Protein AF-0000000066251143 (afdb_homodimer)

Structure (mmCIF, N/CA/C/O backbone):
data_AF-0000000066251143-model_v1
#
loop_
_entity.id
_entity.type
_entity.pdbx_description
1 polymer 'Triosephosphate isomerase'
#
loop_
_atom_site.group_PDB
_atom_site.id
_atom_site.type_symbol
_atom_site.label_atom_id
_atom_site.label_alt_id
_atom_site.label_comp_id
_atom_site.label_asym_id
_atom_site.label_entity_id
_atom_site.label_seq_id
_atom_site.pdbx_PDB_ins_code
_atom_site.Cartn_x
_atom_site.Cartn_y
_atom_site.Cartn_z
_atom_site.occupancy
_atom_site.B_iso_or_equiv
_atom_site.auth_seq_id
_atom_site.auth_comp_id
_atom_site.auth_asym_id
_atom_site.auth_atom_id
_atom_site.pdbx_PDB_model_num
ATOM 1 N N . MET A 1 1 ? -0.044 30.797 13.992 1 93.81 1 MET A N 1
ATOM 2 C CA . MET A 1 1 ? -1.237 29.984 14.219 1 93.81 1 MET A CA 1
ATOM 3 C C . MET A 1 1 ? -2.494 30.734 13.797 1 93.81 1 MET A C 1
ATOM 5 O O . MET A 1 1 ? -2.471 31.953 13.656 1 93.81 1 MET A O 1
ATOM 9 N N . THR A 1 2 ? -3.494 29.984 13.492 1 94.38 2 THR A N 1
ATOM 10 C CA . THR A 1 2 ? -4.812 30.562 13.242 1 94.38 2 THR A CA 1
ATOM 11 C C . THR A 1 2 ? -5.652 30.547 14.516 1 94.38 2 THR A C 1
ATOM 13 O O . THR A 1 2 ? -5.848 29.484 15.125 1 94.38 2 THR A O 1
ATOM 16 N N . PRO A 1 3 ? -6.195 31.688 14.922 1 91.06 3 PRO A N 1
ATOM 17 C CA . PRO A 1 3 ? -7.027 31.703 16.125 1 91.06 3 PRO A CA 1
ATOM 18 C C . PRO A 1 3 ? -8.195 30.734 16.062 1 91.06 3 PRO A C 1
ATOM 20 O O . PRO A 1 3 ? -8.812 30.578 15 1 91.06 3 PRO A O 1
ATOM 23 N N . ASP A 1 4 ? -8.469 29.969 17.047 1 91.44 4 ASP A N 1
ATOM 24 C CA . ASP A 1 4 ? -9.617 29.094 17.266 1 91.44 4 ASP A CA 1
ATOM 25 C C . ASP A 1 4 ? -9.516 27.844 16.406 1 91.44 4 ASP A C 1
ATOM 27 O O . ASP A 1 4 ? -10.516 27.156 16.188 1 91.44 4 ASP A O 1
ATOM 31 N N . VAL A 1 5 ? -8.43 27.672 15.75 1 97.19 5 VAL A N 1
ATOM 32 C CA . VAL A 1 5 ? -8.18 26.422 15.023 1 97.19 5 VAL A CA 1
ATOM 33 C C . VAL A 1 5 ? -7.242 25.531 15.828 1 97.19 5 VAL A C 1
ATOM 35 O O . VAL A 1 5 ? -6.16 25.969 16.234 1 97.19 5 VAL A O 1
ATOM 38 N N . ARG A 1 6 ? -7.719 24.312 16.172 1 97.44 6 ARG A N 1
ATOM 39 C CA . ARG A 1 6 ? -6.906 23.359 16.922 1 97.44 6 ARG A CA 1
ATOM 40 C C . ARG A 1 6 ? -5.75 22.844 16.078 1 97.44 6 ARG A C 1
ATOM 42 O O . ARG A 1 6 ? -5.965 22.266 15.008 1 97.44 6 ARG A O 1
ATOM 49 N N . PRO A 1 7 ? -4.461 23.016 16.5 1 98.56 7 PRO A N 1
ATOM 50 C CA . PRO A 1 7 ? -3.307 22.562 15.719 1 98.56 7 PRO A CA 1
ATOM 51 C C . PRO A 1 7 ? -3.229 21.047 15.602 1 98.56 7 PRO A C 1
ATOM 53 O O . PRO A 1 7 ? -3.789 20.328 16.438 1 98.56 7 PRO A O 1
ATOM 56 N N . LEU A 1 8 ? -2.578 20.625 14.539 1 98.88 8 LEU A N 1
ATOM 57 C CA . LEU A 1 8 ? -2.312 19.203 14.281 1 98.88 8 LEU A CA 1
ATOM 58 C C . LEU A 1 8 ? -0.83 18.969 14.016 1 98.88 8 LEU A C 1
ATOM 60 O O . LEU A 1 8 ? -0.246 19.609 13.133 1 98.88 8 LEU A O 1
ATOM 64 N N . VAL A 1 9 ? -0.206 18.156 14.836 1 98.88 9 VAL A N 1
ATOM 65 C CA . VAL A 1 9 ? 1.145 17.672 14.57 1 98.88 9 VAL A CA 1
ATOM 66 C C . VAL A 1 9 ? 1.087 16.25 14.039 1 98.88 9 VAL A C 1
ATOM 68 O O . VAL A 1 9 ? 0.699 15.328 14.766 1 98.88 9 VAL A O 1
ATOM 71 N N . ALA A 1 10 ? 1.442 16.109 12.797 1 98.88 10 ALA A N 1
ATOM 72 C CA . ALA A 1 10 ? 1.298 14.828 12.102 1 98.88 10 ALA A CA 1
ATOM 73 C C . ALA A 1 10 ? 2.652 14.297 11.641 1 98.88 10 ALA A C 1
ATOM 75 O O . ALA A 1 10 ? 3.496 15.07 11.172 1 98.88 10 ALA A O 1
ATOM 76 N N . GLY A 1 11 ? 2.877 13.039 11.859 1 98.81 11 GLY A N 1
ATOM 77 C CA . GLY A 1 11 ? 4.066 12.367 11.352 1 98.81 11 GLY A CA 1
ATOM 78 C C . GLY A 1 11 ? 3.775 11.438 10.188 1 98.81 11 GLY A C 1
ATOM 79 O O . GLY A 1 11 ? 2.871 10.609 10.266 1 98.81 11 GLY A O 1
ATOM 80 N N . ASN A 1 12 ? 4.488 11.625 9.094 1 98.56 12 ASN A N 1
ATOM 81 C CA . ASN A 1 12 ? 4.496 10.711 7.957 1 98.56 12 ASN A CA 1
ATOM 82 C C . ASN A 1 12 ? 5.762 9.859 7.93 1 98.56 12 ASN A C 1
ATOM 84 O O . ASN A 1 12 ? 6.836 10.344 7.57 1 98.56 12 ASN A O 1
ATOM 88 N N . TRP A 1 13 ? 5.59 8.625 8.219 1 98.75 13 TRP A N 1
ATOM 89 C CA . TRP A 1 13 ? 6.754 7.75 8.344 1 98.75 13 TRP A CA 1
ATOM 90 C C . TRP A 1 13 ? 7.281 7.352 6.969 1 98.75 13 TRP A C 1
ATOM 92 O O . TRP A 1 13 ? 8.406 6.859 6.852 1 98.75 13 TRP A O 1
ATOM 102 N N . LYS A 1 14 ? 6.457 7.605 5.934 1 98.38 14 LYS A N 1
ATOM 103 C CA . LYS A 1 14 ? 6.816 7.117 4.605 1 98.38 14 LYS A CA 1
ATOM 104 C C . LYS A 1 14 ? 7.172 5.633 4.641 1 98.38 14 LYS A C 1
ATOM 106 O O . LYS A 1 14 ? 6.52 4.852 5.336 1 98.38 14 LYS A O 1
ATOM 111 N N . MET A 1 15 ? 8.039 5.148 3.771 1 98.62 15 MET A N 1
ATOM 112 C CA . MET A 1 15 ? 8.383 3.73 3.729 1 98.62 15 MET A CA 1
ATOM 113 C C . MET A 1 15 ? 9.5 3.412 4.715 1 98.62 15 MET A C 1
ATOM 115 O O . MET A 1 15 ? 10.531 2.854 4.332 1 98.62 15 MET A O 1
ATOM 119 N N . ASN A 1 16 ? 9.211 3.85 5.953 1 98.56 16 ASN A N 1
ATOM 120 C CA . ASN A 1 16 ? 10.109 3.574 7.066 1 98.56 16 ASN A CA 1
ATOM 121 C C . ASN A 1 16 ? 9.367 2.957 8.25 1 98.56 16 ASN A C 1
ATOM 123 O O . ASN A 1 16 ? 8.281 3.414 8.609 1 98.56 16 ASN A O 1
ATOM 127 N N . GLY A 1 17 ? 9.961 1.858 8.836 1 97.19 17 GLY A N 1
ATOM 128 C CA . GLY A 1 17 ? 9.43 1.28 10.062 1 97.19 17 GLY A CA 1
ATOM 129 C C . GLY A 1 17 ? 8.938 -0.144 9.891 1 97.19 17 GLY A C 1
ATOM 130 O O . GLY A 1 17 ? 8.352 -0.481 8.859 1 97.19 17 GLY A O 1
ATOM 131 N N . THR A 1 18 ? 9.328 -1.027 10.727 1 98 18 THR A N 1
ATOM 132 C CA . THR A 1 18 ? 8.859 -2.396 10.906 1 98 18 THR A CA 1
ATOM 133 C C . THR A 1 18 ? 8.289 -2.594 12.312 1 98 18 THR A C 1
ATOM 135 O O . THR A 1 18 ? 8.086 -1.624 13.047 1 98 18 THR A O 1
ATOM 138 N N . ARG A 1 19 ? 7.938 -3.797 12.664 1 97.56 19 ARG A N 1
ATOM 139 C CA . ARG A 1 19 ? 7.379 -4.07 13.984 1 97.56 19 ARG A CA 1
ATOM 140 C C . ARG A 1 19 ? 8.312 -3.596 15.086 1 97.56 19 ARG A C 1
ATOM 142 O O . ARG A 1 19 ? 7.867 -3.172 16.156 1 97.56 19 ARG A O 1
ATOM 149 N N . ALA A 1 20 ? 9.586 -3.613 14.82 1 97.94 20 ALA A N 1
ATOM 150 C CA . ALA A 1 20 ? 10.594 -3.176 15.781 1 97.94 20 ALA A CA 1
ATOM 151 C C . ALA A 1 20 ? 10.453 -1.687 16.078 1 97.94 20 ALA A C 1
ATOM 153 O O . ALA A 1 20 ? 10.953 -1.201 17.094 1 97.94 20 ALA A O 1
ATOM 154 N N . SER A 1 21 ? 9.734 -0.945 15.258 1 98.25 21 SER A N 1
ATOM 155 C CA . SER A 1 21 ? 9.578 0.498 15.414 1 98.25 21 SER A CA 1
ATOM 156 C C . SER A 1 21 ? 8.328 0.833 16.219 1 98.25 21 SER A C 1
ATOM 158 O O . SER A 1 21 ? 8.086 1.997 16.547 1 98.25 21 SER A O 1
ATOM 160 N N . LEU A 1 22 ? 7.547 -0.166 16.578 1 97.94 22 LEU A N 1
ATOM 161 C CA . LEU A 1 22 ? 6.281 0.065 17.266 1 97.94 22 LEU A CA 1
ATOM 162 C C . LEU A 1 22 ? 6.512 0.68 18.641 1 97.94 22 LEU A C 1
ATOM 164 O O . LEU A 1 22 ? 5.633 1.358 19.188 1 97.94 22 LEU A O 1
ATOM 168 N N . ASP A 1 23 ? 7.688 0.454 19.219 1 98.12 23 ASP A N 1
ATOM 169 C CA . ASP A 1 23 ? 8.023 1.062 20.5 1 98.12 23 ASP A CA 1
ATOM 170 C C . ASP A 1 23 ? 8.039 2.586 20.391 1 98.12 23 ASP A C 1
ATOM 172 O O . ASP A 1 23 ? 7.727 3.281 21.359 1 98.12 23 ASP A O 1
ATOM 176 N N . GLN A 1 24 ? 8.391 3.092 19.203 1 98.69 24 GLN A N 1
ATOM 177 C CA . GLN A 1 24 ? 8.359 4.535 19 1 98.69 24 GLN A CA 1
ATOM 178 C C . GLN A 1 24 ? 6.93 5.062 19.031 1 98.69 24 GLN A C 1
ATOM 180 O O . GLN A 1 24 ? 6.656 6.105 19.625 1 98.69 24 GLN A O 1
ATOM 185 N N . ILE A 1 25 ? 6.004 4.348 18.391 1 98.56 25 ILE A N 1
ATOM 186 C CA . ILE A 1 25 ? 4.605 4.75 18.406 1 98.56 25 ILE A CA 1
ATOM 187 C C . ILE A 1 25 ? 4.055 4.684 19.828 1 98.56 25 ILE A C 1
ATOM 189 O O . ILE A 1 25 ? 3.334 5.582 20.266 1 98.56 25 ILE A O 1
ATOM 193 N N . LYS A 1 26 ? 4.434 3.629 20.531 1 98.19 26 LYS A N 1
ATOM 194 C CA . LYS A 1 26 ? 4.008 3.492 21.922 1 98.19 26 LYS A CA 1
ATOM 195 C C . LYS A 1 26 ? 4.504 4.664 22.766 1 98.19 26 LYS A C 1
ATOM 197 O O . LYS A 1 26 ? 3.748 5.223 23.562 1 98.19 26 LYS A O 1
ATOM 202 N N . ALA A 1 27 ? 5.762 5.004 22.562 1 98.62 27 ALA A N 1
ATOM 203 C CA . ALA A 1 27 ? 6.348 6.117 23.312 1 98.62 27 ALA A CA 1
ATOM 204 C C . ALA A 1 27 ? 5.648 7.43 22.969 1 98.62 27 ALA A C 1
ATOM 206 O O . ALA A 1 27 ? 5.406 8.258 23.859 1 98.62 27 ALA A O 1
ATOM 207 N N . ILE A 1 28 ? 5.316 7.645 21.734 1 98.81 28 ILE A N 1
ATOM 208 C CA . ILE A 1 28 ? 4.598 8.844 21.328 1 98.81 28 ILE A CA 1
ATOM 209 C C . ILE A 1 28 ? 3.215 8.867 21.969 1 98.81 28 ILE A C 1
ATOM 211 O O . ILE A 1 28 ? 2.793 9.891 22.516 1 98.81 28 ILE A O 1
ATOM 215 N N . ALA A 1 29 ? 2.57 7.734 21.922 1 98.69 29 ALA A N 1
ATOM 216 C CA . ALA A 1 29 ? 1.243 7.617 22.516 1 98.69 29 ALA A CA 1
ATOM 217 C C . ALA A 1 29 ? 1.277 7.969 24 1 98.69 29 ALA A C 1
ATOM 219 O O . ALA A 1 29 ? 0.37 8.633 24.516 1 98.69 29 ALA A O 1
ATOM 220 N N . GLU A 1 30 ? 2.311 7.527 24.641 1 98 30 GLU A N 1
ATOM 221 C CA . GLU A 1 30 ? 2.471 7.789 26.062 1 98 30 GLU A CA 1
ATOM 222 C C . GLU A 1 30 ? 2.73 9.266 26.328 1 98 30 GLU A C 1
ATOM 224 O O . GLU A 1 30 ? 2.375 9.789 27.391 1 98 30 GLU A O 1
ATOM 229 N N . GLY A 1 31 ? 3.34 9.93 25.375 1 98.25 31 GLY A N 1
ATOM 230 C CA . GLY A 1 31 ? 3.682 11.336 25.531 1 98.25 31 GLY A CA 1
ATOM 231 C C . GLY A 1 31 ? 2.551 12.273 25.156 1 98.25 31 GLY A C 1
ATOM 232 O O . GLY A 1 31 ? 2.551 13.445 25.531 1 98.25 31 GLY A O 1
ATOM 233 N N . VAL A 1 32 ? 1.621 11.828 24.359 1 98.56 32 VAL A N 1
ATOM 234 C CA . VAL A 1 32 ? 0.464 12.609 23.953 1 98.56 32 VAL A CA 1
ATOM 235 C C . VAL A 1 32 ? -0.658 12.461 24.969 1 98.56 32 VAL A C 1
ATOM 237 O O . VAL A 1 32 ? -1.479 11.547 24.875 1 98.56 32 VAL A O 1
ATOM 240 N N . ARG A 1 33 ? -0.72 13.383 25.859 1 96.5 33 ARG A N 1
ATOM 241 C CA . ARG A 1 33 ? -1.671 13.328 26.969 1 96.5 33 ARG A CA 1
ATOM 242 C C . ARG A 1 33 ? -2.129 14.727 27.359 1 96.5 33 ARG A C 1
ATOM 244 O O . ARG A 1 33 ? -1.464 15.719 27.047 1 96.5 33 ARG A O 1
ATOM 251 N N . PRO A 1 34 ? -3.291 14.664 28.062 1 96.19 34 PRO A N 1
ATOM 252 C CA . PRO A 1 34 ? -3.688 15.953 28.641 1 96.19 34 PRO A CA 1
ATOM 253 C C . PRO A 1 34 ? -2.648 16.5 29.625 1 96.19 34 PRO A C 1
ATOM 255 O O . PRO A 1 34 ? -1.895 15.742 30.219 1 96.19 34 PRO A O 1
ATOM 258 N N . PRO A 1 35 ? -2.607 17.906 29.641 1 96.88 35 PRO A N 1
ATOM 259 C CA . PRO A 1 35 ? -3.609 18.812 29.078 1 96.88 35 PRO A CA 1
ATOM 260 C C . PRO A 1 35 ? -3.301 19.219 27.641 1 96.88 35 PRO A C 1
ATOM 262 O O . PRO A 1 35 ? -4.172 19.75 26.938 1 96.88 35 PRO A O 1
ATOM 265 N N . LEU A 1 36 ? -2.057 19.016 27.156 1 98 36 LEU A N 1
ATOM 266 C CA . LEU A 1 36 ? -1.688 19.484 25.812 1 98 36 LEU A CA 1
ATOM 267 C C . LEU A 1 36 ? -2.531 18.797 24.75 1 98 36 LEU A C 1
ATOM 269 O O . LEU A 1 36 ? -2.936 19.438 23.766 1 98 36 LEU A O 1
ATOM 273 N N . ALA A 1 37 ? -2.834 17.578 24.969 1 98.19 37 ALA A N 1
ATOM 274 C CA . ALA A 1 37 ? -3.58 16.797 23.984 1 98.19 37 ALA A CA 1
ATOM 275 C C . ALA A 1 37 ? -4.984 17.359 23.797 1 98.19 37 ALA A C 1
ATOM 277 O O . ALA A 1 37 ? -5.621 17.109 22.766 1 98.19 37 ALA A O 1
ATOM 278 N N . ASP A 1 38 ? -5.508 18.062 24.703 1 97.44 38 ASP A N 1
ATOM 279 C CA . ASP A 1 38 ? -6.82 18.688 24.594 1 97.44 38 ASP A CA 1
ATOM 280 C C . ASP A 1 38 ? -6.773 19.891 23.641 1 97.44 38 ASP A C 1
ATOM 282 O O . ASP A 1 38 ? -7.809 20.328 23.141 1 97.44 38 ASP A O 1
ATOM 286 N N . LYS A 1 39 ? -5.551 20.406 23.359 1 97.75 39 LYS A N 1
ATOM 287 C CA . LYS A 1 39 ? -5.402 21.641 22.609 1 97.75 39 LYS A CA 1
ATOM 288 C C . LYS A 1 39 ? -4.707 21.391 21.281 1 97.75 39 LYS A C 1
ATOM 290 O O . LYS A 1 39 ? -4.816 22.203 20.344 1 97.75 39 LYS A O 1
ATOM 295 N N . VAL A 1 40 ? -3.949 20.344 21.219 1 98.62 40 VAL A N 1
ATOM 296 C CA . VAL A 1 40 ? -3.158 20.016 20.031 1 98.62 40 VAL A CA 1
ATOM 297 C C . VAL A 1 40 ? -3.365 18.562 19.656 1 98.62 40 VAL A C 1
ATOM 299 O O . VAL A 1 40 ? -3.166 17.656 20.484 1 98.62 40 VAL A O 1
ATOM 302 N N . GLU A 1 41 ? -3.803 18.312 18.484 1 98.75 41 GLU A N 1
ATOM 303 C CA . GLU A 1 41 ? -3.977 16.953 18 1 98.75 41 GLU A CA 1
ATOM 304 C C . GLU A 1 41 ? -2.662 16.375 17.484 1 98.75 41 GLU A C 1
ATOM 306 O O . GLU A 1 41 ? -1.828 17.109 16.953 1 98.75 41 GLU A O 1
ATOM 311 N N . ALA A 1 42 ? -2.447 15.125 17.719 1 98.88 42 ALA A N 1
ATOM 312 C CA . ALA A 1 42 ? -1.263 14.406 17.25 1 98.88 42 ALA A CA 1
ATOM 313 C C . ALA A 1 42 ? -1.648 13.219 16.375 1 98.88 42 ALA A C 1
ATOM 315 O O . ALA A 1 42 ? -2.633 12.531 16.656 1 98.88 42 ALA A O 1
ATOM 316 N N . LEU A 1 43 ? -0.894 13.008 15.305 1 98.94 43 LEU A N 1
ATOM 317 C CA . LEU A 1 43 ? -1.18 11.977 14.312 1 98.94 43 LEU A CA 1
ATOM 318 C C . LEU A 1 43 ? 0.107 11.312 13.836 1 98.94 43 LEU A C 1
ATOM 320 O O . LEU A 1 43 ? 1.104 11.992 13.586 1 98.94 43 LEU A O 1
ATOM 324 N N . ILE A 1 44 ? 0.135 10 13.797 1 98.94 44 ILE A N 1
ATOM 325 C CA . ILE A 1 44 ? 1.206 9.266 13.125 1 98.94 44 ILE A CA 1
ATOM 326 C C . ILE A 1 44 ? 0.629 8.43 11.984 1 98.94 44 ILE A C 1
ATOM 328 O O . ILE A 1 44 ? -0.384 7.75 12.156 1 98.94 44 ILE A O 1
ATOM 332 N N . CYS A 1 45 ? 1.204 8.539 10.828 1 98.88 45 CYS A N 1
ATOM 333 C CA . CYS A 1 45 ? 0.879 7.703 9.68 1 98.88 45 CYS A CA 1
ATOM 334 C C . CYS A 1 45 ? 2.01 6.727 9.375 1 98.88 45 CYS A C 1
ATOM 336 O O . CYS A 1 45 ? 2.916 7.039 8.602 1 98.88 45 CYS A O 1
ATOM 338 N N . PRO A 1 46 ? 1.963 5.555 9.969 1 98.81 46 PRO A N 1
ATOM 339 C CA . PRO A 1 46 ? 2.977 4.531 9.703 1 98.81 46 PRO A CA 1
ATOM 340 C C . PRO A 1 46 ? 2.725 3.77 8.406 1 98.81 46 PRO A C 1
ATOM 342 O O . PRO A 1 46 ? 1.702 3.982 7.75 1 98.81 46 PRO A O 1
ATOM 345 N N . PRO A 1 47 ? 3.707 2.918 7.957 1 98.75 47 PRO A N 1
ATOM 346 C CA . PRO A 1 47 ? 3.398 2.029 6.832 1 98.75 47 PRO A CA 1
ATOM 347 C C . PRO A 1 47 ? 2.154 1.179 7.078 1 98.75 47 PRO A C 1
ATOM 349 O O . PRO A 1 47 ? 1.86 0.825 8.227 1 98.75 47 PRO A O 1
ATOM 352 N N . THR A 1 48 ? 1.456 0.86 5.973 1 98.69 48 THR A N 1
ATOM 353 C CA . THR A 1 48 ? 0.177 0.166 6.074 1 98.69 48 THR A CA 1
ATOM 354 C C . THR A 1 48 ? 0.338 -1.161 6.809 1 98.69 48 THR A C 1
ATOM 356 O O . THR A 1 48 ? -0.583 -1.613 7.492 1 98.69 48 THR A O 1
ATOM 359 N N . THR A 1 49 ? 1.517 -1.77 6.773 1 98.62 49 THR A N 1
ATOM 360 C CA . THR A 1 49 ? 1.772 -3.031 7.457 1 98.62 49 THR A CA 1
ATOM 361 C C . THR A 1 49 ? 1.632 -2.867 8.969 1 98.62 49 THR A C 1
ATOM 363 O O . THR A 1 49 ? 1.4 -3.844 9.688 1 98.62 49 THR A O 1
ATOM 366 N N . LEU A 1 50 ? 1.741 -1.66 9.461 1 98.44 50 LEU A N 1
ATOM 367 C CA . LEU A 1 50 ? 1.705 -1.398 10.898 1 98.44 50 LEU A CA 1
ATOM 368 C C . LEU A 1 50 ? 0.398 -0.721 11.297 1 98.44 50 LEU A C 1
ATOM 370 O O . LEU A 1 50 ? 0.16 -0.466 12.477 1 98.44 50 LEU A O 1
ATOM 374 N N . LEU A 1 51 ? -0.461 -0.415 10.312 1 98.56 51 LEU A N 1
ATOM 375 C CA . LEU A 1 51 ? -1.618 0.443 10.547 1 98.56 51 LEU A CA 1
ATOM 376 C C . LEU A 1 51 ? -2.506 -0.123 11.648 1 98.56 51 LEU A C 1
ATOM 378 O O . LEU A 1 51 ? -2.74 0.536 12.664 1 98.56 51 LEU A O 1
ATOM 382 N N . TYR A 1 52 ? -2.906 -1.323 11.477 1 97.25 52 TYR A N 1
ATOM 383 C CA . TYR A 1 52 ? -3.861 -1.922 12.398 1 97.25 52 TYR A CA 1
ATOM 384 C C . TYR A 1 52 ? -3.254 -2.076 13.789 1 97.25 52 TYR A C 1
ATOM 386 O O . TYR A 1 52 ? -3.885 -1.732 14.789 1 97.25 52 TYR A O 1
ATOM 394 N N . VAL A 1 53 ? -2.037 -2.557 13.883 1 96.81 53 VAL A N 1
ATOM 395 C CA . VAL A 1 53 ? -1.394 -2.779 15.172 1 96.81 53 VAL A CA 1
ATOM 396 C C . VAL A 1 53 ? -1.13 -1.439 15.859 1 96.81 53 VAL A C 1
ATOM 398 O O . VAL A 1 53 ? -1.227 -1.331 17.078 1 96.81 53 VAL A O 1
ATOM 401 N N . ALA A 1 54 ? -0.806 -0.431 15.078 1 98.31 54 ALA A N 1
ATOM 402 C CA . ALA A 1 54 ? -0.582 0.901 15.633 1 98.31 54 ALA A CA 1
ATOM 403 C C . ALA A 1 54 ? -1.857 1.452 16.266 1 98.31 54 ALA A C 1
ATOM 405 O O . ALA A 1 54 ? -1.816 2.043 17.344 1 98.31 54 ALA A O 1
ATOM 406 N N . THR A 1 55 ? -2.994 1.28 15.57 1 97.94 55 THR A N 1
ATOM 407 C CA . THR A 1 55 ? -4.25 1.767 16.125 1 97.94 55 THR A CA 1
ATOM 408 C C . THR A 1 55 ? -4.586 1.039 17.422 1 97.94 55 THR A C 1
ATOM 410 O O . THR A 1 55 ? -5.07 1.65 18.375 1 97.94 55 THR A O 1
ATOM 413 N N . ALA A 1 56 ? -4.289 -0.217 17.5 1 95.75 56 ALA A N 1
ATOM 414 C CA . ALA A 1 56 ? -4.531 -1.005 18.703 1 95.75 56 ALA A CA 1
ATOM 415 C C . ALA A 1 56 ? -3.658 -0.521 19.859 1 95.75 56 ALA A C 1
ATOM 417 O O . ALA A 1 56 ? -4.113 -0.456 21 1 95.75 56 ALA A O 1
ATOM 418 N N . LEU A 1 57 ? -2.469 -0.195 19.516 1 96.19 57 LEU A N 1
ATOM 419 C CA . LEU A 1 57 ? -1.499 0.259 20.5 1 96.19 57 LEU A CA 1
ATOM 420 C C . LEU A 1 57 ? -1.918 1.599 21.094 1 96.19 57 LEU A C 1
ATOM 422 O O . LEU A 1 57 ? -1.528 1.934 22.219 1 96.19 57 LEU A O 1
ATOM 426 N N . CYS A 1 58 ? -2.701 2.346 20.344 1 97.31 58 CYS A N 1
ATOM 427 C CA . CYS A 1 58 ? -2.998 3.721 20.734 1 97.31 58 CYS A CA 1
ATOM 428 C C . CYS A 1 58 ? -4.441 3.854 21.203 1 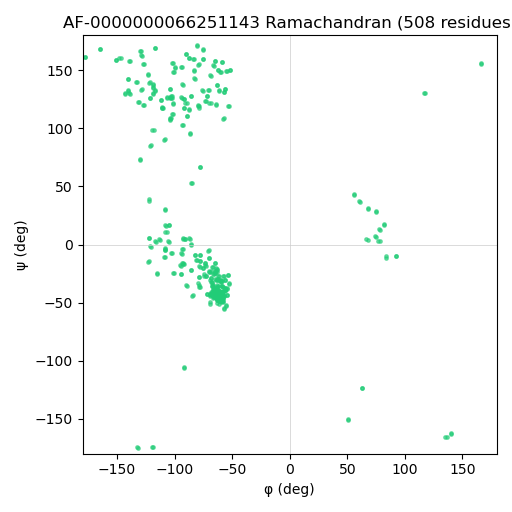97.31 58 CYS A C 1
ATOM 430 O O . CYS A 1 58 ? -4.957 4.965 21.328 1 97.31 58 CYS A O 1
ATOM 432 N N . THR A 1 59 ? -5.121 2.754 21.531 1 94.56 59 THR A N 1
ATOM 433 C CA . THR A 1 59 ? -6.535 2.74 21.891 1 94.56 59 THR A CA 1
ATOM 434 C C . THR A 1 59 ? -6.797 3.615 23.109 1 94.56 59 THR A C 1
ATOM 436 O O . THR A 1 59 ? -7.852 4.246 23.219 1 94.56 59 THR A O 1
ATOM 439 N N . ASP A 1 60 ? -5.887 3.744 24.031 1 95.12 60 ASP A N 1
ATOM 440 C CA . ASP A 1 60 ? -6.074 4.5 25.266 1 95.12 60 ASP A CA 1
ATOM 441 C C . ASP A 1 60 ? -5.336 5.836 25.203 1 95.12 60 ASP A C 1
ATOM 443 O O . ASP A 1 60 ? -5 6.41 26.25 1 95.12 60 ASP A O 1
ATOM 447 N N . SER A 1 61 ? -4.98 6.223 24.062 1 97.19 61 SER A N 1
ATOM 448 C CA . SER A 1 61 ? -4.258 7.469 23.844 1 97.19 61 SER A CA 1
ATOM 449 C C . SER A 1 61 ? -5.004 8.375 22.875 1 97.19 61 SER A C 1
ATOM 451 O O . SER A 1 61 ? -5.707 7.898 21.984 1 97.19 61 SER A O 1
ATOM 453 N N . PRO A 1 62 ? -4.867 9.68 23.109 1 98.12 62 PRO A N 1
ATOM 454 C CA . PRO A 1 62 ? -5.449 10.617 22.141 1 98.12 62 PRO A CA 1
ATOM 455 C C . PRO A 1 62 ? -4.691 10.633 20.812 1 98.12 62 PRO A C 1
ATOM 457 O O . PRO A 1 62 ? -5.102 11.32 19.875 1 98.12 62 PRO A O 1
ATOM 460 N N . LEU A 1 63 ? -3.588 9.93 20.719 1 98.75 63 LEU A N 1
ATOM 461 C CA . LEU A 1 63 ? -2.828 9.867 19.469 1 98.75 63 LEU A CA 1
ATOM 462 C C . LEU A 1 63 ? -3.641 9.195 18.375 1 98.75 63 LEU A C 1
ATOM 464 O O . LEU A 1 63 ? -4.074 8.055 18.516 1 98.75 63 LEU A O 1
ATOM 468 N N . ALA A 1 64 ? -3.869 9.938 17.281 1 98.75 64 ALA A N 1
ATOM 469 C CA . ALA A 1 64 ? -4.535 9.359 16.109 1 98.75 64 ALA A CA 1
ATOM 470 C C . ALA A 1 64 ? -3.545 8.602 15.234 1 98.75 64 ALA A C 1
ATOM 472 O O . ALA A 1 64 ? -2.35 8.906 15.227 1 98.75 64 ALA A O 1
ATOM 473 N N . ILE A 1 65 ? -4.035 7.613 14.586 1 98.88 65 ILE A N 1
ATOM 474 C CA . ILE A 1 65 ? -3.277 6.879 13.578 1 98.88 65 ILE A CA 1
ATOM 475 C C . ILE A 1 65 ? -3.949 7.027 12.211 1 98.88 65 ILE A C 1
ATOM 477 O O . ILE A 1 65 ? -5.176 6.957 12.109 1 98.88 65 ILE A O 1
ATOM 481 N N . GLY A 1 66 ? -3.184 7.34 11.188 1 98.88 66 GLY A N 1
ATOM 482 C CA . GLY A 1 66 ? -3.693 7.496 9.836 1 98.88 66 GLY A CA 1
ATOM 483 C C . GLY A 1 66 ? -2.873 6.75 8.797 1 98.88 66 GLY A C 1
ATOM 484 O O . GLY A 1 66 ? -2.016 5.934 9.148 1 98.88 66 GLY A O 1
ATOM 485 N N . ALA A 1 67 ? -3.213 6.934 7.555 1 98.94 67 ALA A N 1
ATOM 486 C CA . ALA A 1 67 ? -2.57 6.238 6.441 1 98.94 67 ALA A CA 1
ATOM 487 C C . ALA A 1 67 ? -1.862 7.227 5.516 1 98.94 67 ALA A C 1
ATOM 489 O O . ALA A 1 67 ? -2.025 8.438 5.652 1 98.94 67 ALA A O 1
ATOM 490 N N . GLN A 1 68 ? -1.076 6.68 4.629 1 98.94 68 GLN A N 1
ATOM 491 C CA . GLN A 1 68 ? -0.162 7.504 3.844 1 98.94 68 GLN A CA 1
ATOM 492 C C . GLN A 1 68 ? -0.694 7.723 2.43 1 98.94 68 GLN A C 1
ATOM 494 O O . GLN A 1 68 ? -0.079 8.438 1.633 1 98.94 68 GLN A O 1
ATOM 499 N N . ASP A 1 69 ? -1.771 7.039 2.102 1 98.88 69 ASP A N 1
ATOM 500 C CA . ASP A 1 69 ? -2.393 7.109 0.782 1 98.88 69 ASP A CA 1
ATOM 501 C C . ASP A 1 69 ? -3.652 6.25 0.721 1 98.88 69 ASP A C 1
ATOM 503 O O . ASP A 1 69 ? -3.861 5.383 1.573 1 98.88 69 ASP A O 1
ATOM 507 N N . CYS A 1 70 ? -4.48 6.527 -0.264 1 98.88 70 CYS A N 1
ATOM 508 C CA . CYS A 1 70 ? -5.609 5.641 -0.537 1 98.88 70 CYS A CA 1
ATOM 509 C C . CYS A 1 70 ? -5.988 5.676 -2.012 1 98.88 70 CYS A C 1
ATOM 511 O O . CYS A 1 70 ? -5.562 6.574 -2.744 1 98.88 70 CYS A O 1
ATOM 513 N N . HIS A 1 71 ? -6.645 4.684 -2.445 1 98.88 71 HIS A N 1
ATOM 514 C CA . HIS A 1 71 ? -7.191 4.605 -3.797 1 98.88 71 HIS A CA 1
ATOM 515 C C . HIS A 1 71 ? -8.492 5.395 -3.914 1 98.88 71 HIS A C 1
ATOM 517 O O . HIS A 1 71 ? -9.195 5.582 -2.922 1 98.88 71 HIS A O 1
ATOM 523 N N . GLN A 1 72 ? -8.812 5.84 -5.145 1 98.75 72 GLN A N 1
ATOM 524 C CA . GLN A 1 72 ? -10 6.652 -5.352 1 98.75 72 GLN A CA 1
ATOM 525 C C . GLN A 1 72 ? -11.266 5.793 -5.363 1 98.75 72 GLN A C 1
ATOM 527 O O . GLN A 1 72 ? -12.375 6.305 -5.207 1 98.75 72 GLN A O 1
ATOM 532 N N . LYS A 1 73 ? -11.141 4.465 -5.582 1 98.62 73 LYS A N 1
ATOM 533 C CA . LYS A 1 73 ? -12.266 3.539 -5.586 1 98.62 73 LYS A CA 1
ATOM 534 C C . LYS A 1 73 ? -12.352 2.771 -4.27 1 98.62 73 LYS A C 1
ATOM 536 O O . LYS A 1 73 ? -11.344 2.602 -3.578 1 98.62 73 LYS A O 1
ATOM 541 N N . PRO A 1 74 ? -13.539 2.287 -3.926 1 98.31 74 PRO A N 1
ATOM 542 C CA . PRO A 1 74 ? -13.688 1.588 -2.648 1 98.31 74 PRO A CA 1
ATOM 543 C C . PRO A 1 74 ? -13.172 0.153 -2.697 1 98.31 74 PRO A C 1
ATOM 545 O O . PRO A 1 74 ? -12.883 -0.437 -1.652 1 98.31 74 PRO A O 1
ATOM 548 N N . SER A 1 75 ? -13.188 -0.524 -3.877 1 98.31 75 SER A N 1
ATOM 549 C CA . SER A 1 75 ? -12.727 -1.893 -4.07 1 98.31 75 SER A CA 1
ATOM 550 C C . SER A 1 75 ? -12.547 -2.213 -5.551 1 98.31 75 SER A C 1
ATOM 552 O O . SER A 1 75 ? -12.922 -1.412 -6.414 1 98.31 75 SER A O 1
ATOM 554 N N . GLY A 1 76 ? -11.891 -3.371 -5.867 1 97.62 76 GLY A N 1
ATOM 555 C CA . GLY A 1 76 ? -11.867 -3.818 -7.25 1 97.62 76 GLY A CA 1
ATOM 556 C C . GLY A 1 76 ? -10.523 -4.387 -7.668 1 97.62 76 GLY A C 1
ATOM 557 O O . GLY A 1 76 ? -9.734 -4.824 -6.824 1 97.62 76 GLY A O 1
ATOM 558 N N . ALA A 1 77 ? -10.336 -4.465 -9.039 1 96.69 77 ALA A N 1
ATOM 559 C CA . ALA A 1 77 ? -9.148 -5.047 -9.656 1 96.69 77 ALA A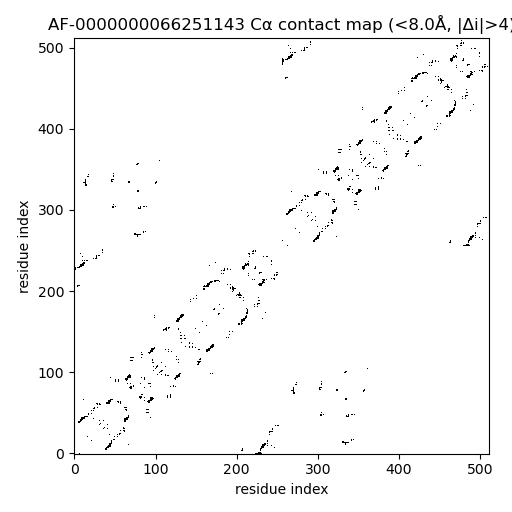 CA 1
ATOM 560 C C . ALA A 1 77 ? -7.969 -4.082 -9.609 1 96.69 77 ALA A C 1
ATOM 562 O O . ALA A 1 77 ? -7.512 -3.598 -10.648 1 96.69 77 ALA A O 1
ATOM 563 N N . HIS A 1 78 ? -7.504 -3.828 -8.344 1 98.25 78 HIS A N 1
ATOM 564 C CA . HIS A 1 78 ? -6.395 -2.918 -8.078 1 98.25 78 HIS A CA 1
ATOM 565 C C . HIS A 1 78 ? -5.348 -3.566 -7.18 1 98.25 78 HIS A C 1
ATOM 567 O O . HIS A 1 78 ? -5.211 -3.195 -6.012 1 98.25 78 HIS A O 1
ATOM 573 N N . THR A 1 79 ? -4.586 -4.508 -7.77 1 98.44 79 THR A N 1
ATOM 574 C CA . THR A 1 79 ? -3.598 -5.301 -7.043 1 98.44 79 THR A CA 1
ATOM 575 C C . THR A 1 79 ? -2.635 -4.395 -6.281 1 98.44 79 THR A C 1
ATOM 577 O O . THR A 1 79 ? -1.99 -3.525 -6.871 1 98.44 79 THR A O 1
ATOM 580 N N . GLY A 1 80 ? -2.598 -4.531 -4.973 1 98.5 80 GLY A N 1
ATOM 581 C CA . GLY A 1 80 ? -1.613 -3.854 -4.141 1 98.5 80 GLY A CA 1
ATOM 582 C C . GLY A 1 80 ? -2.096 -2.516 -3.615 1 98.5 80 GLY A C 1
ATOM 583 O O . GLY A 1 80 ? -1.455 -1.916 -2.748 1 98.5 80 GLY A O 1
ATOM 584 N N . ASP A 1 81 ? -3.232 -2.016 -4.105 1 98.56 81 ASP A N 1
ATOM 585 C CA . ASP A 1 81 ? -3.748 -0.728 -3.652 1 98.56 81 ASP A CA 1
ATOM 586 C C . ASP A 1 81 ? -4.535 -0.879 -2.352 1 98.56 81 ASP A C 1
ATOM 588 O O . ASP A 1 81 ? -4.938 -1.986 -1.989 1 98.56 81 ASP A O 1
ATOM 592 N N . ILE A 1 82 ? -4.688 0.198 -1.652 1 98.81 82 ILE A N 1
ATOM 593 C CA . ILE A 1 82 ? -5.418 0.281 -0.393 1 98.81 82 ILE A CA 1
ATOM 594 C C . ILE A 1 82 ? -6.547 1.303 -0.518 1 98.81 82 ILE A C 1
ATOM 596 O O . ILE A 1 82 ? -6.316 2.439 -0.936 1 98.81 82 ILE A O 1
ATOM 600 N N . SER A 1 83 ? -7.766 0.874 -0.207 1 98.94 83 SER A N 1
ATOM 601 C CA . SER A 1 83 ? -8.891 1.797 -0.291 1 98.94 83 SER A CA 1
ATOM 602 C C . SER A 1 83 ? -9.07 2.572 1.01 1 98.94 83 SER A C 1
ATOM 604 O O . SER A 1 83 ? -8.547 2.176 2.051 1 98.94 83 SER A O 1
ATOM 606 N N . ALA A 1 84 ? -9.789 3.689 0.886 1 98.94 84 ALA A N 1
ATOM 607 C CA . ALA A 1 84 ? -10.125 4.469 2.076 1 98.94 84 ALA A CA 1
ATOM 608 C C . ALA A 1 84 ? -10.93 3.635 3.064 1 98.94 84 ALA A C 1
ATOM 610 O O . ALA A 1 84 ? -10.742 3.742 4.277 1 98.94 84 ALA A O 1
ATOM 611 N N . GLU A 1 85 ? -11.773 2.781 2.594 1 98.81 85 GLU A N 1
ATOM 612 C CA . GLU A 1 85 ? -12.594 1.916 3.441 1 98.81 85 GLU A CA 1
ATOM 613 C C . GLU A 1 85 ? -11.727 0.944 4.234 1 98.81 85 GLU A C 1
ATOM 615 O O . GLU A 1 85 ? -12.016 0.644 5.395 1 98.81 85 GLU A O 1
ATOM 620 N N . MET A 1 86 ? -10.695 0.45 3.627 1 98.88 86 MET A N 1
ATOM 621 C CA . MET A 1 86 ? -9.773 -0.457 4.309 1 98.88 86 MET A CA 1
ATOM 622 C C . MET A 1 86 ? -9.047 0.256 5.445 1 98.88 86 MET A C 1
ATOM 624 O O . MET A 1 86 ? -8.805 -0.334 6.496 1 98.88 86 MET A O 1
ATOM 628 N N . ILE A 1 87 ? -8.695 1.518 5.219 1 98.88 87 ILE A N 1
ATOM 629 C CA . ILE A 1 87 ? -8.055 2.328 6.246 1 98.88 87 ILE A CA 1
ATOM 630 C C . ILE A 1 87 ? -9 2.516 7.426 1 98.88 87 ILE A C 1
ATOM 632 O O . ILE A 1 87 ? -8.625 2.293 8.578 1 98.88 87 ILE A O 1
ATOM 636 N N . ALA A 1 88 ? -10.242 2.883 7.109 1 98.88 88 ALA A N 1
ATOM 637 C CA . ALA A 1 88 ? -11.258 3.055 8.141 1 98.88 88 ALA A CA 1
ATOM 638 C C . ALA A 1 88 ? -11.508 1.748 8.891 1 98.88 88 ALA A C 1
ATOM 640 O O . ALA A 1 88 ? -11.664 1.746 10.117 1 98.88 88 ALA A O 1
ATOM 641 N N . ASP A 1 89 ? -11.516 0.683 8.18 1 98.62 89 ASP A N 1
ATOM 642 C CA . ASP A 1 89 ? -11.727 -0.643 8.758 1 98.62 89 ASP A CA 1
ATOM 643 C C . ASP A 1 89 ? -10.617 -0.996 9.742 1 98.62 89 ASP A C 1
ATOM 645 O O . ASP A 1 89 ? -10.828 -1.764 10.68 1 98.62 89 ASP A O 1
ATOM 649 N N . SER A 1 90 ? -9.422 -0.406 9.531 1 98.06 90 SER A N 1
ATOM 650 C CA . SER A 1 90 ? -8.289 -0.595 10.422 1 98.06 90 SER A CA 1
ATOM 651 C C . SER A 1 90 ? -8.258 0.472 11.516 1 98.06 90 SER A C 1
ATOM 653 O O . SER A 1 90 ? -7.262 0.614 12.219 1 98.06 90 SER A O 1
ATOM 655 N N . PHE A 1 91 ? -9.281 1.318 11.555 1 98.38 91 PHE A N 1
ATOM 656 C CA . PHE A 1 91 ? -9.531 2.32 12.578 1 98.38 91 PHE A CA 1
ATOM 657 C C . PHE A 1 91 ? -8.633 3.535 12.383 1 98.38 91 PHE A C 1
ATOM 659 O O . PHE A 1 91 ? -8.414 4.312 13.312 1 98.38 91 PHE A O 1
ATOM 666 N N . GLY A 1 92 ? -8 3.588 11.188 1 98.69 92 GLY A N 1
ATOM 667 C CA . GLY A 1 92 ? -7.387 4.852 10.828 1 98.69 92 GLY A CA 1
ATOM 668 C C . GLY A 1 92 ? -8.383 5.988 10.695 1 98.69 92 GLY A C 1
ATOM 669 O O . GLY A 1 92 ? -9.531 5.77 10.289 1 98.69 92 GLY A O 1
ATOM 670 N N . THR A 1 93 ? -7.91 7.195 10.984 1 98.81 93 THR A N 1
ATOM 671 C CA . THR A 1 93 ? -8.883 8.273 10.984 1 98.81 93 THR A CA 1
ATOM 672 C C . THR A 1 93 ? -8.484 9.375 10.008 1 98.81 93 THR A C 1
ATOM 674 O O . THR A 1 93 ? -9.281 10.258 9.688 1 98.81 93 THR A O 1
ATOM 677 N N . TYR A 1 94 ? -7.242 9.383 9.523 1 98.94 94 TYR A N 1
ATOM 678 C CA . TYR A 1 94 ? -6.699 10.32 8.547 1 98.94 94 TYR A CA 1
ATOM 679 C C . TYR A 1 94 ? -6.062 9.578 7.375 1 98.94 94 TYR A C 1
ATOM 681 O O . TYR A 1 94 ? -5.688 8.406 7.504 1 98.94 94 TYR A O 1
ATOM 689 N N . VAL A 1 95 ? -6.004 10.219 6.266 1 99 95 VAL A N 1
ATOM 690 C CA . VAL A 1 95 ? -5.191 9.703 5.172 1 99 95 VAL A CA 1
ATOM 691 C C . VAL A 1 95 ? -4.531 10.859 4.426 1 99 95 VAL A C 1
ATOM 693 O O . VAL A 1 95 ? -5.172 11.875 4.156 1 99 95 VAL A O 1
ATOM 696 N N . ILE A 1 96 ? -3.246 10.742 4.242 1 98.94 96 ILE A N 1
ATOM 697 C CA . ILE A 1 96 ? -2.5 11.68 3.418 1 98.94 96 ILE A CA 1
ATOM 698 C C . ILE A 1 96 ? -2.762 11.398 1.941 1 98.94 96 ILE A C 1
ATOM 700 O O . ILE A 1 96 ? -2.73 10.242 1.511 1 98.94 96 ILE A O 1
ATOM 704 N N . VAL A 1 97 ? -3.076 12.445 1.133 1 98.94 97 VAL A N 1
ATOM 705 C CA . VAL A 1 97 ? -3.207 12.289 -0.313 1 98.94 97 VAL A CA 1
ATOM 706 C C . VAL A 1 97 ? -2.441 13.406 -1.022 1 98.94 97 VAL A C 1
ATOM 708 O O . VAL A 1 97 ? -2.357 14.531 -0.519 1 98.94 97 VAL A O 1
ATOM 711 N N . GLY A 1 98 ? -1.783 13.055 -2.094 1 98.62 98 GLY A N 1
ATOM 712 C CA . GLY A 1 98 ? -1.099 14.031 -2.924 1 98.62 98 GLY A CA 1
ATOM 713 C C . GLY A 1 98 ? 0.265 14.422 -2.385 1 98.62 98 GLY A C 1
ATOM 714 O O . GLY A 1 98 ? 0.771 15.508 -2.688 1 98.62 98 GLY A O 1
ATOM 715 N N . HIS A 1 99 ? 0.819 13.625 -1.491 1 98.56 99 HIS A N 1
ATOM 716 C CA . HIS A 1 99 ? 2.186 13.898 -1.062 1 98.56 99 HIS A CA 1
ATOM 717 C C . HIS A 1 99 ? 3.121 14.047 -2.258 1 98.56 99 HIS A C 1
ATOM 719 O O . HIS A 1 99 ? 2.926 13.391 -3.285 1 98.56 99 HIS A O 1
ATOM 725 N N . SER A 1 100 ? 4.176 14.859 -2.096 1 97.38 100 SER A N 1
ATOM 726 C CA . SER A 1 100 ? 5.09 15.172 -3.188 1 97.38 100 SER A CA 1
ATOM 727 C C . SER A 1 100 ? 5.688 13.906 -3.793 1 97.38 100 SER A C 1
ATOM 729 O O . SER A 1 100 ? 5.84 13.805 -5.012 1 97.38 100 SER A O 1
ATOM 731 N N . GLU A 1 101 ? 5.965 12.953 -2.957 1 96.81 101 GLU A N 1
ATOM 732 C CA . GLU A 1 101 ? 6.551 11.695 -3.408 1 96.81 101 GLU A CA 1
ATOM 733 C C . GLU A 1 101 ? 5.566 10.914 -4.277 1 96.81 101 GLU A C 1
ATOM 735 O O . GLU A 1 101 ? 5.973 10.227 -5.219 1 96.81 101 GLU A O 1
ATOM 740 N N . ARG A 1 102 ? 4.277 10.977 -3.979 1 98 102 ARG A N 1
ATOM 741 C CA . ARG A 1 102 ? 3.254 10.328 -4.797 1 98 102 ARG A CA 1
ATOM 742 C C . ARG A 1 102 ? 3.07 11.055 -6.121 1 98 102 ARG A C 1
ATOM 744 O O . ARG A 1 102 ? 2.953 10.422 -7.172 1 98 102 ARG A O 1
ATOM 751 N N . ARG A 1 103 ? 3.055 12.406 -6.07 1 97 103 ARG A N 1
ATOM 752 C CA . ARG A 1 103 ? 2.922 13.211 -7.281 1 97 103 ARG A CA 1
ATOM 753 C C . ARG A 1 103 ? 4.094 12.961 -8.227 1 97 103 ARG A C 1
ATOM 755 O O . ARG A 1 103 ? 3.898 12.805 -9.438 1 97 103 ARG A O 1
ATOM 762 N N . THR A 1 104 ? 5.305 12.852 -7.664 1 94.62 104 THR A N 1
ATOM 763 C CA . THR A 1 104 ? 6.512 12.766 -8.477 1 94.62 104 THR A CA 1
ATOM 764 C C . THR A 1 104 ? 6.77 11.328 -8.914 1 94.62 104 THR A C 1
ATOM 766 O O . THR A 1 104 ? 7.012 11.062 -10.094 1 94.62 104 THR A O 1
ATOM 769 N N . ASP A 1 105 ? 6.613 10.375 -7.973 1 94.44 105 ASP A N 1
ATOM 770 C CA . ASP A 1 105 ? 7.082 9.016 -8.227 1 94.44 105 ASP A CA 1
ATOM 771 C C . ASP A 1 105 ? 5.961 8.141 -8.773 1 94.44 105 ASP A C 1
ATOM 773 O O . ASP A 1 105 ? 6.215 7.082 -9.359 1 94.44 105 ASP A O 1
ATOM 777 N N . HIS A 1 106 ? 4.723 8.555 -8.586 1 95.5 106 HIS A N 1
ATOM 778 C CA . HIS A 1 106 ? 3.582 7.762 -9.039 1 95.5 106 HIS A CA 1
ATOM 779 C C . HIS A 1 106 ? 2.713 8.562 -10.008 1 95.5 106 HIS A C 1
ATOM 781 O O . HIS A 1 106 ? 1.602 8.141 -10.336 1 95.5 106 HIS A O 1
ATOM 787 N N . ALA A 1 107 ? 3.135 9.75 -10.383 1 95.5 107 ALA A N 1
ATOM 788 C CA . ALA A 1 107 ? 2.51 10.602 -11.391 1 95.5 107 ALA A CA 1
ATOM 789 C C . ALA A 1 107 ? 1.077 10.953 -11 1 95.5 107 ALA A C 1
ATOM 791 O O . ALA A 1 107 ? 0.183 10.977 -11.852 1 95.5 107 ALA A O 1
ATOM 792 N N . GLU A 1 108 ? 0.86 11.164 -9.766 1 97.56 108 GLU A N 1
ATOM 793 C CA . GLU A 1 108 ? -0.481 11.555 -9.336 1 97.56 108 GLU A CA 1
ATOM 794 C C . GLU A 1 108 ? -0.799 12.984 -9.75 1 97.56 108 GLU A C 1
ATOM 796 O O . GLU A 1 108 ? -0.043 13.914 -9.445 1 97.56 108 GLU A O 1
ATOM 801 N N . THR A 1 109 ? -1.933 13.164 -10.414 1 98.12 109 THR A N 1
ATOM 802 C CA . THR A 1 109 ? -2.396 14.469 -10.852 1 98.12 109 THR A CA 1
ATOM 803 C C . THR A 1 109 ? -3.27 15.125 -9.789 1 98.12 109 THR A C 1
ATOM 805 O O . THR A 1 109 ? -3.738 14.453 -8.867 1 98.12 109 THR A O 1
ATOM 808 N N . ASP A 1 110 ? -3.451 16.422 -9.969 1 98.69 110 ASP A N 1
ATOM 809 C CA . ASP A 1 110 ? -4.363 17.125 -9.07 1 98.69 110 ASP A CA 1
ATOM 810 C C . ASP A 1 110 ? -5.75 16.484 -9.086 1 98.69 110 ASP A C 1
ATOM 812 O O . ASP A 1 110 ? -6.387 16.344 -8.039 1 98.69 110 ASP A O 1
ATOM 816 N N . HIS A 1 111 ? -6.18 16.062 -10.258 1 98.69 111 HIS A N 1
ATOM 817 C CA . HIS A 1 111 ? -7.5 15.453 -10.398 1 98.69 111 HIS A CA 1
ATOM 818 C C . HIS A 1 111 ? -7.582 14.133 -9.648 1 98.69 111 HIS A C 1
ATOM 820 O O . HIS A 1 111 ? -8.609 13.828 -9.031 1 98.69 111 HIS A O 1
ATOM 826 N N . LEU A 1 112 ? -6.562 13.328 -9.766 1 98.69 112 LEU A N 1
ATOM 827 C CA . LEU A 1 112 ? -6.543 12.07 -9.031 1 98.69 112 LEU A CA 1
ATOM 828 C C . LEU A 1 112 ? -6.535 12.32 -7.531 1 98.69 112 LEU A C 1
ATOM 830 O O . LEU A 1 112 ? -7.227 11.625 -6.777 1 98.69 112 LEU A O 1
ATOM 834 N N . VAL A 1 113 ? -5.742 13.312 -7.086 1 98.94 113 VAL A N 1
ATOM 835 C CA . VAL A 1 113 ? -5.672 13.664 -5.672 1 98.94 113 VAL A CA 1
ATOM 836 C C . VAL A 1 113 ? -7.059 14.07 -5.172 1 98.94 113 VAL A C 1
ATOM 838 O O . VAL A 1 113 ? -7.473 13.664 -4.082 1 98.94 113 VAL A O 1
ATOM 841 N N . ARG A 1 114 ? -7.75 14.836 -5.953 1 98.94 114 ARG A N 1
ATOM 842 C CA . ARG A 1 114 ? -9.117 15.227 -5.617 1 98.94 114 ARG A CA 1
ATOM 843 C C . ARG A 1 114 ? -10.008 14 -5.445 1 98.94 114 ARG A C 1
ATOM 845 O O . ARG A 1 114 ? -10.766 13.898 -4.477 1 98.94 114 ARG A O 1
ATOM 852 N N . ALA A 1 115 ? -9.93 13.062 -6.379 1 98.94 115 ALA A N 1
ATOM 853 C CA . ALA A 1 115 ? -10.734 11.852 -6.332 1 98.94 115 ALA A CA 1
ATOM 854 C C . ALA A 1 115 ? -10.406 11.016 -5.098 1 98.94 115 ALA A C 1
ATOM 856 O O . ALA A 1 115 ? -11.297 10.438 -4.477 1 98.94 115 ALA A O 1
ATOM 857 N N . LYS A 1 116 ? -9.148 10.961 -4.766 1 98.94 116 LYS A N 1
ATOM 858 C CA . LYS A 1 116 ? -8.719 10.25 -3.564 1 98.94 116 LYS A CA 1
ATOM 859 C C . LYS A 1 116 ? -9.266 10.914 -2.305 1 98.94 116 LYS A C 1
ATOM 861 O O . LYS A 1 116 ? -9.695 10.234 -1.37 1 98.94 116 LYS A O 1
ATOM 866 N N . ALA A 1 117 ? -9.227 12.227 -2.258 1 98.94 117 ALA A N 1
ATOM 867 C CA . ALA A 1 117 ? -9.789 12.953 -1.127 1 98.94 117 ALA A CA 1
ATOM 868 C C . ALA A 1 117 ? -11.289 12.688 -0.988 1 98.94 117 ALA A C 1
ATOM 870 O O . ALA A 1 117 ? -11.789 12.484 0.122 1 98.94 117 ALA A O 1
ATOM 871 N N . GLU A 1 118 ? -11.953 12.648 -2.076 1 98.94 118 GLU A N 1
ATOM 872 C CA . GLU A 1 118 ? -13.383 12.336 -2.059 1 98.94 118 GLU A CA 1
ATOM 873 C C . GLU A 1 118 ? -13.633 10.93 -1.536 1 98.94 118 GLU A C 1
ATOM 875 O O . GLU A 1 118 ? -14.586 10.703 -0.788 1 98.94 118 GLU A O 1
ATOM 880 N N . ALA A 1 119 ? -12.82 10.031 -1.979 1 98.94 119 ALA A N 1
ATOM 881 C CA . ALA A 1 119 ? -12.922 8.664 -1.459 1 98.94 119 ALA A CA 1
ATOM 882 C C . ALA A 1 119 ? -12.711 8.641 0.052 1 98.94 119 ALA A C 1
ATOM 884 O O . ALA A 1 119 ? -13.406 7.918 0.769 1 98.94 119 ALA A O 1
ATOM 885 N N . ALA A 1 120 ? -11.758 9.422 0.525 1 98.94 120 ALA A N 1
ATOM 886 C CA . ALA A 1 120 ? -11.508 9.531 1.96 1 98.94 120 ALA A CA 1
ATOM 887 C C . ALA A 1 120 ? -12.742 10.047 2.693 1 98.94 120 ALA A C 1
ATOM 889 O O . ALA A 1 120 ? -13.141 9.484 3.715 1 98.94 120 ALA A O 1
ATOM 890 N N . PHE A 1 121 ? -13.367 11.086 2.143 1 98.88 121 PHE A N 1
ATOM 891 C CA . PHE A 1 121 ? -14.586 11.648 2.73 1 98.88 121 PHE A CA 1
ATOM 892 C C . PHE A 1 121 ? -15.68 10.594 2.814 1 98.88 121 PHE A C 1
ATOM 894 O O . PHE A 1 121 ? -16.344 10.461 3.844 1 98.88 121 PHE A O 1
ATOM 901 N N . ALA A 1 122 ? -15.797 9.859 1.757 1 98.88 122 ALA A N 1
ATOM 902 C CA . ALA A 1 122 ? -16.844 8.844 1.682 1 98.88 122 ALA A CA 1
ATOM 903 C C . ALA A 1 122 ? -16.656 7.777 2.752 1 98.88 122 ALA A C 1
ATOM 905 O O . ALA A 1 122 ? -17.641 7.207 3.25 1 98.88 122 ALA A O 1
ATOM 906 N N . ALA A 1 123 ? -15.453 7.523 3.135 1 98.81 123 ALA A N 1
ATOM 907 C CA . ALA A 1 123 ? -15.133 6.535 4.16 1 98.81 123 ALA A CA 1
ATOM 908 C C . ALA A 1 123 ? -15.055 7.18 5.539 1 98.81 123 ALA A C 1
ATOM 910 O O . ALA A 1 123 ? -14.57 6.566 6.496 1 98.81 123 ALA A O 1
ATOM 911 N N . GLU A 1 124 ? -15.391 8.5 5.625 1 98.75 124 GLU A N 1
ATOM 912 C CA . GLU A 1 124 ? -15.43 9.258 6.871 1 98.75 124 GLU A CA 1
ATOM 913 C C . GLU A 1 124 ? -14.031 9.445 7.453 1 98.75 124 GLU A C 1
ATOM 915 O O . GLU A 1 124 ? -13.852 9.391 8.672 1 98.75 124 GLU A O 1
ATOM 920 N N . LEU A 1 125 ? -13.055 9.5 6.594 1 98.94 125 LEU A N 1
ATOM 921 C CA . LEU A 1 125 ? -11.703 9.883 6.969 1 98.94 125 LEU A CA 1
ATOM 922 C C . LEU A 1 125 ? -11.477 11.375 6.754 1 98.94 125 LEU A C 1
ATOM 924 O O . LEU A 1 125 ? -12.148 12 5.926 1 98.94 125 LEU A O 1
ATOM 928 N N . THR A 1 126 ? -10.578 11.938 7.52 1 98.94 126 THR A N 1
ATOM 929 C CA . THR A 1 126 ? -10.07 13.273 7.223 1 98.94 126 THR A CA 1
ATOM 930 C C . THR A 1 126 ? -8.914 13.195 6.234 1 98.94 126 THR A C 1
ATOM 932 O O . THR A 1 126 ? -7.973 12.422 6.43 1 98.94 126 THR A O 1
ATOM 935 N N . ALA A 1 127 ? -9 13.945 5.164 1 99 127 ALA A N 1
ATOM 936 C CA . ALA A 1 127 ? -7.938 13.953 4.16 1 99 127 ALA A CA 1
ATOM 937 C C . ALA A 1 127 ? -6.918 15.055 4.449 1 99 127 ALA A C 1
ATOM 939 O O . ALA A 1 127 ? -7.289 16.203 4.684 1 99 127 ALA A O 1
ATOM 940 N N . ILE A 1 128 ? -5.648 14.688 4.543 1 99 128 ILE A N 1
ATOM 941 C CA . ILE A 1 128 ? -4.551 15.656 4.504 1 99 128 ILE A CA 1
ATOM 942 C C . ILE A 1 128 ? -4.051 15.812 3.07 1 99 128 ILE A C 1
ATOM 944 O O . ILE A 1 128 ? -3.346 14.938 2.553 1 99 128 ILE A O 1
ATOM 948 N N . ILE A 1 129 ? -4.438 16.875 2.445 1 98.94 129 ILE A N 1
ATOM 949 C CA . ILE A 1 129 ? -4.117 17.109 1.042 1 98.94 129 ILE A CA 1
ATOM 950 C C . ILE A 1 129 ? -2.816 17.906 0.936 1 98.94 129 ILE A C 1
ATOM 952 O O . ILE A 1 129 ? -2.746 19.062 1.388 1 98.94 129 ILE A O 1
ATOM 956 N N . CYS A 1 130 ? -1.821 17.312 0.324 1 98.81 130 CYS A N 1
ATOM 957 C CA . CYS A 1 130 ? -0.504 17.938 0.229 1 98.81 130 CYS A CA 1
ATOM 958 C C . CYS A 1 130 ? -0.366 18.719 -1.063 1 98.81 130 CYS A C 1
ATOM 960 O O . CYS A 1 130 ? -0.799 18.266 -2.125 1 98.81 130 CYS A O 1
ATOM 962 N N . ILE A 1 131 ? 0.216 19.859 -0.929 1 98.38 131 ILE A N 1
ATOM 963 C CA . ILE A 1 131 ? 0.504 20.719 -2.078 1 98.38 131 ILE A CA 1
ATOM 964 C C . ILE A 1 131 ? 1.886 21.344 -1.92 1 98.38 131 ILE A C 1
ATOM 966 O O . ILE A 1 131 ? 2.414 21.422 -0.809 1 98.38 131 ILE A O 1
ATOM 970 N N . GLY A 1 132 ? 2.492 21.766 -2.986 1 96.94 132 GLY A N 1
ATOM 971 C CA . GLY A 1 132 ? 3.799 22.406 -2.928 1 96.94 132 GLY A CA 1
ATOM 972 C C . GLY A 1 132 ? 4.469 22.516 -4.285 1 96.94 132 GLY A C 1
ATOM 973 O O . GLY A 1 132 ? 4.176 21.734 -5.191 1 96.94 132 GLY A O 1
ATOM 974 N N . GLU A 1 133 ? 5.344 23.453 -4.383 1 96.69 133 GLU A N 1
ATOM 975 C CA . GLU A 1 133 ? 6.035 23.703 -5.645 1 96.69 133 GLU A CA 1
ATOM 976 C C . GLU A 1 133 ? 7.43 23.078 -5.641 1 96.69 133 GLU A C 1
ATOM 978 O O . GLU A 1 133 ? 8.039 22.906 -4.582 1 96.69 133 GLU A O 1
ATOM 983 N N . THR A 1 134 ? 7.891 22.75 -6.789 1 94.94 134 THR A N 1
ATOM 984 C CA . THR A 1 134 ? 9.25 22.25 -6.957 1 94.94 134 THR A CA 1
ATOM 985 C C . THR A 1 134 ? 10.266 23.391 -6.852 1 94.94 134 THR A C 1
ATOM 987 O O . THR A 1 134 ? 9.883 24.562 -6.844 1 94.94 134 THR A O 1
ATOM 990 N N . ALA A 1 135 ? 11.562 22.969 -6.746 1 92.69 135 ALA A N 1
ATOM 991 C CA . ALA A 1 135 ? 12.641 23.953 -6.73 1 92.69 135 ALA A CA 1
ATOM 992 C C . ALA A 1 135 ? 12.641 24.797 -8.008 1 92.69 135 ALA A C 1
ATOM 994 O O . ALA A 1 135 ? 12.852 26 -7.965 1 92.69 135 ALA A O 1
ATOM 995 N N . ASP A 1 136 ? 12.414 24.156 -9.141 1 94.81 136 ASP A N 1
ATOM 996 C CA . ASP A 1 136 ? 12.406 24.844 -10.43 1 94.81 136 ASP A CA 1
ATOM 997 C C . ASP A 1 136 ? 11.258 25.844 -10.5 1 94.81 136 ASP A C 1
ATOM 999 O O . ASP A 1 136 ? 11.445 26.969 -10.984 1 94.81 136 ASP A O 1
ATOM 1003 N N . GLU A 1 137 ? 10.117 25.5 -10.047 1 95.69 137 GLU A N 1
ATOM 1004 C CA . GLU A 1 137 ? 8.961 26.391 -10.023 1 95.69 137 GLU A CA 1
ATOM 1005 C C . GLU A 1 137 ? 9.203 27.594 -9.109 1 95.69 137 GLU A C 1
ATOM 1007 O O . GLU A 1 137 ? 8.805 28.719 -9.422 1 95.69 137 GLU A O 1
ATOM 1012 N N . ARG A 1 138 ? 9.836 27.344 -7.961 1 93.06 138 ARG A N 1
ATOM 1013 C CA . ARG A 1 138 ? 10.188 28.406 -7.035 1 93.06 138 ARG A CA 1
ATOM 1014 C C . ARG A 1 138 ? 11.164 29.391 -7.672 1 93.06 138 ARG A C 1
ATOM 1016 O O . ARG A 1 138 ? 10.977 30.609 -7.586 1 93.06 138 ARG A O 1
ATOM 1023 N N . ARG A 1 139 ? 12.172 28.875 -8.297 1 93.44 139 ARG A N 1
ATOM 1024 C CA . ARG A 1 139 ? 13.18 29.703 -8.953 1 93.44 139 ARG A CA 1
ATOM 1025 C C . ARG A 1 139 ? 12.547 30.562 -10.055 1 93.44 139 ARG A C 1
ATOM 1027 O O . ARG A 1 139 ? 12.977 31.688 -10.281 1 93.44 139 ARG A O 1
ATOM 1034 N N . ALA A 1 140 ? 11.531 30.031 -10.633 1 96.94 140 ALA A N 1
ATOM 1035 C CA . ALA A 1 140 ? 10.844 30.734 -11.719 1 96.94 140 ALA A CA 1
ATOM 1036 C C . ALA A 1 140 ? 9.797 31.703 -11.172 1 96.94 140 ALA A C 1
ATOM 1038 O O . ALA A 1 140 ? 9.094 32.375 -11.938 1 96.94 140 ALA A O 1
ATOM 1039 N N . GLY A 1 141 ? 9.672 31.766 -9.891 1 95.44 141 GLY A N 1
ATOM 1040 C CA . GLY A 1 141 ? 8.734 32.688 -9.266 1 95.44 141 GLY A CA 1
ATOM 1041 C C . GLY A 1 141 ? 7.289 32.25 -9.391 1 95.44 141 GLY A C 1
ATOM 1042 O O . GLY A 1 141 ? 6.375 33.062 -9.398 1 95.44 141 GLY A O 1
ATOM 1043 N N . GLN A 1 142 ? 7.07 30.922 -9.477 1 97 142 GLN A N 1
ATOM 1044 C CA . GLN A 1 142 ? 5.734 30.391 -9.766 1 97 142 GLN A CA 1
ATOM 1045 C C . GLN A 1 142 ? 5.117 29.766 -8.523 1 97 142 GLN A C 1
ATOM 1047 O O . GLN A 1 142 ? 4.098 29.078 -8.609 1 97 142 GLN A O 1
ATOM 1052 N N . GLU A 1 143 ? 5.699 29.953 -7.387 1 96.06 143 GLU A N 1
ATOM 1053 C CA . GLU A 1 143 ? 5.293 29.25 -6.168 1 96.06 143 G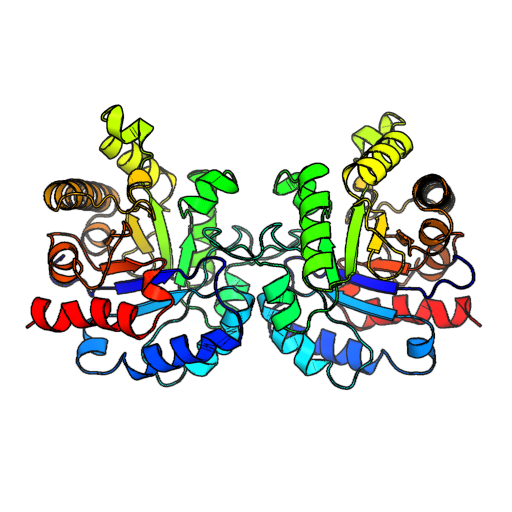LU A CA 1
ATOM 1054 C C . GLU A 1 143 ? 3.811 29.469 -5.879 1 96.06 143 GLU A C 1
ATOM 1056 O O . GLU A 1 143 ? 3.064 28.516 -5.676 1 96.06 143 GLU A O 1
ATOM 1061 N N . LEU A 1 144 ? 3.35 30.734 -5.855 1 97.94 144 LEU A N 1
ATOM 1062 C CA . LEU A 1 144 ? 1.966 31.016 -5.492 1 97.94 144 LEU A CA 1
ATOM 1063 C C . LEU A 1 144 ? 1.009 30.531 -6.574 1 97.94 144 LEU A C 1
ATOM 1065 O O . LEU A 1 144 ? -0.107 30.094 -6.273 1 97.94 144 LEU A O 1
ATOM 1069 N N . ASP A 1 145 ? 1.447 30.531 -7.852 1 98.25 145 ASP A N 1
ATOM 1070 C CA . ASP A 1 145 ? 0.63 30 -8.945 1 98.25 145 ASP A CA 1
ATOM 1071 C C . ASP A 1 145 ? 0.41 28.5 -8.805 1 98.25 145 ASP A C 1
ATOM 1073 O O . ASP A 1 145 ? -0.693 28 -9.039 1 98.25 145 ASP A O 1
ATOM 1077 N N . VAL A 1 146 ? 1.452 27.844 -8.469 1 98.12 146 VAL A N 1
ATOM 1078 C CA . VAL A 1 146 ? 1.38 26.406 -8.281 1 98.12 146 VAL A CA 1
ATOM 1079 C C . VAL A 1 146 ? 0.448 26.078 -7.113 1 98.12 146 VAL A C 1
ATOM 1081 O O . VAL A 1 146 ? -0.402 25.188 -7.219 1 98.12 146 VAL A O 1
ATOM 1084 N N . ILE A 1 147 ? 0.614 26.781 -6.031 1 98.38 147 ILE A N 1
ATOM 1085 C CA . ILE A 1 147 ? -0.22 26.578 -4.848 1 98.38 147 ILE A CA 1
ATOM 1086 C C . ILE A 1 147 ? -1.686 26.812 -5.207 1 98.38 147 ILE A C 1
ATOM 1088 O O . ILE A 1 147 ? -2.547 26 -4.883 1 98.38 147 ILE A O 1
ATOM 1092 N N . LYS A 1 148 ? -1.942 27.906 -5.875 1 98.62 148 LYS A N 1
ATOM 1093 C CA . LYS A 1 148 ? -3.309 28.219 -6.281 1 98.62 148 LYS A CA 1
ATOM 1094 C C . LYS A 1 148 ? -3.898 27.109 -7.145 1 98.62 148 LYS A C 1
ATOM 1096 O O . LYS A 1 148 ? -5.027 26.672 -6.914 1 98.62 148 LYS A O 1
ATOM 1101 N N . ARG A 1 149 ? -3.156 26.703 -8.117 1 98.56 149 ARG A N 1
ATOM 1102 C CA . ARG A 1 149 ? -3.607 25.656 -9.031 1 98.56 149 ARG A CA 1
ATOM 1103 C C . ARG A 1 149 ? -3.898 24.359 -8.281 1 98.56 149 ARG A C 1
ATOM 1105 O O . ARG A 1 149 ? -4.953 23.75 -8.469 1 98.56 149 ARG A O 1
ATOM 1112 N N . GLN A 1 150 ? -2.99 23.938 -7.453 1 98.69 150 GLN A N 1
ATOM 1113 C CA . GLN A 1 150 ? -3.146 22.672 -6.742 1 98.69 150 GLN A CA 1
ATOM 1114 C C . GLN A 1 150 ? -4.301 22.734 -5.746 1 98.69 150 GLN A C 1
ATOM 1116 O O . GLN A 1 150 ? -5.039 21.766 -5.574 1 98.69 150 GLN A O 1
ATOM 1121 N N . LEU A 1 151 ? -4.492 23.875 -5.055 1 98.81 151 LEU A N 1
ATOM 1122 C CA . LEU A 1 151 ? -5.648 24.031 -4.18 1 98.81 151 LEU A CA 1
ATOM 1123 C C . LEU A 1 151 ? -6.945 23.906 -4.969 1 98.81 151 LEU A C 1
ATOM 1125 O O . LEU A 1 151 ? -7.852 23.172 -4.57 1 98.81 151 LEU A O 1
ATOM 1129 N N . SER A 1 152 ? -6.98 24.609 -6.059 1 98.69 152 SER A N 1
ATOM 1130 C CA . SER A 1 152 ? -8.188 24.641 -6.875 1 98.69 152 SER A CA 1
ATOM 1131 C C . SER A 1 152 ? -8.516 23.266 -7.441 1 98.69 152 SER A C 1
ATOM 1133 O O . SER A 1 152 ? -9.68 22.859 -7.473 1 98.69 152 SER A O 1
ATOM 1135 N N . ALA A 1 153 ? -7.523 22.547 -7.844 1 98.81 153 ALA A N 1
ATOM 1136 C CA . ALA A 1 153 ? -7.746 21.328 -8.617 1 98.81 153 ALA A CA 1
ATOM 1137 C C . ALA A 1 153 ? -7.777 20.094 -7.715 1 98.81 153 ALA A C 1
ATOM 1139 O O . ALA A 1 153 ? -8.422 19.094 -8.039 1 98.81 153 ALA A O 1
ATOM 1140 N N . SER A 1 154 ? -7.133 20.125 -6.527 1 98.88 154 SER A N 1
ATOM 1141 C CA . SER A 1 154 ? -6.98 18.922 -5.707 1 98.88 154 SER A CA 1
ATOM 1142 C C . SER A 1 154 ? -7.992 18.906 -4.57 1 98.88 154 SER A C 1
ATOM 1144 O O . SER A 1 154 ? -8.273 17.844 -4.004 1 98.88 154 SER A O 1
ATOM 1146 N N . VAL A 1 155 ? -8.484 20.016 -4.141 1 98.94 155 VAL A N 1
ATOM 1147 C CA . VAL A 1 155 ? -9.398 20.078 -3.002 1 98.94 155 VAL A CA 1
ATOM 1148 C C . VAL A 1 155 ? -10.844 19.938 -3.486 1 98.94 155 VAL A C 1
ATOM 1150 O O . VAL A 1 155 ? -11.305 20.75 -4.293 1 98.94 155 VAL A O 1
ATOM 1153 N N . PRO A 1 156 ? -11.578 18.953 -3.021 1 98.94 156 PRO A N 1
ATOM 1154 C CA . PRO A 1 156 ? -12.969 18.766 -3.465 1 98.94 156 PRO A CA 1
ATOM 1155 C C . PRO A 1 156 ? -13.883 19.922 -3.045 1 98.94 156 PRO A C 1
ATOM 1157 O O . PRO A 1 156 ? -13.648 20.547 -2.012 1 98.94 156 PRO A O 1
ATOM 1160 N N . ASP A 1 157 ? -14.984 20.062 -3.75 1 98.62 157 ASP A N 1
ATOM 1161 C CA . ASP A 1 157 ? -15.961 21.094 -3.43 1 98.62 157 ASP A CA 1
ATOM 1162 C C . ASP A 1 157 ? -16.656 20.797 -2.104 1 98.62 157 ASP A C 1
ATOM 1164 O O . ASP A 1 157 ? -17.109 21.703 -1.408 1 98.62 157 ASP A O 1
ATOM 1168 N N . ALA A 1 158 ? -16.656 19.547 -1.709 1 98.62 158 ALA A N 1
ATOM 1169 C CA . ALA A 1 158 ? -17.359 19.141 -0.494 1 98.62 158 ALA A CA 1
ATOM 1170 C C . ALA A 1 158 ? -16.453 19.281 0.729 1 98.62 158 ALA A C 1
ATOM 1172 O O . ALA A 1 158 ? -16.859 18.953 1.849 1 98.62 158 ALA A O 1
ATOM 1173 N N . ALA A 1 159 ? -15.273 19.828 0.549 1 98.88 159 ALA A N 1
ATOM 1174 C CA . ALA A 1 159 ? -14.312 19.953 1.642 1 98.88 159 ALA A CA 1
ATOM 1175 C C . ALA A 1 159 ? -14.852 20.859 2.742 1 98.88 159 ALA A C 1
ATOM 1177 O O . ALA A 1 159 ? -15.484 21.891 2.459 1 98.88 159 ALA A O 1
ATOM 1178 N N . THR A 1 160 ? -14.672 20.484 3.963 1 98.81 160 THR A N 1
ATOM 1179 C CA . THR A 1 160 ? -14.953 21.25 5.168 1 98.81 160 THR A CA 1
ATOM 1180 C C . THR A 1 160 ? -13.75 21.25 6.105 1 98.81 160 THR A C 1
ATOM 1182 O O . THR A 1 160 ? -12.797 20.484 5.902 1 98.81 160 THR A O 1
ATOM 1185 N N . ALA A 1 161 ? -13.82 22.141 7.086 1 98.56 161 ALA A N 1
ATOM 1186 C CA . ALA A 1 161 ? -12.742 22.188 8.07 1 98.56 161 ALA A CA 1
ATOM 1187 C C . ALA A 1 161 ? -12.656 20.875 8.852 1 98.56 161 ALA A C 1
ATOM 1189 O O . ALA A 1 161 ? -11.602 20.547 9.391 1 98.56 161 ALA A O 1
ATOM 1190 N N . GLU A 1 162 ? -13.719 20.125 8.93 1 98.38 162 GLU A N 1
ATOM 1191 C CA . GLU A 1 162 ? -13.781 18.875 9.688 1 98.38 162 GLU A CA 1
ATOM 1192 C C . GLU A 1 162 ? -13.125 17.734 8.922 1 98.38 162 GLU A C 1
ATOM 1194 O O . GLU A 1 162 ? -12.477 16.875 9.523 1 98.38 162 GLU A O 1
ATOM 1199 N N . ASN A 1 163 ? -13.227 17.719 7.59 1 98.81 163 ASN A N 1
ATOM 1200 C CA . ASN A 1 163 ? -12.812 16.531 6.855 1 98.81 163 ASN A CA 1
ATOM 1201 C C . ASN A 1 163 ? -11.578 16.812 5.996 1 98.81 163 ASN A C 1
ATOM 1203 O O . ASN A 1 163 ? -11.125 15.938 5.258 1 98.81 163 ASN A O 1
ATOM 1207 N N . THR A 1 164 ? -11.008 18.016 6.086 1 98.94 164 THR A N 1
ATOM 1208 C CA . THR A 1 164 ? -9.906 18.375 5.191 1 98.94 164 THR A CA 1
ATOM 1209 C C . THR A 1 164 ? -8.836 19.156 5.945 1 98.94 164 THR A C 1
ATOM 1211 O O . THR A 1 164 ? -9.141 20.094 6.695 1 98.94 164 THR A O 1
ATOM 1214 N N . VAL A 1 165 ? -7.613 18.781 5.828 1 98.94 165 VAL A N 1
ATOM 1215 C CA . VAL A 1 165 ? -6.398 19.484 6.223 1 98.94 165 VAL A CA 1
ATOM 1216 C C . VAL A 1 165 ? -5.531 19.734 4.992 1 98.94 165 VAL A C 1
ATOM 1218 O O . VAL A 1 165 ? -5.418 18.875 4.117 1 98.94 165 VAL A O 1
ATOM 1221 N N . ILE A 1 166 ? -4.953 20.922 4.859 1 98.94 166 ILE A N 1
ATOM 1222 C CA . ILE A 1 166 ? -4.008 21.203 3.785 1 98.94 166 ILE A CA 1
ATOM 1223 C C . ILE A 1 166 ? -2.582 21.188 4.336 1 98.94 166 ILE A C 1
ATOM 1225 O O . ILE A 1 166 ? -2.299 21.828 5.352 1 98.94 166 ILE A O 1
ATOM 1229 N N . ALA A 1 167 ? -1.732 20.422 3.746 1 98.81 167 ALA A N 1
ATOM 1230 C CA . ALA A 1 167 ? -0.319 20.422 4.113 1 98.81 167 ALA A CA 1
ATOM 1231 C C . ALA A 1 167 ? 0.537 21.031 3.008 1 98.81 167 ALA A C 1
ATOM 1233 O O . ALA A 1 167 ? 0.57 20.531 1.887 1 98.81 167 ALA A O 1
ATOM 1234 N N . TYR A 1 168 ? 1.187 22.125 3.328 1 98.31 168 TYR A N 1
ATOM 1235 C CA . TYR A 1 168 ? 2.109 22.781 2.408 1 98.31 168 TYR A CA 1
ATOM 1236 C C . TYR A 1 168 ? 3.51 22.188 2.531 1 98.31 168 TYR A C 1
ATOM 1238 O O . TYR A 1 168 ? 4.129 22.266 3.594 1 98.31 168 TYR A O 1
ATOM 1246 N N . GLU A 1 169 ? 3.916 21.609 1.435 1 95.06 169 GLU A N 1
ATOM 1247 C CA . GLU A 1 169 ? 5.234 20.984 1.354 1 95.06 169 GLU A CA 1
ATOM 1248 C C . GLU A 1 169 ? 6.07 21.594 0.239 1 95.06 169 GLU A C 1
ATOM 1250 O O . GLU A 1 169 ? 6.129 21.062 -0.871 1 95.06 169 GLU A O 1
ATOM 1255 N N . PRO A 1 170 ? 6.75 22.719 0.569 1 94.5 170 PRO A N 1
ATOM 1256 C CA . PRO A 1 170 ? 7.715 23.125 -0.454 1 94.5 170 PRO A CA 1
ATOM 1257 C C . PRO A 1 170 ? 8.742 22.031 -0.771 1 94.5 170 PRO A C 1
ATOM 1259 O O . PRO A 1 170 ? 9.633 21.766 0.038 1 94.5 170 PRO A O 1
ATOM 1262 N N . ILE A 1 171 ? 8.602 21.469 -1.912 1 92.81 171 ILE A N 1
ATOM 1263 C CA . ILE A 1 171 ? 9.305 20.219 -2.248 1 92.81 171 ILE A CA 1
ATOM 1264 C C . ILE A 1 171 ? 10.812 20.438 -2.139 1 92.81 171 ILE A C 1
ATOM 1266 O O . ILE A 1 171 ? 11.539 19.531 -1.735 1 92.81 171 ILE A O 1
ATOM 1270 N N . TRP A 1 172 ? 11.297 21.641 -2.402 1 88.31 172 TRP A N 1
ATOM 1271 C CA . TRP A 1 172 ? 12.711 22 -2.371 1 88.31 172 TRP A CA 1
ATOM 1272 C C . TRP A 1 172 ? 13.234 22 -0.941 1 88.31 172 TRP A C 1
ATOM 1274 O O . TRP A 1 172 ? 14.453 22.031 -0.723 1 88.31 172 TRP A O 1
ATOM 1284 N N . ALA A 1 173 ? 12.398 21.922 0.013 1 83.44 173 ALA A N 1
ATOM 1285 C CA . ALA A 1 173 ? 12.797 22 1.418 1 83.44 173 ALA A CA 1
ATOM 1286 C C . ALA A 1 173 ? 12.672 20.641 2.092 1 83.44 173 ALA A C 1
ATOM 1288 O O . ALA A 1 173 ? 13.078 20.469 3.244 1 83.44 173 ALA A O 1
ATOM 1289 N N . ILE A 1 174 ? 12.156 19.656 1.38 1 78.94 174 ILE A N 1
ATOM 1290 C CA . ILE A 1 174 ? 11.914 18.359 1.984 1 78.94 174 ILE A CA 1
ATOM 1291 C C . ILE A 1 174 ? 13.227 17.562 2.045 1 78.94 174 ILE A C 1
ATOM 1293 O O . ILE A 1 174 ? 13.828 17.281 1.011 1 78.94 174 ILE A O 1
ATOM 1297 N N . GLY A 1 175 ? 13.703 17.188 3.076 1 70.5 175 GLY A N 1
ATOM 1298 C CA . GLY A 1 175 ? 14.836 16.297 3.279 1 70.5 175 GLY A CA 1
ATOM 1299 C C . GLY A 1 175 ? 16.156 16.906 2.842 1 70.5 175 GLY A C 1
ATOM 1300 O O . GLY A 1 175 ? 17.156 16.203 2.705 1 70.5 175 GLY A O 1
ATOM 1301 N N . THR A 1 176 ? 16.234 18.109 2.424 1 69.25 176 THR A N 1
ATOM 1302 C CA . THR A 1 176 ? 17.438 18.719 1.872 1 69.25 176 THR A CA 1
ATOM 1303 C C . THR A 1 176 ? 18.234 19.438 2.963 1 69.25 176 THR A C 1
ATOM 1305 O O . THR A 1 176 ? 19.406 19.75 2.779 1 69.25 176 THR A O 1
ATOM 1308 N N . GLY A 1 177 ? 17.625 19.672 3.996 1 68.75 177 GLY A N 1
ATOM 1309 C CA . GLY A 1 177 ? 18.25 20.469 5.035 1 68.75 177 GLY A CA 1
ATOM 1310 C C . GLY A 1 177 ? 18.109 21.953 4.816 1 68.75 177 GLY A C 1
ATOM 1311 O O . GLY A 1 177 ? 18.422 22.75 5.707 1 68.75 177 GLY A O 1
ATOM 1312 N N . VAL A 1 178 ? 17.625 22.312 3.604 1 75.81 178 VAL A N 1
ATOM 1313 C CA . VAL A 1 178 ? 17.328 23.719 3.344 1 75.81 178 VAL A CA 1
ATOM 1314 C C . VAL A 1 178 ? 15.984 24.078 3.975 1 75.81 178 VAL A C 1
ATOM 1316 O O . VAL A 1 178 ? 14.961 23.453 3.686 1 75.81 178 VAL A O 1
ATOM 1319 N N . THR A 1 179 ? 15.992 25.031 4.906 1 76.88 179 THR A N 1
ATOM 1320 C CA . THR A 1 179 ? 14.773 25.484 5.57 1 76.88 179 THR A CA 1
ATOM 1321 C C . THR A 1 179 ? 14.328 26.828 5.02 1 76.88 179 THR A C 1
ATOM 1323 O O . THR A 1 179 ? 15.125 27.766 4.93 1 76.88 179 THR A O 1
ATOM 1326 N N . PRO A 1 180 ? 13.141 26.812 4.625 1 85.44 180 PRO A N 1
ATOM 1327 C CA . PRO A 1 180 ? 12.609 28.125 4.223 1 85.44 180 PRO A CA 1
ATOM 1328 C C . PRO A 1 180 ? 12.664 29.141 5.348 1 85.44 180 PRO A C 1
ATOM 1330 O O . PRO A 1 180 ? 12.734 28.781 6.523 1 85.44 180 PRO A O 1
ATOM 1333 N N . THR A 1 181 ? 12.672 30.391 4.977 1 88.44 181 THR A N 1
ATOM 1334 C CA . THR A 1 181 ? 12.586 31.422 5.988 1 88.44 181 THR A CA 1
ATOM 1335 C C . THR A 1 181 ? 11.164 31.531 6.535 1 88.44 181 THR A C 1
ATOM 1337 O O . THR A 1 181 ? 10.211 31.094 5.895 1 88.44 181 THR A O 1
ATOM 1340 N N . SER A 1 182 ? 11.102 32.125 7.711 1 93.12 182 SER A N 1
ATOM 1341 C CA . SER A 1 182 ? 9.789 32.344 8.305 1 93.12 182 SER A CA 1
ATOM 1342 C C . SER A 1 182 ? 8.914 33.188 7.383 1 93.12 182 SER A C 1
ATOM 1344 O O . SER A 1 182 ? 7.695 33 7.316 1 93.12 182 SER A O 1
ATOM 1346 N N . GLY A 1 183 ? 9.539 34.094 6.742 1 94.19 183 GLY A N 1
ATOM 1347 C CA . GLY A 1 183 ? 8.812 34.938 5.793 1 94.19 183 GLY A CA 1
ATOM 1348 C C . GLY A 1 183 ? 8.227 34.156 4.637 1 94.19 183 GLY A C 1
ATOM 1349 O O . GLY A 1 183 ? 7.105 34.438 4.203 1 94.19 183 GLY A O 1
ATOM 1350 N N . ASP A 1 184 ? 8.984 33.219 4.125 1 92.62 184 ASP A N 1
ATOM 1351 C CA . ASP A 1 184 ? 8.508 32.375 3.047 1 92.62 184 ASP A CA 1
ATOM 1352 C C . ASP A 1 184 ? 7.281 31.562 3.484 1 92.62 184 ASP A C 1
ATOM 1354 O O . ASP A 1 184 ? 6.301 31.469 2.748 1 92.62 184 ASP A O 1
ATOM 1358 N N . VAL A 1 185 ? 7.34 31.031 4.652 1 96.25 185 VAL A N 1
ATOM 1359 C CA . VAL A 1 185 ? 6.262 30.203 5.191 1 96.25 185 VAL A CA 1
ATOM 1360 C C . VAL A 1 185 ? 5.023 31.062 5.43 1 96.25 185 VAL A C 1
ATOM 1362 O O . VAL A 1 185 ? 3.912 30.672 5.066 1 96.25 185 VAL A O 1
ATOM 1365 N N . GLU A 1 186 ? 5.254 32.25 5.988 1 97.56 186 GLU A N 1
ATOM 1366 C CA . GLU A 1 186 ? 4.152 33.156 6.266 1 97.56 186 GLU A CA 1
ATOM 1367 C C . GLU A 1 186 ? 3.43 33.562 4.98 1 97.56 186 GLU A C 1
ATOM 1369 O O . GLU A 1 186 ? 2.197 33.562 4.93 1 97.56 186 GLU A O 1
ATOM 1374 N N . LYS A 1 187 ? 4.203 33.844 4.004 1 97.25 187 LYS A N 1
ATOM 1375 C CA . LYS A 1 187 ? 3.643 34.281 2.723 1 97.25 187 LYS A CA 1
ATOM 1376 C C . LYS A 1 187 ? 2.787 33.156 2.107 1 97.25 187 LYS A C 1
ATOM 1378 O O . LYS A 1 187 ? 1.658 33.406 1.68 1 97.25 187 LYS A O 1
ATOM 1383 N N . ALA A 1 188 ? 3.309 32 2.02 1 97.5 188 ALA A N 1
ATOM 1384 C CA . ALA A 1 188 ? 2.602 30.875 1.426 1 97.5 188 ALA A CA 1
ATOM 1385 C C . ALA A 1 188 ? 1.328 30.562 2.203 1 97.5 188 ALA A C 1
ATOM 1387 O O . ALA A 1 188 ? 0.265 30.359 1.609 1 97.5 188 ALA A O 1
ATOM 1388 N N . HIS A 1 189 ? 1.393 30.531 3.488 1 98.62 189 HIS A N 1
ATOM 1389 C CA . HIS A 1 189 ? 0.253 30.172 4.32 1 98.62 189 HIS A CA 1
ATOM 1390 C C . HIS A 1 189 ? -0.833 31.234 4.273 1 98.62 189 HIS A C 1
ATOM 1392 O O . HIS A 1 189 ? -2.023 30.922 4.242 1 98.62 189 HIS A O 1
ATOM 1398 N N . ALA A 1 190 ? -0.396 32.469 4.328 1 98.62 190 ALA A N 1
ATOM 1399 C CA . ALA A 1 190 ? -1.37 33.562 4.199 1 98.62 190 ALA A CA 1
ATOM 1400 C C . ALA A 1 190 ? -2.115 33.469 2.871 1 98.62 190 ALA A C 1
ATOM 1402 O O . ALA A 1 190 ? -3.328 33.688 2.818 1 98.62 190 ALA A O 1
ATOM 1403 N N . PHE A 1 191 ? -1.363 33.188 1.86 1 98.69 191 PHE A N 1
ATOM 1404 C CA . PHE A 1 191 ? -1.945 33.062 0.529 1 98.69 191 PHE A CA 1
ATOM 1405 C C . PHE A 1 191 ? -2.936 31.906 0.482 1 98.69 191 PHE A C 1
ATOM 1407 O O . PHE A 1 191 ? -4.047 32.062 -0.033 1 98.69 191 PHE A O 1
ATOM 1414 N N . MET A 1 192 ? -2.564 30.75 1.007 1 98.75 192 MET A N 1
ATOM 1415 C CA . MET A 1 192 ? -3.436 29.578 1.028 1 98.75 192 MET A CA 1
ATOM 1416 C C . MET A 1 192 ? -4.719 29.859 1.796 1 98.75 192 MET A C 1
ATOM 1418 O O . MET A 1 192 ? -5.809 29.5 1.355 1 98.75 192 MET A O 1
ATOM 1422 N N . ARG A 1 193 ? -4.598 30.531 2.969 1 98.81 193 ARG A N 1
ATOM 1423 C CA . ARG A 1 193 ? -5.77 30.891 3.762 1 98.81 193 ARG A CA 1
ATOM 1424 C C . ARG A 1 193 ? -6.73 31.75 2.957 1 98.81 193 ARG A C 1
ATOM 1426 O O . ARG A 1 193 ? -7.938 31.5 2.938 1 98.81 193 ARG A O 1
ATOM 1433 N N . ALA A 1 194 ? -6.156 32.75 2.293 1 98.75 194 ALA A N 1
ATOM 1434 C CA . ALA A 1 194 ? -6.984 33.656 1.492 1 98.75 194 ALA A CA 1
ATOM 1435 C C . ALA A 1 194 ? -7.715 32.875 0.391 1 98.75 194 ALA A C 1
ATOM 1437 O O . ALA A 1 194 ? -8.898 33.125 0.144 1 98.75 194 ALA A O 1
ATOM 1438 N N . GLU A 1 195 ? -6.988 31.984 -0.296 1 98.75 195 GLU A N 1
ATOM 1439 C CA . GLU A 1 195 ? -7.594 31.188 -1.363 1 98.75 195 GLU A CA 1
ATOM 1440 C C . GLU A 1 195 ? -8.711 30.312 -0.829 1 98.75 195 GLU A C 1
ATOM 1442 O O . GLU A 1 195 ? -9.766 30.172 -1.461 1 98.75 195 GLU A O 1
ATOM 1447 N N . LEU A 1 196 ? -8.508 29.688 0.314 1 98.75 196 LEU A N 1
ATOM 1448 C CA . LEU A 1 196 ? -9.5 28.781 0.906 1 98.75 196 LEU A CA 1
ATOM 1449 C C . LEU A 1 196 ? -10.727 29.562 1.365 1 98.75 196 LEU A C 1
ATOM 1451 O O . LEU A 1 196 ? -11.859 29.094 1.197 1 98.75 196 LEU A O 1
ATOM 1455 N N . VAL A 1 197 ? -10.492 30.766 1.967 1 98.69 197 VAL A N 1
ATOM 1456 C CA . VAL A 1 197 ? -11.609 31.609 2.398 1 98.69 197 VAL A CA 1
ATOM 1457 C C . VAL A 1 197 ? -12.43 32.031 1.187 1 98.69 197 VAL A C 1
ATOM 1459 O O . VAL A 1 197 ? -13.656 32.031 1.231 1 98.69 197 VAL A O 1
ATOM 1462 N N . SER A 1 198 ? -11.734 32.438 0.152 1 98.69 198 SER A N 1
ATOM 1463 C CA . SER A 1 198 ? -12.414 32.844 -1.068 1 98.69 198 SER A CA 1
ATOM 1464 C C . SER A 1 198 ? -13.32 31.75 -1.604 1 98.69 198 SER A C 1
ATOM 1466 O O . SER A 1 198 ? -14.438 32 -2.043 1 98.69 198 SER A O 1
ATOM 1468 N N . ARG A 1 199 ? -12.898 30.5 -1.528 1 98.56 199 ARG A N 1
ATOM 1469 C CA . ARG A 1 199 ? -13.625 29.391 -2.145 1 98.56 199 ARG A CA 1
ATOM 1470 C C . ARG A 1 199 ? -14.641 28.797 -1.175 1 98.56 199 ARG A C 1
ATOM 1472 O O . ARG A 1 199 ? -15.742 28.406 -1.58 1 98.56 199 ARG A O 1
ATOM 1479 N N . PHE A 1 200 ? -14.305 28.766 0.123 1 98.62 200 PHE A N 1
ATOM 1480 C CA . PHE A 1 200 ? -15.109 27.953 1.028 1 98.62 200 PHE A CA 1
ATOM 1481 C C . PHE A 1 200 ? -15.703 28.812 2.137 1 98.62 200 PHE A C 1
ATOM 1483 O O . PHE A 1 200 ? -16.406 28.297 3.016 1 98.62 200 PHE A O 1
ATOM 1490 N N . GLY A 1 201 ? -15.445 30.141 2.205 1 98.19 201 GLY A N 1
ATOM 1491 C CA . GLY A 1 201 ? -15.992 31.016 3.227 1 98.19 201 GLY A CA 1
ATOM 1492 C C . GLY A 1 201 ? -15.531 30.656 4.629 1 98.19 201 GLY A C 1
ATOM 1493 O O . GLY A 1 201 ? -14.328 30.547 4.879 1 98.19 201 GLY A O 1
ATOM 1494 N N . ASP A 1 202 ? -16.469 30.422 5.484 1 97.88 202 ASP A N 1
ATOM 1495 C CA . ASP A 1 202 ? -16.172 30.156 6.887 1 97.88 202 ASP A CA 1
ATOM 1496 C C . ASP A 1 202 ? -15.406 28.844 7.039 1 97.88 202 ASP A C 1
ATOM 1498 O O . ASP A 1 202 ? -14.539 28.719 7.91 1 97.88 202 ASP A O 1
ATOM 1502 N N . GLU A 1 203 ? -15.773 27.859 6.23 1 98 203 GLU A N 1
ATOM 1503 C CA . GLU A 1 203 ? -15.031 26.609 6.262 1 98 203 GLU A CA 1
ATOM 1504 C C . GLU A 1 203 ? -13.562 26.828 5.926 1 98 203 GLU A C 1
ATOM 1506 O O . GLU A 1 203 ? -12.68 26.25 6.566 1 98 203 GLU A O 1
ATOM 1511 N N . GLY A 1 204 ? -13.258 27.672 4.949 1 98.25 204 GLY A N 1
ATOM 1512 C CA . GLY A 1 204 ? -11.898 27.984 4.551 1 98.25 204 GLY A CA 1
ATOM 1513 C C . GLY A 1 204 ? -11.102 28.688 5.637 1 98.25 204 GLY A C 1
ATOM 1514 O O . GLY A 1 204 ? -9.883 28.516 5.734 1 98.25 204 GLY A O 1
ATOM 1515 N N . ARG A 1 205 ? -11.789 29.469 6.488 1 98 205 ARG A N 1
ATOM 1516 C CA . ARG A 1 205 ? -11.156 30.172 7.594 1 98 205 ARG A CA 1
ATOM 1517 C C . ARG A 1 205 ? -10.703 29.203 8.68 1 98 205 ARG A C 1
ATOM 1519 O O . ARG A 1 205 ? -9.75 29.484 9.414 1 98 205 ARG A O 1
ATOM 1526 N N . LYS A 1 206 ? -11.367 28.062 8.664 1 98.12 206 LYS A N 1
ATOM 1527 C CA . LYS A 1 206 ? -11.172 27.156 9.789 1 98.12 206 LYS A CA 1
ATOM 1528 C C . LYS A 1 206 ? -10.359 25.938 9.375 1 98.12 206 LYS A C 1
ATOM 1530 O O . LYS A 1 206 ? -9.898 25.172 10.227 1 98.12 206 LYS A O 1
ATOM 1535 N N . MET A 1 207 ? -10.117 25.703 8.094 1 98.62 207 MET A N 1
ATOM 1536 C CA . MET A 1 207 ? -9.328 24.562 7.637 1 98.62 207 MET A CA 1
ATOM 1537 C C . MET A 1 207 ? -7.906 24.625 8.18 1 98.62 207 MET A C 1
ATOM 1539 O O . MET A 1 207 ? -7.273 25.688 8.141 1 98.62 207 MET A O 1
ATOM 1543 N N . ARG A 1 208 ? -7.418 23.578 8.711 1 98.81 208 ARG A N 1
ATOM 1544 C CA . ARG A 1 208 ? -6.051 23.547 9.21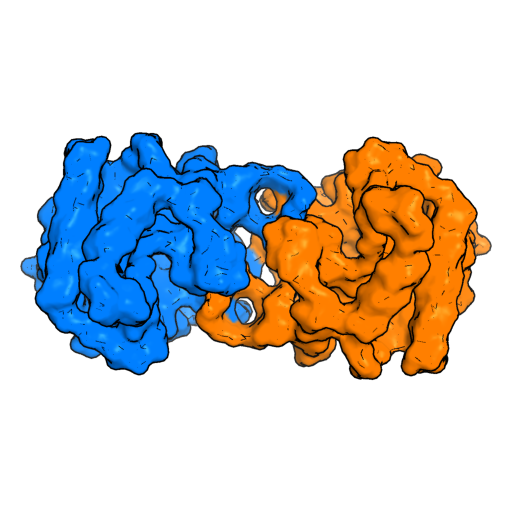9 1 98.81 208 ARG A CA 1
ATOM 1545 C C . ARG A 1 208 ? -5.043 23.594 8.078 1 98.81 208 ARG A C 1
ATOM 1547 O O . ARG A 1 208 ? -5.211 22.906 7.07 1 98.81 208 ARG A O 1
ATOM 1554 N N . LEU A 1 209 ? -4.062 24.438 8.227 1 98.88 209 LEU A N 1
ATOM 1555 C CA . LEU A 1 209 ? -2.912 24.484 7.332 1 98.88 209 LEU A CA 1
ATOM 1556 C C . LEU A 1 209 ? -1.649 24 8.039 1 98.88 209 LEU A C 1
ATOM 1558 O O . LEU A 1 209 ? -1.208 24.609 9.016 1 98.88 209 LEU A O 1
ATOM 1562 N N . LEU A 1 210 ? -1.08 22.906 7.516 1 98.81 210 LEU A N 1
ATOM 1563 C CA . LEU A 1 210 ? 0.148 22.359 8.086 1 98.81 210 LEU A CA 1
ATOM 1564 C C . LEU A 1 210 ? 1.357 22.75 7.242 1 98.81 210 LEU A C 1
ATOM 1566 O O . LEU A 1 210 ? 1.243 22.938 6.027 1 98.81 210 LEU A O 1
ATOM 1570 N N . TYR A 1 211 ? 2.436 22.891 7.961 1 97.62 211 TYR A N 1
ATOM 1571 C CA . TYR A 1 211 ? 3.707 23.094 7.273 1 97.62 211 TYR A CA 1
ATOM 1572 C C . TYR A 1 211 ? 4.527 21.797 7.258 1 97.62 211 TYR A C 1
ATOM 1574 O O . TYR A 1 211 ? 4.699 21.156 8.297 1 97.62 211 TYR A O 1
ATOM 1582 N N . GLY A 1 212 ? 4.992 21.359 6.047 1 93.88 212 GLY A N 1
ATOM 1583 C CA . GLY A 1 212 ? 5.691 20.094 5.91 1 93.88 212 GLY A CA 1
ATOM 1584 C C . GLY A 1 212 ? 7.082 20.234 5.316 1 93.88 212 GLY A C 1
ATOM 1585 O O . GLY A 1 212 ? 7.543 19.359 4.582 1 93.88 212 GLY A O 1
ATOM 1586 N N . GLY A 1 213 ? 7.871 21.266 5.668 1 89.12 213 GLY A N 1
ATOM 1587 C CA . GLY A 1 213 ? 9.227 21.422 5.16 1 89.12 213 GLY A CA 1
ATOM 1588 C C . GLY A 1 213 ? 10.273 21.422 6.258 1 89.12 213 GLY A C 1
ATOM 1589 O O . GLY A 1 213 ? 10.555 22.453 6.859 1 89.12 213 GLY A O 1
ATOM 1590 N N . SER A 1 214 ? 10.922 20.281 6.484 1 89 214 SER A N 1
ATOM 1591 C CA . SER A 1 214 ? 12.102 20.141 7.328 1 89 214 SER A CA 1
ATOM 1592 C C . SER A 1 214 ? 11.836 20.656 8.734 1 89 214 SER A C 1
ATOM 1594 O O . SER A 1 214 ? 12.633 21.422 9.281 1 89 214 SER A O 1
ATOM 1596 N N . VAL A 1 215 ? 10.734 20.359 9.305 1 93.31 215 VAL A N 1
ATOM 1597 C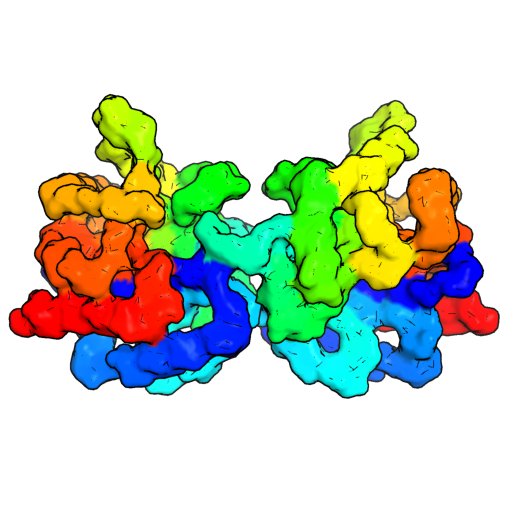 CA . VAL A 1 215 ? 10.445 20.703 10.695 1 93.31 215 VAL A CA 1
ATOM 1598 C C . VAL A 1 215 ? 11.25 19.812 11.633 1 93.31 215 VAL A C 1
ATOM 1600 O O . VAL A 1 215 ? 11.242 18.578 11.477 1 93.31 215 VAL A O 1
ATOM 1603 N N . LYS A 1 216 ? 12.023 20.391 12.477 1 94 216 LYS A N 1
ATOM 1604 C CA . LYS A 1 216 ? 12.852 19.75 13.492 1 94 216 LYS A CA 1
ATOM 1605 C C . LYS A 1 216 ? 12.617 20.359 14.867 1 94 216 LYS A C 1
ATOM 1607 O O . LYS A 1 216 ? 12.047 21.453 14.977 1 94 216 LYS A O 1
ATOM 1612 N N . PRO A 1 217 ? 13.062 19.578 15.898 1 96.19 217 PRO A N 1
ATOM 1613 C CA . PRO A 1 217 ? 12.891 20.141 17.25 1 96.19 217 PRO A CA 1
ATOM 1614 C C . PRO A 1 217 ? 13.477 21.547 17.375 1 96.19 217 PRO A C 1
ATOM 1616 O O . PRO A 1 217 ? 12.859 22.422 17.984 1 96.19 217 PRO A O 1
ATOM 1619 N N . ALA A 1 218 ? 14.523 21.812 16.703 1 94.38 218 ALA A N 1
ATOM 1620 C CA . ALA A 1 218 ? 15.281 23.047 16.875 1 94.38 218 ALA A CA 1
ATOM 1621 C C . ALA A 1 218 ? 14.547 24.234 16.25 1 94.38 218 ALA A C 1
ATOM 1623 O O . ALA A 1 218 ? 14.719 25.375 16.688 1 94.38 218 ALA A O 1
ATOM 1624 N N . ASN A 1 219 ? 13.695 24.016 15.25 1 94.06 219 ASN A N 1
ATOM 1625 C CA . ASN A 1 219 ? 13.062 25.141 14.562 1 94.06 219 ASN A CA 1
ATOM 1626 C C . ASN A 1 219 ? 11.547 25.141 14.742 1 94.06 219 ASN A C 1
ATOM 1628 O O . ASN A 1 219 ? 10.859 26.016 14.242 1 94.06 219 ASN A O 1
ATOM 1632 N N . ALA A 1 220 ? 11.008 24.172 15.508 1 95.94 220 ALA A N 1
ATOM 1633 C CA . ALA A 1 220 ? 9.562 23.969 15.633 1 95.94 220 ALA A CA 1
ATOM 1634 C C . ALA A 1 220 ? 8.891 25.172 16.281 1 95.94 220 ALA A C 1
ATOM 1636 O O . ALA A 1 220 ? 7.844 25.625 15.805 1 95.94 220 ALA A O 1
ATOM 1637 N N . GLY A 1 221 ? 9.469 25.688 17.297 1 96.06 221 GLY A N 1
ATOM 1638 C CA . GLY A 1 221 ? 8.883 26.812 17.984 1 96.06 221 GLY A CA 1
ATOM 1639 C C . GLY A 1 221 ? 8.641 28 17.078 1 96.06 221 GLY A C 1
ATOM 1640 O O . GLY A 1 221 ? 7.578 28.625 17.125 1 96.06 221 GLY A O 1
ATOM 1641 N N . GLU A 1 222 ? 9.609 28.281 16.281 1 95.44 222 GLU A N 1
ATOM 1642 C CA . GLU A 1 222 ? 9.516 29.406 15.352 1 95.44 222 GLU A CA 1
ATOM 1643 C C . GLU A 1 222 ? 8.484 29.125 14.258 1 95.44 222 GLU A C 1
ATOM 1645 O O . GLU A 1 222 ? 7.613 29.953 14 1 95.44 222 GLU A O 1
ATOM 1650 N N . LEU A 1 223 ? 8.555 28.016 13.609 1 95.81 223 LEU A N 1
ATOM 1651 C CA . LEU A 1 223 ? 7.711 27.672 12.469 1 95.81 223 LEU A CA 1
ATOM 1652 C C . LEU A 1 223 ? 6.25 27.562 12.883 1 95.81 223 LEU A C 1
ATOM 1654 O O . LEU A 1 223 ? 5.363 28.078 12.188 1 95.81 223 LEU A O 1
ATOM 1658 N N . LEU A 1 224 ? 5.992 26.906 14.055 1 97.38 224 LEU A N 1
ATOM 1659 C CA . LEU A 1 224 ? 4.633 26.594 14.469 1 97.38 224 LEU A CA 1
ATOM 1660 C C . LEU A 1 224 ? 3.939 27.828 15.039 1 97.38 224 LEU A C 1
ATOM 1662 O O . LEU A 1 224 ? 2.719 27.844 15.219 1 97.38 224 LEU A O 1
ATOM 1666 N N . GLY A 1 225 ? 4.742 28.859 15.219 1 96.69 225 GLY A N 1
ATOM 1667 C CA . GLY A 1 225 ? 4.191 30.109 15.734 1 96.69 225 GLY A CA 1
ATOM 1668 C C . GLY A 1 225 ? 3.793 31.078 14.648 1 96.69 225 GLY A C 1
ATOM 1669 O O . GLY A 1 225 ? 3.172 32.125 14.93 1 96.69 225 GLY A O 1
ATOM 1670 N N . ILE A 1 226 ? 4.109 30.797 13.438 1 97.5 226 ILE A N 1
ATOM 1671 C CA . ILE A 1 226 ? 3.844 31.688 12.312 1 97.5 226 ILE A CA 1
ATOM 1672 C C . ILE A 1 226 ? 2.34 31.781 12.07 1 97.5 226 ILE A C 1
ATOM 1674 O O . ILE A 1 226 ? 1.626 30.781 12.18 1 97.5 226 ILE A O 1
ATOM 1678 N N . ALA A 1 227 ? 1.907 32.969 11.664 1 97.62 227 ALA A N 1
ATOM 1679 C CA . ALA A 1 227 ? 0.493 33.188 11.375 1 97.62 227 ALA A CA 1
ATOM 1680 C C . ALA A 1 227 ? -0.005 32.219 10.312 1 97.62 227 ALA A C 1
ATOM 1682 O O . ALA A 1 227 ? 0.67 31.984 9.305 1 97.62 227 ALA A O 1
ATOM 1683 N N . ASN A 1 228 ? -1.134 31.516 10.492 1 98.38 228 ASN A N 1
ATOM 1684 C CA . ASN A 1 228 ? -1.827 30.594 9.602 1 98.38 228 ASN A CA 1
ATOM 1685 C C . ASN A 1 228 ? -1.152 29.234 9.578 1 98.38 228 ASN A C 1
ATOM 1687 O O . ASN A 1 228 ? -1.588 28.328 8.852 1 98.38 228 ASN A O 1
ATOM 1691 N N . VAL A 1 229 ? -0.126 29.047 10.352 1 98.5 229 VAL A N 1
ATOM 1692 C CA . VAL A 1 229 ? 0.45 27.719 10.5 1 98.5 229 VAL A CA 1
ATOM 1693 C C . VAL A 1 229 ? -0.237 26.969 11.648 1 98.5 229 VAL A C 1
ATOM 1695 O O . VAL A 1 229 ? -0.062 27.328 12.812 1 98.5 229 VAL A O 1
ATOM 1698 N N . ASP A 1 230 ? -0.999 25.953 11.266 1 98.69 230 ASP A N 1
ATOM 1699 C CA . ASP A 1 230 ? -1.84 25.266 12.242 1 98.69 230 ASP A CA 1
ATOM 1700 C C . ASP A 1 230 ? -1.293 23.875 12.555 1 98.69 230 ASP A C 1
ATOM 1702 O O . ASP A 1 230 ? -2.061 22.938 12.766 1 98.69 230 ASP A O 1
ATOM 1706 N N . GLY A 1 231 ? -0.009 23.688 12.469 1 98.62 231 GLY A N 1
ATOM 1707 C CA . GLY A 1 231 ? 0.649 22.422 12.766 1 98.62 231 GLY A CA 1
ATOM 1708 C C . GLY A 1 231 ? 1.71 22.047 11.75 1 98.62 231 GLY A C 1
ATOM 1709 O O . GLY A 1 231 ? 2.213 22.906 11.023 1 98.62 231 GLY A O 1
ATOM 1710 N N . ALA A 1 232 ? 2.123 20.812 11.805 1 98.31 232 ALA A N 1
ATOM 1711 C CA . ALA A 1 232 ? 3.221 20.344 10.961 1 98.31 232 ALA A CA 1
ATOM 1712 C C . ALA A 1 232 ? 2.949 18.938 10.438 1 98.31 232 ALA A C 1
ATOM 1714 O O . ALA A 1 232 ? 2.279 18.141 11.102 1 98.31 232 ALA A O 1
ATOM 1715 N N . LEU A 1 233 ? 3.326 18.688 9.25 1 98.38 233 LEU A N 1
ATOM 1716 C CA . LEU A 1 233 ? 3.496 17.328 8.711 1 98.38 233 LEU A CA 1
ATOM 1717 C C . LEU A 1 233 ? 4.973 16.969 8.641 1 98.38 233 LEU A C 1
ATOM 1719 O O . LEU A 1 233 ? 5.695 17.438 7.762 1 98.38 233 LEU A O 1
ATOM 1723 N N . ILE A 1 234 ? 5.352 16.062 9.57 1 97 234 ILE A N 1
ATOM 1724 C CA . ILE A 1 234 ? 6.758 15.82 9.867 1 97 234 ILE A CA 1
ATOM 1725 C C . ILE A 1 234 ? 7.203 14.508 9.227 1 97 234 ILE A C 1
ATOM 1727 O O . ILE A 1 234 ? 6.531 13.484 9.367 1 97 234 ILE A O 1
ATOM 1731 N N . GLY A 1 235 ? 8.367 14.539 8.57 1 95.38 235 GLY A N 1
ATOM 1732 C CA . GLY A 1 235 ? 8.938 13.328 7.996 1 95.38 235 GLY A CA 1
ATOM 1733 C C . GLY A 1 235 ? 9.891 12.617 8.938 1 95.38 235 GLY A C 1
ATOM 1734 O O . GLY A 1 235 ? 9.477 12.086 9.961 1 95.38 235 GLY A O 1
ATOM 1735 N N . GLY A 1 236 ? 11.18 12.734 8.641 1 94.31 236 GLY A N 1
ATOM 1736 C CA . GLY A 1 236 ? 12.211 11.992 9.344 1 94.31 236 GLY A CA 1
ATOM 1737 C C . GLY A 1 236 ? 12.156 12.18 10.852 1 94.31 236 GLY A C 1
ATOM 1738 O O . GLY A 1 236 ? 12.375 11.234 11.609 1 94.31 236 GLY A O 1
ATOM 1739 N N . ALA A 1 237 ? 11.875 13.281 11.344 1 95.75 237 ALA A N 1
ATOM 1740 C CA . ALA A 1 237 ? 11.852 13.578 12.773 1 95.75 237 ALA A CA 1
ATOM 1741 C C . ALA A 1 237 ? 10.734 12.82 13.477 1 95.75 237 ALA A C 1
ATOM 1743 O O . ALA A 1 237 ? 10.75 12.664 14.703 1 95.75 237 ALA A O 1
ATOM 1744 N N . SER A 1 238 ? 9.75 12.352 12.742 1 97.81 238 SER A N 1
ATOM 1745 C CA . SER A 1 238 ? 8.625 11.656 13.367 1 97.81 238 SER A CA 1
ATOM 1746 C C . SER A 1 238 ? 8.969 10.188 13.633 1 97.81 238 SER A C 1
ATOM 1748 O O . SER A 1 238 ? 8.234 9.5 14.336 1 97.81 238 SER A O 1
ATOM 1750 N N . LEU A 1 239 ? 10.125 9.688 13.109 1 98.12 239 LEU A N 1
ATOM 1751 C CA . LEU A 1 239 ? 10.523 8.297 13.281 1 98.12 239 LEU A CA 1
ATOM 1752 C C . LEU A 1 239 ? 11.039 8.047 14.695 1 98.12 239 LEU A C 1
ATOM 1754 O O . LEU A 1 239 ? 11.133 6.895 15.125 1 98.12 239 LEU A O 1
ATOM 1758 N N . LYS A 1 240 ? 11.43 9.148 15.352 1 98.19 240 LYS A N 1
ATOM 1759 C CA . LYS A 1 240 ? 11.898 9.086 16.734 1 98.19 240 LYS A CA 1
ATOM 1760 C C . LYS A 1 240 ? 10.922 9.773 17.672 1 98.19 240 LYS A C 1
ATOM 1762 O O . LYS A 1 240 ? 10.641 10.961 17.531 1 98.19 240 LYS A O 1
ATOM 1767 N N . ALA A 1 241 ? 10.492 9.008 18.656 1 98.81 241 ALA A N 1
ATOM 1768 C CA . ALA A 1 241 ? 9.508 9.531 19.609 1 98.81 241 ALA A CA 1
ATOM 1769 C C . ALA A 1 241 ? 9.992 10.836 20.234 1 98.81 241 ALA A C 1
ATOM 1771 O O . ALA A 1 241 ? 9.227 11.797 20.359 1 98.81 241 ALA A O 1
ATOM 1772 N N . ALA A 1 242 ? 11.242 10.867 20.609 1 98.75 242 ALA A N 1
ATOM 1773 C CA . ALA A 1 242 ? 11.805 12.039 21.281 1 98.75 242 ALA A CA 1
ATOM 1774 C C . ALA A 1 242 ? 11.688 13.273 20.391 1 98.75 242 ALA A C 1
ATOM 1776 O O . ALA A 1 242 ? 11.312 14.352 20.875 1 98.75 242 ALA A O 1
ATOM 1777 N N . ASP A 1 243 ? 12.023 13.141 19.141 1 98.69 243 ASP A N 1
ATOM 1778 C CA . ASP A 1 243 ? 11.977 14.266 18.219 1 98.69 243 ASP A CA 1
ATOM 1779 C C . ASP A 1 243 ? 10.539 14.695 17.938 1 98.69 243 ASP A C 1
ATOM 1781 O O . ASP A 1 243 ? 10.227 15.891 17.938 1 98.69 243 ASP A O 1
ATOM 1785 N N . PHE A 1 244 ? 9.672 13.75 17.719 1 98.81 244 PHE A N 1
ATOM 1786 C CA . PHE A 1 244 ? 8.266 14.055 17.453 1 98.81 244 PHE A CA 1
ATOM 1787 C C . PHE A 1 244 ? 7.645 14.781 18.641 1 98.81 244 PHE A C 1
ATOM 1789 O O . PHE A 1 244 ? 6.969 15.805 18.453 1 98.81 244 PHE A O 1
ATOM 1796 N N . LEU A 1 245 ? 7.895 14.227 19.828 1 98.81 245 LEU A N 1
ATOM 1797 C CA . LEU A 1 245 ? 7.293 14.805 21.031 1 98.81 245 LEU A CA 1
ATOM 1798 C C . LEU A 1 245 ? 7.871 16.188 21.328 1 98.81 245 LEU A C 1
ATOM 1800 O O . LEU A 1 245 ? 7.168 17.062 21.828 1 98.81 245 LEU A O 1
ATOM 1804 N N . ALA A 1 246 ? 9.156 16.359 20.969 1 98.75 246 ALA A N 1
ATOM 1805 C CA . ALA A 1 246 ? 9.75 17.688 21.125 1 98.75 246 ALA A CA 1
ATOM 1806 C C . ALA A 1 246 ? 9.031 18.703 20.25 1 98.75 246 ALA A C 1
ATOM 1808 O O . ALA A 1 246 ? 8.766 19.828 20.688 1 98.75 246 ALA A O 1
ATOM 1809 N N . ILE A 1 247 ? 8.711 18.359 19.062 1 98.62 247 ILE A N 1
ATOM 1810 C CA . ILE A 1 247 ? 7.984 19.234 18.141 1 98.62 247 ILE A CA 1
ATOM 1811 C C . ILE A 1 247 ? 6.566 19.469 18.672 1 98.62 247 ILE A C 1
ATOM 1813 O O . ILE A 1 247 ? 6.09 20.609 18.719 1 98.62 247 ILE A O 1
ATOM 1817 N N . TYR A 1 248 ? 5.945 18.406 19.078 1 98.75 248 TYR A N 1
ATOM 1818 C CA . TYR A 1 248 ? 4.598 18.438 19.641 1 98.75 248 TYR A CA 1
ATOM 1819 C C . TYR A 1 248 ? 4.527 19.375 20.844 1 98.75 248 TYR A C 1
ATOM 1821 O O . TYR A 1 248 ? 3.613 20.188 20.953 1 98.75 248 TYR A O 1
ATOM 1829 N N . ARG A 1 249 ? 5.543 19.344 21.656 1 98.38 249 ARG A N 1
ATOM 1830 C CA . ARG A 1 249 ? 5.562 20.078 22.922 1 98.38 249 ARG A CA 1
ATOM 1831 C C . ARG A 1 249 ? 5.926 21.547 22.688 1 98.38 249 ARG A C 1
ATOM 1833 O O . ARG A 1 249 ? 5.758 22.375 23.578 1 98.38 249 ARG A O 1
ATOM 1840 N N . ALA A 1 250 ? 6.402 21.875 21.531 1 97.94 250 ALA A N 1
ATOM 1841 C CA . ALA A 1 250 ? 6.613 23.297 21.203 1 97.94 250 ALA A CA 1
ATOM 1842 C C . ALA A 1 250 ? 5.344 24.109 21.422 1 97.94 250 ALA A C 1
ATOM 1844 O O . ALA A 1 250 ? 5.406 25.297 21.719 1 97.94 250 ALA A O 1
ATOM 1845 N N . TYR A 1 251 ? 4.215 23.422 21.328 1 97.88 251 TYR A N 1
ATOM 1846 C CA . TYR A 1 251 ? 2.93 24.094 21.484 1 97.88 251 TYR A CA 1
ATOM 1847 C C . TYR A 1 251 ? 2.67 24.453 22.938 1 97.88 251 TYR A C 1
ATOM 1849 O O . TYR A 1 251 ? 1.787 25.25 23.25 1 97.88 251 TYR A O 1
ATOM 1857 N N . GLU A 1 252 ? 3.432 23.844 23.922 1 97.19 252 GLU A N 1
ATOM 1858 C CA . GLU A 1 252 ? 3.281 24.234 25.312 1 97.19 252 GLU A CA 1
ATOM 1859 C C . GLU A 1 252 ? 3.588 25.719 25.516 1 97.19 252 GLU A C 1
ATOM 1861 O O . GLU A 1 252 ? 2.854 26.422 26.203 1 97.19 252 GLU A O 1
ATOM 1866 N N . ALA A 1 253 ? 4.609 26.141 24.844 1 95 253 ALA A N 1
ATOM 1867 C CA . ALA A 1 253 ? 4.996 27.547 24.938 1 95 253 ALA A CA 1
ATOM 1868 C C . ALA A 1 253 ? 4.09 28.422 24.078 1 95 253 ALA A C 1
ATOM 1870 O O . ALA A 1 253 ? 3.764 29.547 24.453 1 95 253 ALA A O 1
ATOM 1871 N N . LEU A 1 254 ? 3.672 27.938 22.922 1 95.19 254 LEU A N 1
ATOM 1872 C CA . LEU A 1 254 ? 2.924 28.719 21.953 1 95.19 254 LEU A CA 1
ATOM 1873 C C . LEU A 1 254 ? 1.498 28.969 22.422 1 95.19 254 LEU A C 1
ATOM 1875 O O . LEU A 1 254 ? 0.879 29.969 22.047 1 95.19 254 LEU A O 1
ATOM 1879 N N . LEU A 1 255 ? 1.052 28.047 23.219 1 93.44 255 LEU A N 1
ATOM 1880 C CA . LEU A 1 255 ? -0.337 28.156 23.656 1 93.44 255 LEU A CA 1
ATOM 1881 C C . LEU A 1 255 ? -0.417 28.609 25.109 1 93.44 255 LEU A C 1
ATOM 1883 O O . LEU A 1 255 ? -1.505 28.672 25.688 1 93.44 255 LEU A O 1
ATOM 1887 N N . ALA A 1 256 ? 0.645 28.891 25.766 1 86.5 256 ALA A N 1
ATOM 1888 C CA . ALA A 1 256 ? 0.667 29.406 27.125 1 86.5 256 ALA A CA 1
ATOM 1889 C C . ALA A 1 256 ? 0.062 30.797 27.188 1 86.5 256 ALA A C 1
ATOM 1891 O O . ALA A 1 256 ? 0.13 31.562 26.219 1 86.5 256 ALA A O 1
ATOM 1892 N N . MET B 1 1 ? 0.683 -30.531 -15.617 1 93.94 1 MET B N 1
ATOM 1893 C CA . MET B 1 1 ? 1.606 -30.359 -14.5 1 93.94 1 MET B CA 1
ATOM 1894 C C . MET B 1 1 ? 3.033 -30.703 -14.914 1 93.94 1 MET B C 1
ATOM 1896 O O . MET B 1 1 ? 3.246 -31.375 -15.93 1 93.94 1 MET B O 1
ATOM 1900 N N . THR B 1 2 ? 3.941 -30.141 -14.211 1 94.31 2 THR B N 1
ATOM 1901 C CA . THR B 1 2 ? 5.344 -30.516 -14.375 1 94.31 2 THR B CA 1
ATOM 1902 C C . THR B 1 2 ? 5.73 -31.594 -13.375 1 94.31 2 THR B C 1
ATOM 1904 O O . THR B 1 2 ? 5.555 -31.422 -12.164 1 94.31 2 THR B O 1
ATOM 1907 N N . PRO B 1 3 ? 6.289 -32.719 -13.844 1 91.06 3 PRO B N 1
ATOM 1908 C CA . PRO B 1 3 ? 6.695 -33.781 -12.922 1 91.06 3 PRO B CA 1
ATOM 1909 C C . PRO B 1 3 ? 7.672 -33.281 -11.859 1 91.06 3 PRO B C 1
ATOM 1911 O O . PRO B 1 3 ? 8.555 -32.469 -12.148 1 91.06 3 PRO B O 1
ATOM 1914 N N . ASP B 1 4 ? 7.5 -33.594 -10.625 1 91.5 4 ASP B N 1
ATOM 1915 C CA . ASP B 1 4 ? 8.375 -33.375 -9.477 1 91.5 4 ASP B CA 1
ATOM 1916 C C . ASP B 1 4 ? 8.367 -31.922 -9.047 1 91.5 4 ASP B C 1
ATOM 1918 O O . ASP B 1 4 ? 9.266 -31.469 -8.336 1 91.5 4 ASP B O 1
ATOM 1922 N N . VAL B 1 5 ? 7.516 -31.156 -9.625 1 97.12 5 VAL B N 1
ATOM 1923 C CA . VAL B 1 5 ? 7.324 -29.781 -9.172 1 97.12 5 VAL B CA 1
ATOM 1924 C C . VAL B 1 5 ? 6.062 -29.688 -8.32 1 97.12 5 VAL B C 1
ATOM 1926 O O . VAL B 1 5 ? 4.984 -30.094 -8.75 1 97.12 5 VAL B O 1
ATOM 1929 N N . ARG B 1 6 ? 6.219 -29.234 -7.051 1 97.44 6 ARG B N 1
ATOM 1930 C CA . ARG B 1 6 ? 5.082 -29.094 -6.145 1 97.44 6 ARG B CA 1
ATOM 1931 C C . ARG B 1 6 ? 4.18 -27.938 -6.586 1 97.44 6 ARG B C 1
ATOM 1933 O O . ARG B 1 6 ? 4.621 -26.797 -6.676 1 97.44 6 ARG B O 1
ATOM 1940 N N . PRO B 1 7 ? 2.861 -28.188 -6.879 1 98.56 7 PRO B N 1
ATOM 1941 C CA . PRO B 1 7 ? 1.949 -27.141 -7.34 1 98.56 7 PRO B CA 1
ATOM 1942 C C . PRO B 1 7 ? 1.684 -26.078 -6.273 1 98.56 7 PRO B C 1
ATOM 1944 O O . PRO B 1 7 ? 1.842 -26.344 -5.078 1 98.56 7 PRO B O 1
ATOM 1947 N N . LEU B 1 8 ? 1.347 -24.891 -6.746 1 98.88 8 LEU B N 1
ATOM 1948 C CA . LEU B 1 8 ? 0.967 -23.766 -5.902 1 98.88 8 LEU B CA 1
ATOM 1949 C C . LEU B 1 8 ? -0.378 -23.203 -6.332 1 98.88 8 LEU B C 1
ATOM 1951 O O . LEU B 1 8 ? -0.559 -22.828 -7.496 1 98.88 8 LEU B O 1
ATOM 1955 N N . VAL B 1 9 ? -1.343 -23.219 -5.445 1 98.88 9 VAL B N 1
ATOM 1956 C CA . VAL B 1 9 ? -2.602 -22.516 -5.652 1 98.88 9 VAL B CA 1
ATOM 1957 C C . VAL B 1 9 ? -2.6 -21.219 -4.844 1 98.88 9 VAL B C 1
ATOM 1959 O O . VAL B 1 9 ? -2.598 -21.25 -3.611 1 98.88 9 VAL B O 1
ATOM 1962 N N . ALA B 1 10 ? -2.57 -20.125 -5.562 1 98.88 10 ALA B N 1
ATOM 1963 C CA . ALA B 1 10 ? -2.414 -18.812 -4.938 1 98.88 10 ALA B CA 1
ATOM 1964 C C . ALA B 1 10 ? -3.621 -17.938 -5.219 1 98.88 10 ALA B C 1
ATOM 1966 O O . ALA B 1 10 ? -4.156 -17.938 -6.332 1 98.88 10 ALA B O 1
ATOM 1967 N N . GLY B 1 11 ? -4.082 -17.266 -4.207 1 98.75 11 GLY B N 1
ATOM 1968 C CA . GLY B 1 11 ? -5.141 -16.266 -4.352 1 98.75 11 GLY B CA 1
ATOM 1969 C C . GLY B 1 11 ? -4.648 -14.844 -4.219 1 98.75 11 GLY B C 1
ATOM 1970 O O . GLY B 1 11 ? -3.947 -14.516 -3.262 1 98.75 11 GLY B O 1
ATOM 1971 N N . ASN B 1 12 ? -4.961 -14.016 -5.207 1 98.56 12 ASN B N 1
ATOM 1972 C CA . ASN B 1 12 ? -4.75 -12.578 -5.16 1 98.56 12 ASN B CA 1
ATOM 1973 C C . ASN B 1 12 ? -6.059 -11.828 -4.914 1 98.56 12 ASN B C 1
ATOM 1975 O O . ASN B 1 12 ? -6.883 -11.695 -5.824 1 98.56 12 ASN B O 1
ATOM 1979 N N . TRP B 1 13 ? -6.172 -11.297 -3.75 1 98.75 13 TRP B N 1
ATOM 1980 C CA . TRP B 1 13 ? -7.43 -10.664 -3.375 1 98.75 13 TRP B CA 1
ATOM 1981 C C . TRP B 1 13 ? -7.562 -9.281 -4.016 1 98.75 13 TRP B C 1
ATOM 1983 O O . TRP B 1 13 ? -8.656 -8.711 -4.059 1 98.75 13 TRP B O 1
ATOM 1993 N N . LYS B 1 14 ? -6.426 -8.781 -4.539 1 98.38 14 LYS B N 1
ATOM 1994 C CA . LYS B 1 14 ? -6.43 -7.406 -5.035 1 98.38 14 LYS B CA 1
ATOM 1995 C C . LYS B 1 14 ? -6.996 -6.445 -3.994 1 98.38 14 LYS B C 1
ATOM 1997 O O . LYS B 1 14 ? -6.723 -6.582 -2.801 1 98.38 14 LYS B O 1
ATOM 2002 N N . MET B 1 15 ? -7.605 -5.348 -4.387 1 98.69 15 MET B N 1
ATOM 2003 C CA . MET B 1 15 ? -8.133 -4.367 -3.441 1 98.69 15 MET B CA 1
ATOM 2004 C C . MET B 1 15 ? -9.531 -4.75 -2.984 1 98.69 15 MET B C 1
ATOM 2006 O O . MET B 1 15 ? -10.469 -3.955 -3.104 1 98.69 15 MET B O 1
ATOM 2010 N N . ASN B 1 16 ? -9.57 -6.004 -2.516 1 98.56 16 ASN B N 1
ATOM 2011 C CA . ASN B 1 16 ? -10.805 -6.547 -1.955 1 98.56 16 ASN B CA 1
ATOM 2012 C C . ASN B 1 16 ? -10.57 -7.176 -0.585 1 98.56 16 ASN B C 1
ATOM 2014 O O . ASN B 1 16 ? -9.602 -7.914 -0.396 1 98.56 16 ASN B O 1
ATOM 2018 N N . GLY B 1 17 ? -11.469 -6.836 0.408 1 97.25 17 GLY B N 1
ATOM 2019 C CA . GLY B 1 17 ? -11.438 -7.488 1.708 1 97.25 17 GLY B CA 1
ATOM 2020 C C . GLY B 1 17 ? -11.141 -6.531 2.848 1 97.25 17 GLY B C 1
ATOM 2021 O O . GLY B 1 17 ? -10.32 -5.625 2.707 1 97.25 17 GLY B O 1
ATOM 2022 N N . THR B 1 18 ? -11.898 -6.555 3.875 1 98.06 18 THR B N 1
ATOM 2023 C CA . THR B 1 18 ? -11.727 -5.898 5.164 1 98.06 18 THR B CA 1
ATOM 2024 C C . THR B 1 18 ? -11.656 -6.926 6.289 1 98.06 18 THR B C 1
ATOM 2026 O O . THR B 1 18 ? -11.539 -8.125 6.035 1 98.06 18 THR B O 1
ATOM 2029 N N . ARG B 1 19 ? -11.625 -6.488 7.523 1 97.62 19 ARG B N 1
ATOM 2030 C CA . ARG B 1 19 ? -11.547 -7.402 8.656 1 97.62 19 ARG B CA 1
ATOM 2031 C C . ARG B 1 19 ? -12.703 -8.406 8.633 1 97.62 19 ARG B C 1
ATOM 2033 O O . ARG B 1 19 ? -12.547 -9.547 9.055 1 97.62 19 ARG B O 1
ATOM 2040 N N . ALA B 1 20 ? -13.812 -7.992 8.102 1 98 20 ALA B N 1
ATOM 2041 C CA . ALA B 1 20 ? -14.984 -8.859 8.008 1 98 20 ALA B CA 1
ATOM 2042 C C . ALA B 1 20 ? -14.719 -10.039 7.086 1 98 20 ALA B C 1
ATOM 2044 O O . ALA B 1 20 ? -15.43 -11.047 7.141 1 98 20 ALA B O 1
ATOM 2045 N N . SER B 1 21 ? -13.688 -9.992 6.277 1 98.25 21 SER B N 1
ATOM 2046 C CA . SER B 1 21 ? -13.367 -11.039 5.32 1 98.25 21 SER B CA 1
ATOM 2047 C C . SER B 1 21 ? -12.391 -12.055 5.91 1 98.25 21 SER B C 1
ATOM 2049 O O . SER B 1 21 ? -12.094 -13.07 5.285 1 98.25 21 SER B O 1
ATOM 2051 N N . LEU B 1 22 ? -11.922 -11.82 7.113 1 97.94 22 LEU B N 1
ATOM 2052 C CA . LEU B 1 22 ? -10.914 -12.68 7.723 1 97.94 22 LEU B CA 1
ATOM 2053 C C . LEU B 1 22 ? -11.461 -14.078 7.969 1 97.94 22 LEU B C 1
ATOM 2055 O O . LEU B 1 22 ? -10.703 -15.047 8.031 1 97.94 22 LEU B O 1
ATOM 2059 N N . ASP B 1 23 ? -12.773 -14.188 8.094 1 98.12 23 ASP B N 1
ATOM 2060 C CA . ASP B 1 23 ? -13.391 -15.5 8.266 1 98.12 23 ASP B CA 1
ATOM 2061 C C . ASP B 1 23 ? -13.148 -16.391 7.043 1 98.12 23 ASP B C 1
ATOM 2063 O O . ASP B 1 23 ? -13.039 -17.609 7.164 1 98.12 23 ASP B O 1
ATOM 2067 N N . GLN B 1 24 ? -13.039 -15.758 5.871 1 98.69 24 GLN B N 1
ATOM 2068 C CA . GLN B 1 24 ? -12.727 -16.516 4.66 1 98.69 24 GLN B CA 1
ATOM 2069 C C . GLN B 1 24 ? -11.312 -17.078 4.715 1 98.69 24 GLN B C 1
ATOM 2071 O O . GLN B 1 24 ? -11.086 -18.234 4.348 1 98.69 24 GLN B O 1
ATOM 2076 N N . ILE B 1 25 ? -10.359 -16.281 5.188 1 98.56 25 ILE B N 1
ATOM 2077 C CA . ILE B 1 25 ? -8.984 -16.75 5.316 1 98.56 25 ILE B CA 1
ATOM 2078 C C . ILE B 1 25 ? -8.914 -17.875 6.348 1 98.56 25 ILE B C 1
ATOM 2080 O O . ILE B 1 25 ? -8.242 -18.875 6.137 1 98.56 25 ILE B O 1
ATOM 2084 N N . LYS B 1 26 ? -9.641 -17.688 7.441 1 98.19 26 LYS B N 1
ATOM 2085 C CA . LYS B 1 26 ? -9.688 -18.719 8.469 1 98.19 26 LYS B CA 1
ATOM 2086 C C . LYS B 1 26 ? -10.234 -20.031 7.906 1 98.19 26 LYS B C 1
ATOM 2088 O O . LYS B 1 26 ? -9.688 -21.109 8.164 1 98.19 26 LYS B O 1
ATOM 2093 N N . ALA B 1 27 ? -11.305 -19.906 7.137 1 98.62 27 ALA B N 1
ATOM 2094 C CA . ALA B 1 27 ? -11.922 -21.078 6.531 1 98.62 27 ALA B CA 1
ATOM 2095 C C . ALA B 1 27 ? -10.961 -21.75 5.555 1 98.62 27 ALA B C 1
ATOM 2097 O O . ALA B 1 27 ? -10.875 -22.984 5.504 1 98.62 27 ALA B O 1
ATOM 2098 N N . ILE B 1 28 ? -10.242 -21 4.789 1 98.81 28 ILE B N 1
ATOM 2099 C CA . ILE B 1 28 ? -9.258 -21.547 3.861 1 98.81 28 ILE B CA 1
ATOM 2100 C C . ILE B 1 28 ? -8.148 -22.266 4.641 1 98.81 28 ILE B C 1
ATOM 2102 O O . ILE B 1 28 ? -7.766 -23.391 4.301 1 98.81 28 ILE B O 1
ATOM 2106 N N . ALA B 1 29 ? -7.703 -21.609 5.676 1 98.69 29 ALA B N 1
ATOM 2107 C CA . ALA B 1 29 ? -6.656 -22.188 6.516 1 98.69 29 ALA B CA 1
ATOM 2108 C C . ALA B 1 29 ? -7.094 -23.531 7.086 1 98.69 29 ALA B C 1
ATOM 2110 O O . ALA B 1 29 ? -6.297 -24.469 7.152 1 98.69 29 ALA B O 1
ATOM 2111 N N . GLU B 1 30 ? -8.32 -23.578 7.465 1 98 30 GLU B N 1
ATOM 2112 C CA . GLU B 1 30 ? -8.867 -24.797 8.031 1 98 30 GLU B CA 1
ATOM 2113 C C . GLU B 1 30 ? -8.977 -25.906 6.98 1 98 30 GLU B C 1
ATOM 2115 O O . GLU B 1 30 ? -8.891 -27.094 7.305 1 98 30 GLU B O 1
ATOM 2120 N N . GLY B 1 31 ? -9.156 -25.516 5.746 1 98.25 31 GLY B N 1
ATOM 2121 C CA . GLY B 1 31 ? -9.312 -26.469 4.664 1 98.25 31 GLY B CA 1
ATOM 2122 C C . GLY B 1 31 ? -7.996 -26.938 4.082 1 98.25 31 GLY B C 1
ATOM 2123 O O . GLY B 1 31 ? -7.938 -27.969 3.4 1 98.25 31 GLY B O 1
ATOM 2124 N N . VAL B 1 32 ? -6.945 -26.188 4.254 1 98.56 32 VAL B N 1
ATOM 2125 C CA . VAL B 1 32 ? -5.613 -26.531 3.777 1 98.56 32 VAL B CA 1
ATOM 2126 C C . VAL B 1 32 ? -4.895 -27.391 4.824 1 98.56 32 VAL B C 1
ATOM 2128 O O . VAL B 1 32 ? -4.238 -26.859 5.723 1 98.56 32 VAL B O 1
ATOM 2131 N N . ARG B 1 33 ? -4.957 -28.656 4.641 1 96.44 33 ARG B N 1
ATOM 2132 C CA . ARG B 1 33 ? -4.41 -29.594 5.609 1 96.44 33 ARG B CA 1
ATOM 2133 C C . ARG B 1 33 ? -3.893 -30.859 4.914 1 96.44 33 ARG B C 1
ATOM 2135 O O . ARG B 1 33 ? -4.277 -31.141 3.777 1 96.44 33 ARG B O 1
ATOM 2142 N N . PRO B 1 34 ? -3.02 -31.516 5.73 1 96.25 34 PRO B N 1
ATOM 2143 C CA . PRO B 1 34 ? -2.639 -32.844 5.203 1 96.25 34 PRO B CA 1
ATOM 2144 C C . PRO B 1 34 ? -3.832 -33.75 5.027 1 96.25 34 PRO B C 1
ATOM 2146 O O . PRO B 1 34 ? -4.836 -33.625 5.73 1 96.25 34 PRO B O 1
ATOM 2149 N N . PRO B 1 35 ? -3.688 -34.656 3.959 1 96.88 35 PRO B N 1
ATOM 2150 C CA . PRO B 1 35 ? -2.441 -34.969 3.252 1 96.88 35 PRO B CA 1
ATOM 2151 C C . PRO B 1 35 ? -2.227 -34.094 2.025 1 96.88 35 PRO B C 1
ATOM 2153 O O . PRO B 1 35 ? -1.113 -34.031 1.495 1 96.88 35 PRO B O 1
ATOM 2156 N N . LEU B 1 36 ? -3.275 -33.406 1.506 1 98 36 LEU B N 1
ATOM 2157 C CA . LEU B 1 36 ? -3.141 -32.656 0.271 1 98 36 LEU B CA 1
ATOM 2158 C C . LEU B 1 36 ? -2.117 -31.531 0.434 1 98 36 LEU B C 1
ATOM 2160 O O . LEU B 1 36 ? -1.338 -31.25 -0.482 1 98 36 LEU B O 1
ATOM 2164 N N . ALA B 1 37 ? -2.086 -30.969 1.591 1 98.19 37 ALA B N 1
ATOM 2165 C CA . ALA B 1 37 ? -1.2 -29.828 1.854 1 98.19 37 ALA B CA 1
ATOM 2166 C C . ALA B 1 37 ? 0.265 -30.25 1.75 1 98.19 37 ALA B C 1
ATOM 2168 O O . ALA B 1 37 ? 1.142 -29.406 1.546 1 98.19 37 ALA B O 1
ATOM 2169 N N . ASP B 1 38 ? 0.584 -31.453 1.898 1 97.44 38 ASP B N 1
ATOM 2170 C CA . ASP B 1 38 ? 1.945 -31.969 1.759 1 97.44 38 ASP B CA 1
ATOM 2171 C C . ASP B 1 38 ? 2.375 -31.984 0.294 1 97.44 38 ASP B C 1
ATOM 2173 O O . ASP B 1 38 ? 3.57 -32.031 -0.007 1 97.44 38 ASP B O 1
ATOM 2177 N N . LYS B 1 39 ? 1.386 -31.922 -0.634 1 97.75 39 LYS B N 1
ATOM 2178 C CA . LYS B 1 39 ? 1.669 -32.125 -2.055 1 97.75 39 LYS B CA 1
ATOM 2179 C C . LYS B 1 39 ? 1.388 -30.828 -2.842 1 97.75 39 LYS B C 1
ATOM 2181 O O . LYS B 1 39 ? 1.894 -30.656 -3.953 1 97.75 39 LYS B O 1
ATOM 2186 N N . VAL B 1 40 ? 0.529 -30.031 -2.309 1 98.62 40 VAL B N 1
ATOM 2187 C CA . VAL B 1 40 ? 0.1 -28.797 -2.982 1 98.62 40 VAL B CA 1
ATOM 2188 C C . VAL B 1 40 ? 0.194 -27.625 -2.018 1 98.62 40 VAL B C 1
ATOM 2190 O O . VAL B 1 40 ? -0.376 -27.656 -0.925 1 98.62 40 VAL B O 1
ATOM 2193 N N . GLU B 1 41 ? 0.937 -26.641 -2.379 1 98.75 41 GLU B N 1
ATOM 2194 C CA . GLU B 1 41 ? 1.045 -25.438 -1.559 1 98.75 41 GLU B CA 1
ATOM 2195 C C . GLU B 1 41 ? -0.115 -24.484 -1.824 1 98.75 41 GLU B C 1
ATOM 2197 O O . GLU B 1 41 ? -0.624 -24.406 -2.945 1 98.75 41 GLU B O 1
ATOM 2202 N N . ALA B 1 42 ? -0.584 -23.828 -0.805 1 98.88 42 ALA B N 1
ATOM 2203 C CA . ALA B 1 42 ? -1.663 -22.844 -0.886 1 98.88 42 ALA B CA 1
ATOM 2204 C C . ALA B 1 42 ? -1.208 -21.484 -0.365 1 98.88 42 ALA B C 1
ATOM 2206 O O . ALA B 1 42 ? -0.469 -21.406 0.619 1 98.88 42 ALA B O 1
ATOM 2207 N N . LEU B 1 43 ? -1.614 -20.438 -1.044 1 98.94 43 LEU B N 1
ATOM 2208 C CA . LEU B 1 43 ? -1.194 -19.062 -0.737 1 98.94 43 LEU B CA 1
ATOM 2209 C C . LEU B 1 43 ? -2.354 -18.094 -0.905 1 98.94 43 LEU B C 1
ATOM 2211 O O . LEU B 1 43 ? -3.109 -18.188 -1.875 1 98.94 43 LEU B O 1
ATOM 2215 N N . ILE B 1 44 ? -2.566 -17.219 0.058 1 98.94 44 ILE B N 1
ATOM 2216 C CA . ILE B 1 44 ? -3.475 -16.094 -0.098 1 98.94 44 ILE B CA 1
ATOM 2217 C C . ILE B 1 44 ? -2.703 -14.781 0.066 1 98.94 44 ILE B C 1
ATOM 2219 O O . ILE B 1 44 ? -1.912 -14.641 1 1 98.94 44 ILE B O 1
ATOM 2223 N N . CYS B 1 45 ? -2.861 -13.891 -0.847 1 98.88 45 CYS B N 1
ATOM 2224 C CA . CYS B 1 45 ? -2.326 -12.539 -0.768 1 98.88 45 CYS B CA 1
ATOM 2225 C C . CYS B 1 45 ? -3.441 -11.523 -0.544 1 98.88 45 CYS B C 1
ATOM 2227 O O . CYS B 1 45 ? -4.008 -10.992 -1.503 1 98.88 45 CYS B O 1
ATOM 2229 N N . PRO B 1 46 ? -3.756 -11.227 0.694 1 98.81 46 PRO B N 1
ATOM 2230 C CA . PRO B 1 46 ? -4.785 -10.234 1.014 1 98.81 46 PRO B CA 1
ATOM 2231 C C . PRO B 1 46 ? -4.266 -8.805 0.932 1 98.81 46 PRO B C 1
ATOM 2233 O O . PRO B 1 46 ? -3.072 -8.586 0.708 1 98.81 46 PRO B O 1
ATOM 2236 N N . PRO B 1 47 ? -5.176 -7.785 1.034 1 98.75 47 PRO B N 1
ATOM 2237 C CA . PRO B 1 47 ? -4.672 -6.414 1.165 1 98.75 47 PRO B CA 1
ATOM 2238 C C . PRO B 1 47 ? -3.707 -6.246 2.336 1 98.75 47 PRO B C 1
ATOM 2240 O O . PRO B 1 47 ? -3.832 -6.941 3.348 1 98.75 47 PRO B O 1
ATOM 2243 N N . THR B 1 48 ? -2.766 -5.309 2.164 1 98.75 48 THR B N 1
ATOM 2244 C CA . THR B 1 48 ? -1.699 -5.133 3.143 1 98.75 48 THR B CA 1
ATOM 2245 C C . THR B 1 48 ? -2.277 -4.844 4.527 1 98.75 48 THR B C 1
ATOM 2247 O O . THR B 1 48 ? -1.688 -5.223 5.543 1 98.75 48 THR B O 1
ATOM 2250 N N . THR B 1 49 ? -3.463 -4.258 4.605 1 98.62 49 THR B N 1
ATOM 2251 C CA . THR B 1 49 ? -4.102 -3.953 5.879 1 98.62 49 THR B CA 1
ATOM 2252 C C . THR B 1 49 ? -4.414 -5.234 6.648 1 98.62 49 THR B C 1
ATOM 2254 O O . THR B 1 49 ? -4.57 -5.207 7.871 1 98.62 49 THR B O 1
ATOM 2257 N N . LEU B 1 50 ? -4.48 -6.348 5.973 1 98.5 50 LEU B N 1
ATOM 2258 C CA . LEU B 1 50 ? -4.852 -7.617 6.594 1 98.5 50 LEU B CA 1
ATOM 2259 C C . LEU B 1 50 ? -3.645 -8.539 6.703 1 98.5 50 LEU B C 1
ATOM 2261 O O . LEU B 1 50 ? -3.748 -9.641 7.246 1 98.5 50 LEU B O 1
ATOM 2265 N N . LEU B 1 51 ? -2.494 -8.117 6.18 1 98.56 51 LEU B N 1
ATOM 2266 C CA . LEU B 1 51 ? -1.346 -9 6.016 1 98.56 51 LEU B CA 1
ATOM 2267 C C . LEU B 1 51 ? -0.935 -9.617 7.352 1 98.56 51 LEU B C 1
ATOM 2269 O O . LEU B 1 51 ? -0.926 -10.836 7.5 1 98.56 51 LEU B O 1
ATOM 2273 N N . TYR B 1 52 ? -0.69 -8.789 8.289 1 97.31 52 TYR B N 1
ATOM 2274 C CA . TYR B 1 52 ? -0.166 -9.25 9.57 1 97.31 52 TYR B CA 1
ATOM 2275 C C . TYR B 1 52 ? -1.187 -10.117 10.297 1 97.31 52 TYR B C 1
ATOM 2277 O O . TYR B 1 52 ? -0.85 -11.195 10.797 1 97.31 52 TYR B O 1
ATOM 2285 N N . VAL B 1 53 ? -2.432 -9.711 10.336 1 96.81 53 VAL B N 1
ATOM 2286 C CA . VAL B 1 53 ? -3.467 -10.453 11.047 1 96.81 53 VAL B CA 1
ATOM 2287 C C . VAL B 1 53 ? -3.727 -11.781 10.344 1 96.81 53 VAL B C 1
ATOM 2289 O O . VAL B 1 53 ? -3.994 -12.797 10.984 1 96.81 53 VAL B O 1
ATOM 2292 N N . ALA B 1 54 ? -3.641 -11.773 9.023 1 98.31 54 ALA B N 1
ATOM 2293 C CA . ALA B 1 54 ? -3.824 -13.008 8.266 1 98.31 54 ALA B CA 1
ATOM 2294 C C . ALA B 1 54 ? -2.74 -14.031 8.602 1 98.31 54 ALA B C 1
ATOM 2296 O O . ALA B 1 54 ? -3.027 -15.219 8.75 1 98.31 54 ALA B O 1
ATOM 2297 N N . THR B 1 55 ? -1.489 -13.562 8.688 1 97.94 55 THR B N 1
ATOM 2298 C CA . THR B 1 55 ? -0.409 -14.484 9.023 1 97.94 55 THR B CA 1
ATOM 2299 C C . THR B 1 55 ? -0.612 -15.062 10.422 1 97.94 55 THR B C 1
ATOM 2301 O O . THR B 1 55 ? -0.363 -16.25 10.641 1 97.94 55 THR B O 1
ATOM 2304 N N . ALA B 1 56 ? -1.098 -14.281 11.32 1 95.75 56 ALA B N 1
ATOM 2305 C CA . ALA B 1 56 ? -1.364 -14.742 12.68 1 95.75 56 ALA B CA 1
ATOM 2306 C C . ALA B 1 56 ? -2.471 -15.789 12.695 1 95.75 56 ALA B C 1
ATOM 2308 O O . ALA B 1 56 ? -2.393 -16.781 13.438 1 95.75 56 ALA B O 1
ATOM 2309 N N . LEU B 1 57 ? -3.432 -15.555 11.891 1 96.12 57 LEU B N 1
ATOM 2310 C CA . LEU B 1 57 ? -4.582 -16.453 11.805 1 96.12 57 LEU B CA 1
ATOM 2311 C C . LEU B 1 57 ? -4.172 -17.812 11.258 1 96.12 57 LEU B C 1
ATOM 2313 O O . LEU B 1 57 ? -4.84 -18.812 11.516 1 96.12 57 LEU B O 1
ATOM 2317 N N . CYS B 1 58 ? -3.096 -17.828 10.492 1 97.31 58 CYS B N 1
ATOM 2318 C CA . CYS B 1 58 ? -2.729 -19.047 9.758 1 97.31 58 CYS B CA 1
ATOM 2319 C C . CYS B 1 58 ? -1.508 -19.703 10.383 1 97.31 58 CYS B C 1
ATOM 2321 O O . CYS B 1 58 ? -0.898 -20.594 9.766 1 97.31 58 CYS B O 1
ATOM 2323 N N . THR B 1 59 ? -1.136 -19.359 11.609 1 94.44 59 THR B N 1
ATOM 2324 C CA . THR B 1 59 ? 0.078 -19.828 12.266 1 94.44 59 THR B CA 1
ATOM 2325 C C . THR B 1 59 ? 0.074 -21.344 12.375 1 94.44 59 THR B C 1
ATOM 2327 O O . THR B 1 59 ? 1.126 -21.984 12.289 1 94.44 59 THR B O 1
ATOM 2330 N N . ASP B 1 60 ? -1.051 -22 12.508 1 95 60 ASP B N 1
ATOM 2331 C CA . ASP B 1 60 ? -1.144 -23.438 12.695 1 95 60 ASP B CA 1
ATOM 2332 C C . ASP B 1 60 ? -1.609 -24.125 11.414 1 95 60 ASP B C 1
ATOM 2334 O O . ASP B 1 60 ? -2.16 -25.234 11.453 1 95 60 ASP B O 1
ATOM 2338 N N . SER B 1 61 ? -1.526 -23.453 10.359 1 97.12 61 SER B N 1
ATOM 2339 C CA . SER B 1 61 ? -1.939 -23.953 9.055 1 97.12 61 SER B CA 1
ATOM 2340 C C . SER B 1 61 ? -0.796 -23.891 8.047 1 97.12 61 SER B C 1
ATOM 2342 O O . SER B 1 61 ? 0.061 -23.016 8.133 1 97.12 61 SER B O 1
ATOM 2344 N N . PRO B 1 62 ? -0.785 -24.875 7.148 1 98.12 62 PRO B N 1
ATOM 2345 C CA . PRO B 1 62 ? 0.204 -24.797 6.07 1 98.12 62 PRO B CA 1
ATOM 2346 C C . PRO B 1 62 ? -0.093 -23.688 5.066 1 98.12 62 PRO B C 1
ATOM 2348 O O . PRO B 1 62 ? 0.687 -23.469 4.137 1 98.12 62 PRO B O 1
ATOM 2351 N N . LEU B 1 63 ? -1.209 -23.016 5.211 1 98.75 63 LEU B N 1
ATOM 2352 C CA . LEU B 1 63 ? -1.549 -21.906 4.312 1 98.75 63 LEU B CA 1
ATOM 2353 C C . LEU B 1 63 ? -0.544 -20.766 4.445 1 98.75 63 LEU B C 1
ATOM 2355 O O . LEU B 1 63 ? -0.356 -20.234 5.535 1 98.75 63 LEU B O 1
ATOM 2359 N N . ALA B 1 64 ? 0.12 -20.438 3.326 1 98.75 64 ALA B N 1
ATOM 2360 C CA . ALA B 1 64 ? 1.02 -19.281 3.307 1 98.75 64 ALA B CA 1
ATOM 2361 C C . ALA B 1 64 ? 0.247 -17.984 3.074 1 98.75 64 ALA B C 1
ATOM 2363 O O . ALA B 1 64 ? -0.828 -18 2.469 1 98.75 64 ALA B O 1
ATOM 2364 N N . ILE B 1 65 ? 0.753 -16.953 3.613 1 98.88 65 ILE B N 1
ATOM 2365 C CA . ILE B 1 65 ? 0.241 -15.602 3.367 1 98.88 65 ILE B CA 1
ATOM 2366 C C . ILE B 1 65 ? 1.314 -14.758 2.686 1 98.88 65 ILE B C 1
ATOM 2368 O O . ILE B 1 65 ? 2.488 -14.82 3.057 1 98.88 65 ILE B O 1
ATOM 2372 N N . GLY B 1 66 ? 0.964 -14.055 1.634 1 98.88 66 GLY B N 1
ATOM 2373 C CA . GLY B 1 66 ? 1.884 -13.203 0.901 1 98.88 66 GLY B CA 1
ATOM 2374 C C . GLY B 1 66 ? 1.32 -11.82 0.625 1 98.88 66 GLY B C 1
ATOM 2375 O O . GLY B 1 66 ? 0.283 -11.445 1.176 1 98.88 66 GLY B O 1
ATOM 2376 N N . ALA B 1 67 ? 2.045 -11.039 -0.128 1 98.94 67 ALA B N 1
ATOM 2377 C CA . ALA B 1 67 ? 1.682 -9.656 -0.434 1 98.94 67 ALA B CA 1
ATOM 2378 C C . ALA B 1 67 ? 1.453 -9.469 -1.931 1 98.94 67 ALA B C 1
ATOM 2380 O O . ALA B 1 67 ? 1.745 -10.367 -2.727 1 98.94 67 ALA B O 1
ATOM 2381 N N . GLN B 1 68 ? 0.917 -8.328 -2.268 1 98.94 68 GLN B N 1
ATOM 2382 C CA . GLN B 1 68 ? 0.422 -8.117 -3.625 1 98.94 68 GLN B CA 1
ATOM 2383 C C . GLN B 1 68 ? 1.392 -7.262 -4.434 1 98.94 68 GLN B C 1
ATOM 2385 O O . GLN B 1 68 ? 1.166 -7.012 -5.621 1 98.94 68 GLN B O 1
ATOM 2390 N N . ASP B 1 69 ? 2.406 -6.738 -3.768 1 98.88 69 ASP B N 1
ATOM 2391 C CA . ASP B 1 69 ? 3.406 -5.871 -4.383 1 98.88 69 ASP B CA 1
ATOM 2392 C C . ASP B 1 69 ? 4.48 -5.473 -3.373 1 98.88 69 ASP B C 1
ATOM 2394 O O . ASP B 1 69 ? 4.285 -5.605 -2.164 1 98.88 69 ASP B O 1
ATOM 2398 N N . CYS B 1 70 ? 5.602 -5.023 -3.889 1 98.88 70 CYS B N 1
ATOM 2399 C CA . CYS B 1 70 ? 6.613 -4.426 -3.021 1 98.88 70 CYS B CA 1
ATOM 2400 C C . CYS B 1 70 ? 7.43 -3.381 -3.773 1 98.88 70 CYS B C 1
ATOM 2402 O O . CYS B 1 70 ? 7.391 -3.326 -5.004 1 98.88 70 CYS B O 1
ATOM 2404 N N . HIS B 1 71 ? 8.023 -2.516 -3.057 1 98.88 71 HIS B N 1
ATOM 2405 C CA . HIS B 1 71 ? 8.945 -1.521 -3.6 1 98.88 71 HIS B CA 1
ATOM 2406 C C . HIS B 1 71 ? 10.32 -2.125 -3.869 1 98.88 71 HIS B C 1
ATOM 2408 O O . HIS B 1 71 ? 10.703 -3.109 -3.234 1 98.88 71 HIS B O 1
ATOM 2414 N N . GLN B 1 72 ? 11.07 -1.508 -4.801 1 98.75 72 GLN B N 1
ATOM 2415 C CA . GLN B 1 72 ? 12.375 -2.043 -5.176 1 98.75 72 GLN B CA 1
ATOM 2416 C C . GLN B 1 72 ? 13.43 -1.681 -4.137 1 98.75 72 GLN B C 1
ATOM 2418 O O . GLN B 1 72 ? 14.508 -2.281 -4.105 1 98.75 72 GLN B O 1
ATOM 2423 N N . LYS B 1 73 ? 13.188 -0.671 -3.279 1 98.62 73 LYS B N 1
ATOM 2424 C CA . LYS B 1 73 ? 14.109 -0.258 -2.225 1 98.62 73 LYS B CA 1
ATOM 2425 C C . LYS B 1 73 ? 13.656 -0.786 -0.864 1 98.62 73 LYS B C 1
ATOM 2427 O O . LYS B 1 73 ? 12.469 -1.055 -0.657 1 98.62 73 LYS B O 1
ATOM 2432 N N . PRO B 1 74 ? 14.594 -0.927 0.07 1 98.31 74 PRO B N 1
ATOM 2433 C CA . PRO B 1 74 ? 14.227 -1.478 1.379 1 98.31 74 PRO B CA 1
ATOM 2434 C C . PRO B 1 74 ? 13.547 -0.454 2.281 1 98.31 74 PRO B C 1
ATOM 2436 O O . PRO B 1 74 ? 12.852 -0.829 3.232 1 98.31 74 PRO B O 1
ATOM 2439 N N . SER B 1 75 ? 13.836 0.86 2.131 1 98.25 75 SER B N 1
ATOM 2440 C CA . SER B 1 75 ? 13.258 1.945 2.916 1 98.25 75 SER B CA 1
ATOM 2441 C C . SER B 1 75 ? 13.508 3.299 2.258 1 98.25 75 SER B C 1
ATOM 2443 O O . SER B 1 75 ? 14.234 3.389 1.269 1 98.25 75 SER B O 1
ATOM 2445 N N . GLY B 1 76 ? 12.82 4.371 2.754 1 97.62 76 GLY B N 1
ATOM 2446 C CA . GLY B 1 76 ? 13.156 5.711 2.289 1 97.62 76 GLY B CA 1
ATOM 2447 C C . GLY B 1 76 ? 11.938 6.586 2.07 1 97.62 76 GLY B C 1
ATOM 2448 O O . GLY B 1 76 ? 10.875 6.336 2.639 1 97.62 76 GLY B O 1
ATOM 2449 N N . ALA B 1 77 ? 12.164 7.707 1.299 1 96.62 77 ALA B N 1
ATOM 2450 C CA . ALA B 1 77 ? 11.156 8.727 1.024 1 96.62 77 ALA B CA 1
ATOM 2451 C C . ALA B 1 77 ? 10.18 8.258 -0.052 1 96.62 77 ALA B C 1
ATOM 2453 O O . ALA B 1 77 ? 10.156 8.805 -1.156 1 96.62 77 ALA B O 1
ATOM 2454 N N . HIS B 1 78 ? 9.383 7.207 0.326 1 98.19 78 HIS B N 1
ATOM 2455 C CA . HIS B 1 78 ? 8.398 6.598 -0.562 1 98.19 78 HIS B CA 1
ATOM 2456 C C . HIS B 1 78 ? 7.039 6.477 0.12 1 98.19 78 HIS B C 1
ATOM 2458 O O . HIS B 1 78 ? 6.598 5.371 0.441 1 98.19 78 HIS B O 1
ATOM 2464 N N . THR B 1 79 ? 6.371 7.637 0.284 1 98.44 79 THR B N 1
ATOM 2465 C CA . THR B 1 79 ? 5.102 7.734 0.996 1 98.44 79 THR B CA 1
ATOM 2466 C C . THR B 1 79 ? 4.094 6.727 0.442 1 98.44 79 THR B C 1
ATOM 2468 O O . THR B 1 79 ? 3.807 6.727 -0.756 1 98.44 79 THR B O 1
ATOM 2471 N N . GLY B 1 80 ? 3.633 5.82 1.286 1 98.5 80 GLY B N 1
ATOM 2472 C CA . GLY B 1 80 ? 2.551 4.914 0.935 1 98.5 80 GLY B CA 1
ATOM 2473 C C . GLY B 1 80 ? 3.037 3.596 0.367 1 98.5 80 GLY B C 1
ATOM 2474 O O . GLY B 1 80 ? 2.256 2.656 0.205 1 98.5 80 GLY B O 1
ATOM 2475 N N . ASP B 1 81 ? 4.328 3.479 0.064 1 98.56 81 ASP B N 1
ATOM 2476 C CA . ASP B 1 81 ? 4.863 2.242 -0.499 1 98.56 81 ASP B CA 1
ATOM 2477 C C . ASP B 1 81 ? 5.184 1.23 0.6 1 98.56 81 ASP B C 1
ATOM 2479 O O . ASP B 1 81 ? 5.285 1.593 1.773 1 98.56 81 ASP B O 1
ATOM 2483 N N . ILE B 1 82 ? 5.27 -0.003 0.217 1 98.81 82 ILE B N 1
ATOM 2484 C CA . ILE B 1 82 ? 5.582 -1.125 1.096 1 98.81 82 ILE B CA 1
ATOM 2485 C C . ILE B 1 82 ? 6.836 -1.842 0.592 1 98.81 82 ILE B C 1
ATOM 2487 O O . ILE B 1 82 ? 6.922 -2.201 -0.585 1 98.81 82 ILE B O 1
ATOM 2491 N N . SER B 1 83 ? 7.82 -1.988 1.471 1 98.94 83 SER B N 1
ATOM 2492 C CA . SER B 1 83 ? 9.039 -2.676 1.063 1 98.94 83 SER B CA 1
ATOM 2493 C C . SER B 1 83 ? 8.922 -4.184 1.273 1 98.94 83 SER B C 1
ATOM 2495 O O . SER B 1 83 ? 8.055 -4.645 2.012 1 98.94 83 SER B O 1
ATOM 2497 N N . ALA B 1 84 ? 9.797 -4.906 0.575 1 98.94 84 ALA B N 1
ATOM 2498 C CA . ALA B 1 84 ? 9.867 -6.355 0.767 1 98.94 84 ALA B CA 1
ATOM 2499 C C . ALA B 1 84 ? 10.195 -6.699 2.215 1 98.94 84 ALA B C 1
ATOM 2501 O O . ALA B 1 84 ? 9.664 -7.664 2.77 1 98.94 84 ALA B O 1
ATOM 2502 N N . GLU B 1 85 ? 11.008 -5.93 2.854 1 98.81 85 GLU B N 1
ATOM 2503 C CA . GLU B 1 85 ? 11.383 -6.148 4.246 1 98.81 85 GLU B CA 1
ATOM 2504 C C . GLU B 1 85 ? 10.18 -6.008 5.172 1 98.81 85 GLU B C 1
ATOM 2506 O O . GLU B 1 85 ? 10.055 -6.742 6.156 1 98.81 85 GLU B O 1
ATOM 2511 N N . MET B 1 86 ? 9.32 -5.086 4.887 1 98.88 86 MET B N 1
ATOM 2512 C CA . MET B 1 86 ? 8.117 -4.891 5.684 1 98.88 86 MET B CA 1
ATOM 2513 C C . MET B 1 86 ? 7.188 -6.094 5.566 1 98.88 86 MET B C 1
ATOM 2515 O O . MET B 1 86 ? 6.543 -6.488 6.543 1 98.88 86 MET B O 1
ATOM 2519 N N . ILE B 1 87 ? 7.113 -6.66 4.367 1 98.88 87 ILE B N 1
ATOM 2520 C CA . ILE B 1 87 ? 6.309 -7.855 4.137 1 98.88 87 ILE B CA 1
ATOM 2521 C C . ILE B 1 87 ? 6.863 -9.016 4.961 1 98.88 87 ILE B C 1
ATOM 2523 O O . ILE B 1 87 ? 6.117 -9.695 5.668 1 98.88 87 ILE B O 1
ATOM 2527 N N . ALA B 1 88 ? 8.188 -9.195 4.875 1 98.88 88 ALA B N 1
ATOM 2528 C CA . ALA B 1 88 ? 8.844 -10.242 5.645 1 98.88 88 ALA B CA 1
ATOM 2529 C C . ALA B 1 88 ? 8.648 -10.031 7.145 1 98.88 88 ALA B C 1
ATOM 2531 O O . ALA B 1 88 ? 8.414 -10.984 7.891 1 98.88 88 ALA B O 1
ATOM 2532 N N . ASP B 1 89 ? 8.727 -8.812 7.57 1 98.62 89 ASP B N 1
ATOM 2533 C CA . ASP B 1 89 ? 8.547 -8.445 8.969 1 98.62 89 ASP B CA 1
ATOM 2534 C C . ASP B 1 89 ? 7.145 -8.805 9.453 1 98.62 89 ASP B C 1
ATOM 2536 O O . ASP B 1 89 ? 6.941 -9.07 10.641 1 98.62 89 ASP B O 1
ATOM 2540 N N . SER B 1 90 ? 6.188 -8.836 8.508 1 98.06 90 SER B N 1
ATOM 2541 C CA . SER B 1 90 ? 4.816 -9.227 8.812 1 98.06 90 SER B CA 1
ATOM 2542 C C . SER B 1 90 ? 4.609 -10.727 8.617 1 98.06 90 SER B C 1
ATOM 2544 O O . SER B 1 90 ? 3.473 -11.203 8.609 1 98.06 90 SER B O 1
ATOM 2546 N N . PHE B 1 91 ? 5.672 -11.445 8.312 1 98.38 91 PHE B N 1
ATOM 2547 C CA . PHE B 1 91 ? 5.73 -12.898 8.219 1 98.38 91 PHE B CA 1
ATOM 2548 C C . PHE B 1 91 ? 5.133 -13.375 6.902 1 98.38 91 PHE B C 1
ATOM 2550 O O . PHE B 1 91 ? 4.762 -14.547 6.773 1 98.38 91 PHE B O 1
ATOM 2557 N N . GLY B 1 92 ? 4.922 -12.414 5.984 1 98.69 92 GLY B N 1
ATOM 2558 C CA . GLY B 1 92 ? 4.648 -12.844 4.625 1 98.69 92 GLY B CA 1
ATOM 2559 C C . GLY B 1 92 ? 5.797 -13.609 3.996 1 98.69 92 GLY B C 1
ATOM 2560 O O . GLY B 1 92 ? 6.961 -13.344 4.289 1 98.69 92 GLY B O 1
ATOM 2561 N N . THR B 1 93 ? 5.441 -14.516 3.092 1 98.81 93 THR B N 1
ATOM 2562 C CA . THR B 1 93 ? 6.52 -15.352 2.574 1 98.81 93 THR B CA 1
ATOM 2563 C C . THR B 1 93 ? 6.609 -15.234 1.055 1 98.81 93 THR B C 1
ATOM 2565 O O . THR B 1 93 ? 7.59 -15.672 0.45 1 98.81 93 THR B O 1
ATOM 2568 N N . TYR B 1 94 ? 5.586 -14.688 0.39 1 98.94 94 TYR B N 1
ATOM 2569 C CA . TYR B 1 94 ? 5.523 -14.445 -1.048 1 98.94 94 TYR B CA 1
ATOM 2570 C C . TYR B 1 94 ? 5.176 -12.992 -1.343 1 98.94 94 TYR B C 1
ATOM 2572 O O . TYR B 1 94 ? 4.613 -12.297 -0.495 1 98.94 94 TYR B O 1
ATOM 2580 N N . VAL B 1 95 ? 5.562 -12.555 -2.492 1 99 95 VAL B N 1
ATOM 2581 C CA . VAL B 1 95 ? 5.059 -11.273 -2.975 1 99 95 VAL B CA 1
ATOM 2582 C C . VAL B 1 95 ? 4.844 -11.336 -4.484 1 99 95 VAL B C 1
ATOM 2584 O O . VAL B 1 95 ? 5.684 -11.867 -5.215 1 99 95 VAL B O 1
ATOM 2587 N N . ILE B 1 96 ? 3.678 -10.922 -4.895 1 98.94 96 ILE B N 1
ATOM 2588 C CA . ILE B 1 96 ? 3.373 -10.781 -6.312 1 98.94 96 ILE B CA 1
ATOM 2589 C C . ILE B 1 96 ? 4.035 -9.516 -6.859 1 98.94 96 ILE B C 1
ATOM 2591 O O . ILE B 1 96 ? 3.963 -8.453 -6.234 1 98.94 96 ILE B O 1
ATOM 2595 N N . VAL B 1 97 ? 4.73 -9.602 -8.031 1 98.94 97 VAL B N 1
ATOM 2596 C CA . VAL B 1 97 ? 5.273 -8.43 -8.695 1 98.94 97 VAL B CA 1
ATOM 2597 C C . VAL B 1 97 ? 4.941 -8.484 -10.188 1 98.94 97 VAL B C 1
ATOM 2599 O O . VAL B 1 97 ? 4.875 -9.562 -10.773 1 98.94 97 VAL B O 1
ATOM 2602 N N . GLY B 1 98 ? 4.605 -7.352 -10.734 1 98.69 98 GLY B N 1
ATOM 2603 C CA . GLY B 1 98 ? 4.367 -7.238 -12.164 1 98.69 98 GLY B CA 1
ATOM 2604 C C . GLY B 1 98 ? 2.98 -7.688 -12.578 1 98.69 98 GLY B C 1
ATOM 2605 O O . GLY B 1 98 ? 2.762 -8.07 -13.727 1 98.69 98 GLY B O 1
ATOM 2606 N N . HIS B 1 99 ? 2.062 -7.785 -11.625 1 98.56 99 HIS B N 1
ATOM 2607 C CA . HIS B 1 99 ? 0.687 -8.086 -12.016 1 98.56 99 HIS B CA 1
ATOM 2608 C C . HIS B 1 99 ? 0.2 -7.125 -13.094 1 98.56 99 HIS B C 1
ATOM 2610 O O . HIS B 1 99 ? 0.602 -5.957 -13.125 1 98.56 99 HIS B O 1
ATOM 2616 N N . SER B 1 100 ? -0.72 -7.594 -13.953 1 97.38 100 SER B N 1
ATOM 2617 C CA . SER B 1 100 ? -1.196 -6.824 -15.094 1 97.38 100 SER B CA 1
ATOM 2618 C C . SER B 1 100 ? -1.759 -5.477 -14.664 1 97.38 100 SER B C 1
ATOM 2620 O O . SER B 1 100 ? -1.534 -4.461 -15.328 1 97.38 100 SER B O 1
ATOM 2622 N N . GLU B 1 101 ? -2.42 -5.465 -13.547 1 96.81 101 GLU B N 1
ATOM 2623 C CA . GLU B 1 101 ? -3.018 -4.242 -13.023 1 96.81 101 GLU B CA 1
ATOM 2624 C C . GLU B 1 101 ? -1.945 -3.232 -12.625 1 96.81 101 GLU B C 1
ATOM 2626 O O . GLU B 1 101 ? -2.141 -2.023 -12.766 1 96.81 101 GLU B O 1
ATOM 2631 N N . ARG B 1 102 ? -0.813 -3.691 -12.109 1 98 102 ARG B N 1
ATOM 2632 C CA . ARG B 1 102 ? 0.302 -2.816 -11.766 1 98 102 ARG B CA 1
ATOM 2633 C C . ARG B 1 102 ? 0.999 -2.297 -13.016 1 98 102 ARG B C 1
ATOM 2635 O O . ARG B 1 102 ? 1.339 -1.115 -13.102 1 98 102 ARG B O 1
ATOM 2642 N N . ARG B 1 103 ? 1.198 -3.188 -14.008 1 97 103 ARG B N 1
ATOM 2643 C CA . ARG B 1 103 ? 1.817 -2.785 -15.266 1 97 103 ARG B CA 1
ATOM 2644 C C . ARG B 1 103 ? 0.973 -1.734 -15.977 1 97 103 ARG B C 1
ATOM 2646 O O . ARG B 1 103 ? 1.504 -0.742 -16.484 1 97 103 ARG B O 1
ATOM 2653 N N . THR B 1 104 ? -0.352 -1.924 -15.945 1 94.75 104 THR B N 1
ATOM 2654 C CA . THR B 1 104 ? -1.248 -1.07 -16.719 1 94.75 104 THR B CA 1
ATOM 2655 C C . THR B 1 104 ? -1.568 0.211 -15.961 1 94.75 104 THR B C 1
ATOM 2657 O O . THR B 1 104 ? -1.479 1.309 -16.516 1 94.75 104 THR B O 1
ATOM 2660 N N . ASP B 1 105 ? -1.849 0.076 -14.648 1 94.5 105 ASP B N 1
ATOM 2661 C CA . ASP B 1 105 ? -2.418 1.196 -13.914 1 94.5 105 ASP B CA 1
ATOM 2662 C C . ASP B 1 105 ? -1.329 1.995 -13.195 1 94.5 105 ASP B C 1
ATOM 2664 O O . ASP B 1 105 ? -1.557 3.135 -12.789 1 94.5 105 ASP B O 1
ATOM 2668 N N . HIS B 1 106 ? -0.168 1.408 -13.023 1 95.56 106 HIS B N 1
ATOM 2669 C CA . HIS B 1 106 ? 0.924 2.082 -12.328 1 95.56 106 HIS B CA 1
ATOM 2670 C C . HIS B 1 106 ? 2.16 2.186 -13.219 1 95.56 106 HIS B C 1
ATOM 2672 O O . HIS B 1 106 ? 3.242 2.541 -12.742 1 95.56 106 HIS B O 1
ATOM 2678 N N . ALA B 1 107 ? 2.066 1.782 -14.469 1 95.56 107 ALA B N 1
ATOM 2679 C CA . ALA B 1 107 ? 3.096 1.926 -15.492 1 95.56 107 ALA B CA 1
ATOM 2680 C C . ALA B 1 107 ? 4.371 1.191 -15.094 1 95.56 107 ALA B C 1
ATOM 2682 O O . ALA B 1 107 ? 5.477 1.688 -15.32 1 95.56 107 ALA B O 1
ATOM 2683 N N . GLU B 1 108 ? 4.223 0.08 -14.477 1 97.56 108 GLU B N 1
ATOM 2684 C CA . GLU B 1 108 ? 5.406 -0.694 -14.109 1 97.56 108 GLU B CA 1
ATOM 2685 C C . GLU B 1 108 ? 6.047 -1.332 -15.344 1 97.56 108 GLU B C 1
ATOM 2687 O O . GLU B 1 108 ? 5.383 -2.043 -16.094 1 97.56 108 GLU B O 1
ATOM 2692 N N . THR B 1 109 ? 7.34 -1.104 -15.5 1 98.12 109 THR B N 1
ATOM 2693 C CA . THR B 1 109 ? 8.109 -1.664 -16.609 1 98.12 109 THR B CA 1
ATOM 2694 C C . THR B 1 109 ? 8.695 -3.02 -16.219 1 98.12 109 THR B C 1
ATOM 2696 O O . THR B 1 109 ? 8.758 -3.367 -15.039 1 98.12 109 THR B O 1
ATOM 2699 N N . ASP B 1 110 ? 9.109 -3.736 -17.266 1 98.69 110 ASP B N 1
ATOM 2700 C CA . ASP B 1 110 ? 9.797 -4.996 -17 1 98.69 110 ASP B CA 1
ATOM 2701 C C . ASP B 1 110 ? 11.008 -4.785 -16.094 1 98.69 110 ASP B C 1
ATOM 2703 O O . ASP B 1 110 ? 11.266 -5.59 -15.188 1 98.69 110 ASP B O 1
ATOM 2707 N N . HIS B 1 111 ? 11.711 -3.697 -16.312 1 98.69 111 HIS B N 1
ATOM 2708 C CA . HIS B 1 111 ? 12.906 -3.4 -15.523 1 98.69 111 HIS B CA 1
ATOM 2709 C C . HIS B 1 111 ? 12.555 -3.146 -14.062 1 98.69 111 HIS B C 1
ATOM 2711 O O . HIS B 1 111 ? 13.281 -3.576 -13.156 1 98.69 111 HIS B O 1
ATOM 2717 N N . LEU B 1 112 ? 11.516 -2.398 -13.836 1 98.69 112 LEU B N 1
ATOM 2718 C CA . LEU B 1 112 ? 11.086 -2.158 -12.469 1 98.69 112 LEU B CA 1
ATOM 2719 C C . LEU B 1 112 ? 10.648 -3.457 -11.797 1 98.69 112 LEU B C 1
ATOM 2721 O O . LEU B 1 112 ? 10.961 -3.697 -10.633 1 98.69 112 LEU B O 1
ATOM 2725 N N . VAL B 1 113 ? 9.914 -4.289 -12.547 1 98.88 113 VAL B N 1
ATOM 2726 C CA . VAL B 1 113 ? 9.461 -5.578 -12.023 1 98.88 113 VAL B CA 1
ATOM 2727 C C . VAL B 1 113 ? 10.672 -6.422 -11.625 1 98.88 113 VAL B C 1
ATOM 2729 O O . VAL B 1 113 ? 10.664 -7.062 -10.57 1 98.88 113 VAL B O 1
ATOM 2732 N N . ARG B 1 114 ? 11.68 -6.418 -12.438 1 98.94 114 ARG B N 1
ATOM 2733 C CA . ARG B 1 114 ? 12.914 -7.125 -12.117 1 98.94 114 ARG B CA 1
ATOM 2734 C C . ARG B 1 114 ? 13.516 -6.613 -10.812 1 98.94 114 ARG B C 1
ATOM 2736 O O . ARG B 1 114 ? 13.914 -7.406 -9.953 1 98.94 114 ARG B O 1
ATOM 2743 N N . ALA B 1 115 ? 13.594 -5.305 -10.656 1 98.94 115 ALA B N 1
ATOM 2744 C CA . ALA B 1 115 ? 14.156 -4.699 -9.453 1 98.94 115 ALA B CA 1
ATOM 2745 C C . ALA B 1 115 ? 13.336 -5.062 -8.219 1 98.94 115 ALA B C 1
ATOM 2747 O O . ALA B 1 115 ? 13.891 -5.301 -7.145 1 98.94 115 ALA B O 1
ATOM 2748 N N . LYS B 1 116 ? 12.039 -5.09 -8.383 1 98.94 116 LYS B N 1
ATOM 2749 C CA . LYS B 1 116 ? 11.164 -5.488 -7.285 1 98.94 116 LYS B CA 1
ATOM 2750 C C . LYS B 1 116 ? 11.391 -6.949 -6.906 1 98.94 116 LYS B C 1
ATOM 2752 O O . LYS B 1 116 ? 11.391 -7.297 -5.723 1 98.94 116 LYS B O 1
ATOM 2757 N N . ALA B 1 117 ? 11.531 -7.805 -7.883 1 98.94 117 ALA B N 1
ATOM 2758 C CA . ALA B 1 117 ? 11.82 -9.211 -7.621 1 98.94 117 ALA B CA 1
ATOM 2759 C C . ALA B 1 117 ? 13.141 -9.367 -6.871 1 98.94 117 ALA B C 1
ATOM 2761 O O . ALA B 1 117 ? 13.234 -10.164 -5.934 1 98.94 117 ALA B O 1
ATOM 2762 N N . GLU B 1 118 ? 14.102 -8.617 -7.258 1 98.94 118 GLU B N 1
ATOM 2763 C CA . GLU B 1 118 ? 15.383 -8.648 -6.574 1 98.94 118 GLU B CA 1
ATOM 2764 C C . GLU B 1 118 ? 15.25 -8.195 -5.121 1 98.94 118 GLU B C 1
ATOM 2766 O O . GLU B 1 118 ? 15.883 -8.766 -4.227 1 98.94 118 GLU B O 1
ATOM 2771 N N . ALA B 1 119 ? 14.492 -7.172 -4.941 1 98.94 119 ALA B N 1
ATOM 2772 C CA . ALA B 1 119 ? 14.219 -6.723 -3.576 1 98.94 119 ALA B CA 1
ATOM 2773 C C . ALA B 1 119 ? 13.547 -7.828 -2.762 1 98.94 119 ALA B C 1
ATOM 2775 O O . ALA B 1 119 ? 13.875 -8.023 -1.587 1 98.94 119 ALA B O 1
ATOM 2776 N N . ALA B 1 120 ? 12.617 -8.539 -3.385 1 98.94 120 ALA B N 1
ATOM 2777 C CA . ALA B 1 120 ? 11.953 -9.664 -2.729 1 98.94 120 ALA B CA 1
ATOM 2778 C C . ALA B 1 120 ? 12.969 -10.727 -2.318 1 98.94 120 ALA B C 1
ATOM 2780 O O . ALA B 1 120 ? 12.945 -11.211 -1.186 1 98.94 120 ALA B O 1
ATOM 2781 N N . PHE B 1 121 ? 13.891 -11.055 -3.236 1 98.88 121 PHE B N 1
ATOM 2782 C CA . PHE B 1 121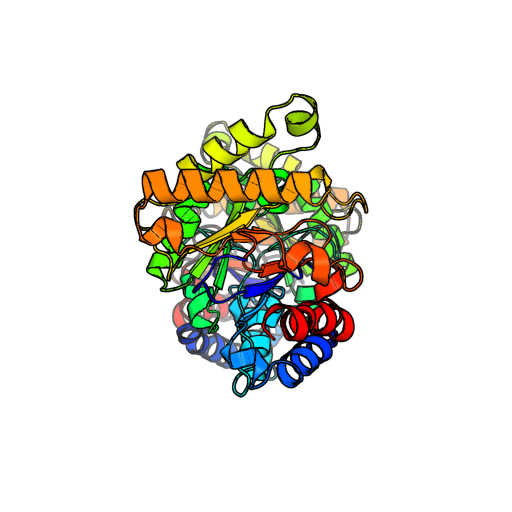 ? 14.93 -12.039 -2.951 1 98.88 121 PHE B CA 1
ATOM 2783 C C . PHE B 1 121 ? 15.773 -11.602 -1.761 1 98.88 121 PHE B C 1
ATOM 2785 O O . PHE B 1 121 ? 16.062 -12.398 -0.867 1 98.88 121 PHE B O 1
ATOM 2792 N N . ALA B 1 122 ? 16.109 -10.352 -1.766 1 98.88 122 ALA B N 1
ATOM 2793 C CA . ALA B 1 122 ? 16.969 -9.82 -0.713 1 98.88 122 ALA B CA 1
ATOM 2794 C C . ALA B 1 122 ? 16.297 -9.93 0.653 1 98.88 122 ALA B C 1
ATOM 2796 O O . ALA B 1 122 ? 16.969 -10.094 1.672 1 98.88 122 ALA B O 1
ATOM 2797 N N . ALA B 1 123 ? 15 -9.883 0.693 1 98.81 123 ALA B N 1
ATOM 2798 C CA . ALA B 1 123 ? 14.242 -9.992 1.934 1 98.81 123 ALA B CA 1
ATOM 2799 C C . ALA B 1 123 ? 13.836 -11.445 2.205 1 98.81 123 ALA B C 1
ATOM 2801 O O . ALA B 1 123 ? 13 -11.711 3.07 1 98.81 123 ALA B O 1
ATOM 2802 N N . GLU B 1 124 ? 14.32 -12.383 1.356 1 98.75 124 GLU B N 1
ATOM 2803 C CA . GLU B 1 124 ? 14.094 -13.82 1.497 1 98.75 124 GLU B CA 1
ATOM 2804 C C . GLU B 1 124 ? 12.625 -14.164 1.262 1 98.75 124 GLU B C 1
ATOM 2806 O O . GLU B 1 124 ? 12.07 -15.039 1.94 1 98.75 124 GLU B O 1
ATOM 2811 N N . LEU B 1 125 ? 11.977 -13.406 0.419 1 98.94 125 LEU B N 1
ATOM 2812 C CA . LEU B 1 125 ? 10.641 -13.727 -0.077 1 98.94 125 LEU B CA 1
ATOM 2813 C C . LEU B 1 125 ? 10.727 -14.477 -1.405 1 98.94 125 LEU B C 1
ATOM 2815 O O . LEU B 1 125 ? 11.703 -14.344 -2.139 1 98.94 125 LEU B O 1
ATOM 2819 N N . THR B 1 126 ? 9.734 -15.273 -1.667 1 98.94 126 THR B N 1
ATOM 2820 C CA . THR B 1 126 ? 9.547 -15.812 -3.01 1 98.94 126 THR B CA 1
ATOM 2821 C C . THR B 1 126 ? 8.758 -14.836 -3.877 1 98.94 126 THR B C 1
ATOM 2823 O O . THR B 1 126 ? 7.695 -14.359 -3.471 1 98.94 126 THR B O 1
ATOM 2826 N N . ALA B 1 127 ? 9.273 -14.508 -5.023 1 99 127 ALA B N 1
ATOM 2827 C CA . ALA B 1 127 ? 8.594 -13.594 -5.938 1 99 127 ALA B CA 1
ATOM 2828 C C . ALA B 1 127 ? 7.707 -14.352 -6.922 1 99 127 ALA B C 1
ATOM 2830 O O . ALA B 1 127 ? 8.156 -15.32 -7.547 1 99 127 ALA B O 1
ATOM 2831 N N . ILE B 1 128 ? 6.434 -14 -6.988 1 99 128 ILE B N 1
ATOM 2832 C CA . ILE B 1 128 ? 5.562 -14.422 -8.086 1 99 128 ILE B CA 1
ATOM 2833 C C . ILE B 1 128 ? 5.562 -13.352 -9.172 1 99 128 ILE B C 1
ATOM 2835 O O . ILE B 1 128 ? 4.926 -12.305 -9.023 1 99 128 ILE B O 1
ATOM 2839 N N . ILE B 1 129 ? 6.273 -13.617 -10.219 1 98.94 129 ILE B N 1
ATOM 2840 C CA . ILE B 1 129 ? 6.441 -12.648 -11.305 1 98.94 129 ILE B CA 1
ATOM 2841 C C . ILE B 1 129 ? 5.375 -12.875 -12.367 1 98.94 129 ILE B C 1
ATOM 2843 O O . ILE B 1 129 ? 5.344 -13.93 -13.008 1 98.94 129 ILE B O 1
ATOM 2847 N N . CYS B 1 130 ? 4.531 -11.883 -12.578 1 98.81 130 CYS B N 1
ATOM 2848 C CA . CYS B 1 130 ? 3.418 -12 -13.508 1 98.81 130 CYS B CA 1
ATOM 2849 C C . CYS B 1 130 ? 3.805 -11.5 -14.891 1 98.81 130 CYS B C 1
ATOM 2851 O O . CYS B 1 130 ? 4.469 -10.469 -15.023 1 98.81 130 CYS B O 1
ATOM 2853 N N . ILE B 1 131 ? 3.398 -12.234 -15.859 1 98.38 131 ILE B N 1
ATOM 2854 C CA . ILE B 1 131 ? 3.609 -11.852 -17.25 1 98.38 131 ILE B CA 1
ATOM 2855 C C . ILE B 1 131 ? 2.359 -12.164 -18.078 1 98.38 131 ILE B C 1
ATOM 2857 O O . ILE B 1 131 ? 1.534 -12.992 -17.672 1 98.38 131 ILE B O 1
ATOM 2861 N N . GLY B 1 132 ? 2.18 -11.523 -19.188 1 96.88 132 GLY B N 1
ATOM 2862 C CA . GLY B 1 132 ? 1.029 -11.773 -20.047 1 96.88 132 GLY B CA 1
ATOM 2863 C C . GLY B 1 132 ? 0.834 -10.711 -21.109 1 96.88 132 GLY B C 1
ATOM 2864 O O . GLY B 1 132 ? 1.266 -9.57 -20.938 1 96.88 132 GLY B O 1
ATOM 2865 N N . GLU B 1 133 ? 0.19 -11.117 -22.141 1 96.75 133 GLU B N 1
ATOM 2866 C CA . GLU B 1 133 ? -0.034 -10.211 -23.266 1 96.75 133 GLU B CA 1
ATOM 2867 C C . GLU B 1 133 ? -1.437 -9.617 -23.234 1 96.75 133 GLU B C 1
ATOM 2869 O O . GLU B 1 133 ? -2.357 -10.219 -22.672 1 96.75 133 GLU B O 1
ATOM 2874 N N . THR B 1 134 ? -1.572 -8.461 -23.781 1 94.94 134 THR B N 1
ATOM 2875 C CA . THR B 1 134 ? -2.873 -7.812 -23.922 1 94.94 134 THR B CA 1
ATOM 2876 C C . THR B 1 134 ? -3.682 -8.453 -25.047 1 94.94 134 THR B C 1
ATOM 2878 O O . THR B 1 134 ? -3.154 -9.258 -25.812 1 94.94 134 THR B O 1
ATOM 2881 N N . ALA B 1 135 ? -4.992 -8.086 -25.062 1 92.69 135 ALA B N 1
ATOM 2882 C CA . ALA B 1 135 ? -5.863 -8.555 -26.141 1 92.69 135 ALA B CA 1
ATOM 2883 C C . ALA B 1 135 ? -5.344 -8.109 -27.5 1 92.69 135 ALA B C 1
ATOM 2885 O O . ALA B 1 135 ? -5.371 -8.875 -28.469 1 92.69 135 ALA B O 1
ATOM 2886 N N . ASP B 1 136 ? -4.875 -6.867 -27.594 1 94.75 136 ASP B N 1
ATOM 2887 C CA . ASP B 1 136 ? -4.359 -6.32 -28.844 1 94.75 136 ASP B CA 1
ATOM 2888 C C . ASP B 1 136 ? -3.111 -7.074 -29.297 1 94.75 136 ASP B C 1
ATOM 2890 O O . ASP B 1 136 ? -2.965 -7.387 -30.484 1 94.75 136 ASP B O 1
ATOM 2894 N N . GLU B 1 137 ? -2.225 -7.379 -28.422 1 95.75 137 GLU B N 1
ATOM 2895 C CA . GLU B 1 137 ? -1.013 -8.133 -28.734 1 95.75 137 GLU B CA 1
ATOM 2896 C C . GLU B 1 137 ? -1.344 -9.547 -29.203 1 95.75 137 GLU B C 1
ATOM 2898 O O . GLU B 1 137 ? -0.7 -10.07 -30.109 1 95.75 137 GLU B O 1
ATOM 2903 N N . ARG B 1 138 ? -2.332 -10.172 -28.547 1 93.06 138 ARG B N 1
ATOM 2904 C CA . ARG B 1 138 ? -2.785 -11.5 -28.938 1 93.06 138 ARG B CA 1
ATOM 2905 C C . ARG B 1 138 ? -3.357 -11.492 -30.359 1 93.06 138 ARG B C 1
ATOM 2907 O O . ARG B 1 138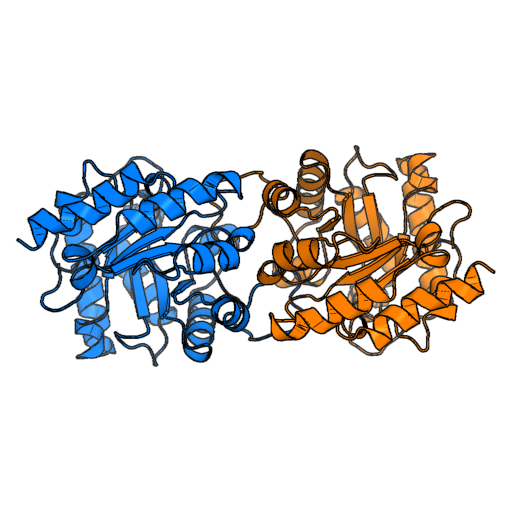 ? -3.025 -12.352 -31.172 1 93.06 138 ARG B O 1
ATOM 2914 N N . ARG B 1 139 ? -4.203 -10.531 -30.625 1 93.38 139 ARG B N 1
ATOM 2915 C CA . ARG B 1 139 ? -4.816 -10.406 -31.938 1 93.38 139 ARG B CA 1
ATOM 2916 C C . ARG B 1 139 ? -3.762 -10.203 -33.031 1 93.38 139 ARG B C 1
ATOM 2918 O O . ARG B 1 139 ? -3.918 -10.68 -34.156 1 93.38 139 ARG B O 1
ATOM 2925 N N . ALA B 1 140 ? -2.697 -9.586 -32.625 1 96.94 140 ALA B N 1
ATOM 2926 C CA . ALA B 1 140 ? -1.611 -9.305 -33.562 1 96.94 140 ALA B CA 1
ATOM 2927 C C . ALA B 1 140 ? -0.655 -10.484 -33.688 1 96.94 140 ALA B C 1
ATOM 2929 O O . ALA B 1 140 ? 0.345 -10.422 -34.406 1 96.94 140 ALA B O 1
ATOM 2930 N N . GLY B 1 141 ? -0.92 -11.523 -32.969 1 95.44 141 GLY B N 1
ATOM 2931 C CA . GLY B 1 141 ? -0.091 -12.711 -33.031 1 95.44 141 GLY B CA 1
ATOM 2932 C C . GLY B 1 141 ? 1.235 -12.555 -32.312 1 95.44 141 GLY B C 1
ATOM 2933 O O . GLY B 1 141 ? 2.223 -13.203 -32.656 1 95.44 141 GLY B O 1
ATOM 2934 N N . GLN B 1 142 ? 1.265 -11.688 -31.281 1 97 142 GLN B N 1
ATOM 2935 C CA . GLN B 1 142 ? 2.527 -11.344 -30.641 1 97 142 GLN B CA 1
ATOM 2936 C C . GLN B 1 142 ? 2.629 -11.977 -29.25 1 97 142 GLN B C 1
ATOM 2938 O O . GLN B 1 142 ? 3.508 -11.625 -28.469 1 97 142 GLN B O 1
ATOM 2943 N N . GLU B 1 143 ? 1.756 -12.867 -28.922 1 96.06 143 GLU B N 1
ATOM 2944 C CA . GLU B 1 143 ? 1.658 -13.414 -27.578 1 96.06 143 GLU B CA 1
ATOM 2945 C C . GLU B 1 143 ? 2.992 -13.992 -27.125 1 96.06 143 GLU B C 1
ATOM 2947 O O . GLU B 1 143 ? 3.486 -13.656 -26.047 1 96.06 143 GLU B O 1
ATOM 2952 N N . LEU B 1 144 ? 3.605 -14.875 -27.906 1 97.94 144 LEU B N 1
ATOM 2953 C CA . LEU B 1 144 ? 4.836 -15.539 -27.5 1 97.94 144 LEU B CA 1
ATOM 2954 C C . LEU B 1 144 ? 5.996 -14.547 -27.438 1 97.94 144 LEU B C 1
ATOM 2956 O O . LEU B 1 144 ? 6.887 -14.672 -26.594 1 97.94 144 LEU B O 1
ATOM 2960 N N . ASP B 1 145 ? 5.98 -13.508 -28.312 1 98.25 145 ASP B N 1
ATOM 2961 C CA . ASP B 1 145 ? 7.004 -12.469 -28.281 1 98.25 145 ASP B CA 1
ATOM 2962 C C . ASP B 1 145 ? 6.941 -11.664 -26.984 1 98.25 145 ASP B C 1
ATOM 2964 O O . ASP B 1 145 ? 7.977 -11.336 -26.406 1 98.25 145 ASP B O 1
ATOM 2968 N N . VAL B 1 146 ? 5.762 -11.352 -26.625 1 98.12 146 VAL B N 1
ATOM 2969 C CA . VAL B 1 146 ? 5.555 -10.594 -25.391 1 98.12 146 VAL B CA 1
ATOM 2970 C C . VAL B 1 146 ? 6.023 -11.414 -24.188 1 98.12 146 VAL B C 1
ATOM 2972 O O . VAL B 1 146 ? 6.719 -10.906 -23.312 1 98.12 146 VAL B O 1
ATOM 2975 N N . ILE B 1 147 ? 5.641 -12.664 -24.156 1 98.38 147 ILE B N 1
ATOM 2976 C CA . ILE B 1 147 ? 6.031 -13.562 -23.078 1 98.38 147 ILE B CA 1
ATOM 2977 C C . ILE B 1 147 ? 7.555 -13.656 -23 1 98.38 147 ILE B C 1
ATOM 2979 O O . ILE B 1 147 ? 8.141 -13.508 -21.938 1 98.38 147 ILE B O 1
ATOM 2983 N N . LYS B 1 148 ? 8.156 -13.867 -24.125 1 98.62 148 LYS B N 1
ATOM 2984 C CA . LYS B 1 148 ? 9.617 -13.961 -24.188 1 98.62 148 LYS B CA 1
ATOM 2985 C C . LYS B 1 148 ? 10.266 -12.688 -23.641 1 98.62 148 LYS B C 1
ATOM 2987 O O . LYS B 1 148 ? 11.188 -12.75 -22.828 1 98.62 148 LYS B O 1
ATOM 2992 N N . ARG B 1 149 ? 9.812 -11.578 -24.109 1 98.56 149 ARG B N 1
ATOM 2993 C CA . ARG B 1 149 ? 10.359 -10.289 -23.703 1 98.56 149 ARG B CA 1
ATOM 2994 C C . ARG B 1 149 ? 10.203 -10.094 -22.203 1 98.56 149 ARG B C 1
ATOM 2996 O O . ARG B 1 149 ? 11.164 -9.719 -21.516 1 98.56 149 ARG B O 1
ATOM 3003 N N . GLN B 1 150 ? 9.031 -10.32 -21.688 1 98.75 150 GLN B N 1
ATOM 3004 C CA . GLN B 1 150 ? 8.766 -10.086 -20.281 1 98.75 150 GLN B CA 1
ATOM 3005 C C . GLN B 1 150 ? 9.555 -11.055 -19.406 1 98.75 150 GLN B C 1
ATOM 3007 O O . GLN B 1 150 ? 10.047 -10.68 -18.328 1 98.75 150 GLN B O 1
ATOM 3012 N N . LEU B 1 151 ? 9.688 -12.328 -19.812 1 98.81 151 LEU B N 1
ATOM 3013 C CA . LEU B 1 151 ? 10.523 -13.266 -19.078 1 98.81 151 LEU B CA 1
ATOM 3014 C C . LEU B 1 151 ? 11.969 -12.781 -19.031 1 98.81 151 LEU B C 1
ATOM 3016 O O . LEU B 1 151 ? 12.586 -12.75 -17.953 1 98.81 151 LEU B O 1
ATOM 3020 N N . SER B 1 152 ? 12.445 -12.398 -20.172 1 98.69 152 SER B N 1
ATOM 3021 C CA . SER B 1 152 ? 13.836 -11.984 -20.281 1 98.69 152 SER B CA 1
ATOM 3022 C C . SER B 1 152 ? 14.109 -10.727 -19.469 1 98.69 152 SER B C 1
ATOM 3024 O O . SER B 1 152 ? 15.148 -10.625 -18.812 1 98.69 152 SER B O 1
ATOM 3026 N N . ALA B 1 153 ? 13.203 -9.82 -19.453 1 98.81 153 ALA B N 1
ATOM 3027 C CA . ALA B 1 153 ? 13.469 -8.492 -18.906 1 98.81 153 ALA B CA 1
ATOM 3028 C C . ALA B 1 153 ? 13.031 -8.406 -17.438 1 98.81 153 ALA B C 1
ATOM 3030 O O . ALA B 1 153 ? 13.586 -7.625 -16.672 1 98.81 153 ALA B O 1
ATOM 3031 N N . SER B 1 154 ? 12.062 -9.234 -16.984 1 98.88 154 SER B N 1
ATOM 3032 C CA . SER B 1 154 ? 11.484 -9.078 -15.656 1 98.88 154 SER B CA 1
ATOM 3033 C C . SER B 1 154 ? 12.078 -10.078 -14.672 1 98.88 154 SER B C 1
ATOM 3035 O O . SER B 1 154 ? 12 -9.891 -13.461 1 98.88 154 SER B O 1
ATOM 3037 N N . VAL B 1 155 ? 12.586 -11.18 -15.125 1 98.94 155 VAL B N 1
ATOM 3038 C CA . VAL B 1 155 ? 13.094 -12.211 -14.234 1 98.94 155 VAL B CA 1
ATOM 3039 C C . VAL B 1 155 ? 14.578 -11.977 -13.961 1 98.94 155 VAL B C 1
ATOM 3041 O O . VAL B 1 155 ? 15.391 -11.945 -14.891 1 98.94 155 VAL B O 1
ATOM 3044 N N . PRO B 1 156 ? 14.984 -11.82 -12.719 1 98.94 156 PRO B N 1
ATOM 3045 C CA . PRO B 1 156 ? 16.391 -11.57 -12.398 1 98.94 156 PRO B CA 1
ATOM 3046 C C . PRO B 1 156 ? 17.297 -12.758 -12.758 1 98.94 156 PRO B C 1
ATOM 3048 O O . PRO B 1 156 ? 16.844 -13.906 -12.719 1 98.94 156 PRO B O 1
ATOM 3051 N N . ASP B 1 157 ? 18.562 -12.469 -12.922 1 98.62 157 ASP B N 1
ATOM 3052 C CA . ASP B 1 157 ? 19.547 -13.516 -13.227 1 98.62 157 ASP B CA 1
ATOM 3053 C C . ASP B 1 157 ? 19.75 -14.438 -12.023 1 98.62 157 ASP B C 1
ATOM 3055 O O . ASP B 1 157 ? 20.094 -15.609 -12.188 1 98.62 157 ASP B O 1
ATOM 3059 N N . ALA B 1 158 ? 19.453 -13.945 -10.852 1 98.56 158 ALA B N 1
ATOM 3060 C CA . ALA B 1 158 ? 19.672 -14.711 -9.633 1 98.56 158 ALA B CA 1
ATOM 3061 C C . ALA B 1 158 ? 18.469 -15.602 -9.312 1 98.56 158 ALA B C 1
ATOM 3063 O O . ALA B 1 158 ? 18.453 -16.312 -8.305 1 98.56 158 ALA B O 1
ATOM 3064 N N . ALA B 1 159 ? 17.484 -15.633 -10.195 1 98.88 159 ALA B N 1
ATOM 3065 C CA . ALA B 1 159 ? 16.266 -16.406 -9.961 1 98.88 159 ALA B CA 1
ATOM 3066 C C . ALA B 1 159 ? 16.562 -17.891 -9.859 1 98.88 159 ALA B C 1
ATOM 3068 O O . ALA B 1 159 ? 17.391 -18.422 -10.617 1 98.88 159 ALA B O 1
ATOM 3069 N N . THR B 1 160 ? 15.961 -18.562 -8.93 1 98.81 160 THR B N 1
ATOM 3070 C CA . THR B 1 160 ? 15.969 -20.016 -8.742 1 98.81 160 THR B CA 1
ATOM 3071 C C . THR B 1 160 ? 14.547 -20.547 -8.586 1 98.81 160 THR B C 1
ATOM 3073 O O . THR B 1 160 ? 13.602 -19.766 -8.422 1 98.81 160 THR B O 1
ATOM 3076 N N . ALA B 1 161 ? 14.453 -21.875 -8.688 1 98.56 161 ALA B N 1
ATOM 3077 C CA . ALA B 1 161 ? 13.141 -22.484 -8.508 1 98.56 161 ALA B CA 1
ATOM 3078 C C . ALA B 1 161 ? 12.617 -22.25 -7.09 1 98.56 161 ALA B C 1
ATOM 3080 O O . ALA B 1 161 ? 11.406 -22.297 -6.855 1 98.56 161 ALA B O 1
ATOM 3081 N N . GLU B 1 162 ? 13.469 -21.984 -6.133 1 98.31 162 GLU B N 1
ATOM 3082 C CA . GLU B 1 162 ? 13.102 -21.797 -4.73 1 98.31 162 GLU B CA 1
ATOM 3083 C C . GLU B 1 162 ? 12.555 -20.391 -4.488 1 98.31 162 GLU B C 1
ATOM 3085 O O . GLU B 1 162 ? 11.633 -20.219 -3.691 1 98.31 162 GLU B O 1
ATOM 3090 N N . ASN B 1 163 ? 13.062 -19.375 -5.215 1 98.81 163 ASN B N 1
ATOM 3091 C CA . ASN B 1 163 ? 12.711 -18.016 -4.855 1 98.81 163 ASN B CA 1
ATOM 3092 C C . ASN B 1 163 ? 11.859 -17.344 -5.934 1 98.81 163 ASN B C 1
ATOM 3094 O O . ASN B 1 163 ? 11.531 -16.172 -5.828 1 98.81 163 ASN B O 1
ATOM 3098 N N . THR B 1 164 ? 11.484 -18.094 -6.98 1 98.94 164 THR B N 1
ATOM 3099 C CA . THR B 1 164 ? 10.789 -17.484 -8.102 1 98.94 164 THR B CA 1
ATOM 3100 C C . THR B 1 164 ? 9.664 -18.375 -8.602 1 98.94 164 THR B C 1
ATOM 3102 O O . THR B 1 164 ? 9.859 -19.578 -8.781 1 98.94 164 THR B O 1
ATOM 3105 N N . VAL B 1 165 ? 8.5 -17.859 -8.75 1 98.94 165 VAL B N 1
ATOM 3106 C CA . VAL B 1 165 ? 7.344 -18.422 -9.445 1 98.94 165 VAL B CA 1
ATOM 3107 C C . VAL B 1 165 ? 6.945 -17.516 -10.609 1 98.94 165 VAL B C 1
ATOM 3109 O O . VAL B 1 165 ? 6.984 -16.297 -10.484 1 98.94 165 VAL B O 1
ATOM 3112 N N . ILE B 1 166 ? 6.617 -18.078 -11.758 1 98.94 166 ILE B N 1
ATOM 3113 C CA . ILE B 1 166 ? 6.109 -17.297 -12.883 1 98.94 166 ILE B CA 1
ATOM 3114 C C . ILE B 1 166 ? 4.598 -17.5 -13 1 98.94 166 ILE B C 1
ATOM 3116 O O . ILE B 1 166 ? 4.113 -18.625 -13 1 98.94 166 ILE B O 1
ATOM 3120 N N . ALA B 1 167 ? 3.861 -16.438 -13.023 1 98.81 167 ALA B N 1
ATOM 3121 C CA . ALA B 1 167 ? 2.42 -16.516 -13.258 1 98.81 167 ALA B CA 1
ATOM 3122 C C . ALA B 1 167 ? 2.051 -15.922 -14.617 1 98.81 167 ALA B C 1
ATOM 3124 O O . ALA B 1 167 ? 2.289 -14.742 -14.875 1 98.81 167 ALA B O 1
ATOM 3125 N N . TYR B 1 168 ? 1.513 -16.75 -15.453 1 98.31 168 TYR B N 1
ATOM 3126 C CA . TYR B 1 168 ? 1.029 -16.328 -16.766 1 98.31 168 TYR B CA 1
ATOM 3127 C C . TYR B 1 168 ? -0.412 -15.844 -16.688 1 98.31 168 TYR B C 1
ATOM 3129 O O . TYR B 1 168 ? -1.312 -16.609 -16.328 1 98.31 168 TYR B O 1
ATOM 3137 N N . GLU B 1 169 ? -0.541 -14.578 -16.984 1 94.94 169 GLU B N 1
ATOM 3138 C CA . GLU B 1 169 ? -1.847 -13.93 -16.969 1 94.94 169 GLU B CA 1
ATOM 3139 C C . GLU B 1 169 ? -2.197 -13.344 -18.328 1 94.94 169 GLU B C 1
ATOM 3141 O O . GLU B 1 169 ? -1.988 -12.156 -18.578 1 94.94 169 GLU B O 1
ATOM 3146 N N . PRO B 1 170 ? -2.773 -14.188 -19.188 1 94.5 170 PRO B N 1
ATOM 3147 C CA . PRO B 1 170 ? -3.299 -13.531 -20.391 1 94.5 170 PRO B CA 1
ATOM 3148 C C . PRO B 1 170 ? -4.332 -12.453 -20.062 1 94.5 170 PRO B C 1
ATOM 3150 O O . PRO B 1 170 ? -5.461 -12.773 -19.688 1 94.5 170 PRO B O 1
ATOM 3153 N N . ILE B 1 171 ? -3.938 -11.242 -20.234 1 92.69 171 ILE B N 1
ATOM 3154 C CA . ILE B 1 171 ? -4.68 -10.102 -19.719 1 92.69 171 ILE B CA 1
ATOM 3155 C C . ILE B 1 171 ? -6.098 -10.102 -20.297 1 92.69 171 ILE B C 1
ATOM 3157 O O . ILE B 1 171 ? -7.051 -9.727 -19.609 1 92.69 171 ILE B O 1
ATOM 3161 N N . TRP B 1 172 ? -6.285 -10.594 -21.5 1 88.12 172 TRP B N 1
ATOM 3162 C CA . TRP B 1 172 ? -7.562 -10.641 -22.203 1 88.12 172 TRP B CA 1
ATOM 3163 C C . TRP B 1 172 ? -8.5 -11.648 -21.562 1 88.12 172 TRP B C 1
ATOM 3165 O O . TRP B 1 172 ? -9.703 -11.656 -21.844 1 88.12 172 TRP B O 1
ATOM 3175 N N . ALA B 1 173 ? -8.016 -12.453 -20.688 1 83.38 173 ALA B N 1
ATOM 3176 C CA . ALA B 1 173 ? -8.812 -13.508 -20.062 1 83.38 173 ALA B CA 1
ATOM 3177 C C . ALA B 1 173 ? -9.117 -13.172 -18.609 1 83.38 173 ALA B C 1
ATOM 3179 O O . ALA B 1 173 ? -9.883 -13.883 -17.953 1 83.38 173 ALA B O 1
ATOM 3180 N N . ILE B 1 174 ? -8.57 -12.094 -18.125 1 78.69 174 ILE B N 1
ATOM 3181 C CA . ILE B 1 174 ? -8.734 -11.758 -16.719 1 78.69 174 ILE B CA 1
ATOM 3182 C C . ILE B 1 174 ? -10.102 -11.109 -16.5 1 78.69 174 ILE B C 1
ATOM 3184 O O . ILE B 1 174 ? -10.383 -10.047 -17.047 1 78.69 174 ILE B O 1
ATOM 3188 N N . GLY B 1 175 ? -10.945 -11.57 -15.758 1 69.94 175 GLY B N 1
ATOM 3189 C CA . GLY B 1 175 ? -12.211 -10.992 -15.328 1 69.94 175 GLY B CA 1
ATOM 3190 C C . GLY B 1 175 ? -13.211 -10.844 -16.453 1 69.94 175 GLY B C 1
ATOM 3191 O O . GLY B 1 175 ? -14.203 -10.125 -16.328 1 69.94 175 GLY B O 1
ATOM 3192 N N . THR B 1 176 ? -12.961 -11.289 -17.641 1 69.06 176 THR B N 1
ATOM 3193 C CA . THR B 1 176 ? -13.82 -11.07 -18.797 1 69.06 176 THR B CA 1
ATOM 3194 C C . THR B 1 176 ? -14.789 -12.234 -18.969 1 69.06 176 THR B C 1
ATOM 3196 O O . THR B 1 176 ? -15.789 -12.117 -19.688 1 69.06 176 THR B O 1
ATOM 3199 N N . GLY B 1 177 ? -14.516 -13.266 -18.359 1 68.5 177 GLY B N 1
ATOM 3200 C CA . GLY B 1 177 ? -15.32 -14.461 -18.578 1 68.5 177 GLY B CA 1
ATOM 3201 C C . GLY B 1 177 ? -14.875 -15.258 -19.797 1 68.5 177 GLY B C 1
ATOM 3202 O O . GLY B 1 177 ? -15.312 -16.391 -20 1 68.5 177 GLY B O 1
ATOM 3203 N N . VAL B 1 178 ? -14 -14.633 -20.594 1 75.06 178 VAL B N 1
ATOM 3204 C CA . VAL B 1 178 ? -13.414 -15.367 -21.719 1 75.06 178 VAL B CA 1
ATOM 3205 C C . VAL B 1 178 ? -12.297 -16.281 -21.219 1 75.06 178 VAL B C 1
ATOM 3207 O O . VAL B 1 178 ? -11.352 -15.812 -20.578 1 75.06 178 VAL B O 1
ATOM 3210 N N . THR B 1 179 ? -12.469 -17.594 -21.391 1 76.31 179 THR B N 1
ATOM 3211 C CA . THR B 1 179 ? -11.461 -18.562 -20.969 1 76.31 179 THR B CA 1
ATOM 3212 C C . THR B 1 179 ? -10.656 -19.062 -22.172 1 76.31 179 THR B C 1
ATOM 3214 O O . THR B 1 179 ? -11.227 -19.469 -23.188 1 76.31 179 THR B O 1
ATOM 3217 N N . PRO B 1 180 ? -9.422 -18.922 -22 1 85.12 180 PRO B N 1
ATOM 3218 C CA . PRO B 1 180 ? -8.602 -19.516 -23.047 1 85.12 180 PRO B CA 1
ATOM 3219 C C . PRO B 1 180 ? -8.844 -21.016 -23.203 1 85.12 180 PRO B C 1
ATOM 3221 O O . PRO B 1 180 ? -9.336 -21.672 -22.281 1 85.12 180 PRO B O 1
ATOM 3224 N N . THR B 1 181 ? -8.539 -21.516 -24.359 1 88.31 181 THR B N 1
ATOM 3225 C CA . THR B 1 181 ? -8.617 -22.969 -24.547 1 88.31 181 THR B CA 1
ATOM 3226 C C . THR B 1 181 ? -7.434 -23.656 -23.875 1 88.31 181 THR B C 1
ATOM 3228 O O . THR B 1 181 ? -6.406 -23.031 -23.609 1 88.31 181 THR B O 1
ATOM 3231 N N . SER B 1 182 ? -7.645 -24.922 -23.625 1 93.06 182 SER B N 1
ATOM 3232 C CA . SER B 1 182 ? -6.559 -25.719 -23.062 1 93.06 182 SER B CA 1
ATOM 3233 C C . SER B 1 182 ? -5.324 -25.688 -23.969 1 93.06 182 SER B C 1
ATOM 3235 O O . SER B 1 182 ? -4.191 -25.688 -23.484 1 93.06 182 SER B O 1
ATOM 3237 N N . GLY B 1 183 ? -5.582 -25.672 -25.219 1 94.12 183 GLY B N 1
ATOM 3238 C CA . GLY B 1 183 ? -4.484 -25.594 -26.172 1 94.12 183 GLY B CA 1
ATOM 3239 C C . GLY B 1 183 ? -3.691 -24.297 -26.047 1 94.12 183 GLY B C 1
ATOM 3240 O O . GLY B 1 183 ? -2.465 -24.312 -26.156 1 94.12 183 GLY B O 1
ATOM 3241 N N . ASP B 1 184 ? -4.398 -23.203 -25.859 1 92.56 184 ASP B N 1
ATOM 3242 C CA . ASP B 1 184 ? -3.746 -21.906 -25.672 1 92.56 184 ASP B CA 1
ATOM 3243 C C . ASP B 1 184 ? -2.85 -21.922 -24.438 1 92.56 184 ASP B C 1
ATOM 3245 O O . ASP B 1 184 ? -1.71 -21.453 -24.484 1 92.56 184 ASP B O 1
ATOM 3249 N N . VAL B 1 185 ? -3.336 -22.469 -23.391 1 96.19 185 VAL B N 1
ATOM 3250 C CA . VAL B 1 185 ? -2.613 -22.516 -22.125 1 96.19 185 VAL B CA 1
ATOM 3251 C C . VAL B 1 185 ? -1.395 -23.422 -22.25 1 96.19 185 VAL B C 1
ATOM 3253 O O . VAL B 1 185 ? -0.296 -23.078 -21.828 1 96.19 185 VAL B O 1
ATOM 3256 N N . GLU B 1 186 ? -1.604 -24.562 -22.906 1 97.56 186 GLU B N 1
ATOM 3257 C CA . GLU B 1 186 ? -0.517 -25.516 -23.109 1 97.56 186 GLU B CA 1
ATOM 3258 C C . GLU B 1 186 ? 0.617 -24.891 -23.922 1 97.56 186 GLU B C 1
ATOM 3260 O O . GLU B 1 186 ? 1.79 -25.047 -23.578 1 97.56 186 GLU B O 1
ATOM 3265 N N . LYS B 1 187 ? 0.232 -24.219 -24.938 1 97.25 187 LYS B N 1
ATOM 3266 C CA . LYS B 1 187 ? 1.215 -23.594 -25.812 1 97.25 187 LYS B CA 1
ATOM 3267 C C . LYS B 1 187 ? 2.043 -22.562 -25.062 1 97.25 187 LYS B C 1
ATOM 3269 O O . LYS B 1 187 ? 3.273 -22.562 -25.141 1 97.25 187 LYS B O 1
ATOM 3274 N N . ALA B 1 188 ? 1.414 -21.688 -24.391 1 97.5 188 ALA B N 1
ATOM 3275 C CA . ALA B 1 188 ? 2.092 -20.625 -23.641 1 97.5 188 ALA B CA 1
ATOM 3276 C C . ALA B 1 188 ? 2.998 -21.203 -22.562 1 97.5 188 ALA B C 1
ATOM 3278 O O . ALA B 1 188 ? 4.148 -20.781 -22.422 1 97.5 188 ALA B O 1
ATOM 3279 N N . HIS B 1 189 ? 2.527 -22.156 -21.844 1 98.56 189 HIS B N 1
ATOM 3280 C CA . HIS B 1 189 ? 3.283 -22.734 -20.734 1 98.56 189 HIS B CA 1
ATOM 3281 C C . HIS B 1 189 ? 4.48 -23.531 -21.234 1 98.56 189 HIS B C 1
ATOM 3283 O O . HIS B 1 189 ? 5.559 -23.484 -20.641 1 98.56 189 HIS B O 1
ATOM 3289 N N . ALA B 1 190 ? 4.242 -24.297 -22.281 1 98.62 190 ALA B N 1
ATOM 3290 C CA . ALA B 1 190 ? 5.359 -25.016 -22.875 1 98.62 190 ALA B CA 1
ATOM 3291 C C . ALA B 1 190 ? 6.457 -24.062 -23.328 1 98.62 190 ALA B C 1
ATOM 3293 O O . ALA B 1 190 ? 7.645 -24.328 -23.156 1 98.62 190 ALA B O 1
ATOM 3294 N N . PHE B 1 191 ? 6.02 -23.016 -23.938 1 98.69 191 PHE B N 1
ATOM 3295 C CA . PHE B 1 191 ? 6.957 -22 -24.406 1 98.69 191 PHE B CA 1
ATOM 3296 C C . PHE B 1 191 ? 7.727 -21.391 -23.25 1 98.69 191 PHE B C 1
ATOM 3298 O O . PHE B 1 191 ? 8.953 -21.25 -23.312 1 98.69 191 PHE B O 1
ATOM 3305 N N . MET B 1 192 ? 7.039 -20.984 -22.172 1 98.75 192 MET B N 1
ATOM 3306 C CA . MET B 1 192 ? 7.676 -20.391 -21 1 98.75 192 MET B CA 1
ATOM 3307 C C . MET B 1 192 ? 8.688 -21.359 -20.391 1 98.75 192 MET B C 1
ATOM 3309 O O . MET B 1 192 ? 9.789 -20.953 -20.031 1 98.75 192 MET B O 1
ATOM 3313 N N . ARG B 1 193 ? 8.312 -22.641 -20.266 1 98.81 193 ARG B N 1
ATOM 3314 C CA . ARG B 1 193 ? 9.227 -23.656 -19.719 1 98.81 193 ARG B CA 1
ATOM 3315 C C . ARG B 1 193 ? 10.5 -23.734 -20.547 1 98.81 193 ARG B C 1
ATOM 3317 O O . ARG B 1 193 ? 11.602 -23.734 -20 1 98.81 193 ARG B O 1
ATOM 3324 N N . ALA B 1 194 ? 10.32 -23.766 -21.859 1 98.75 194 ALA B N 1
ATOM 3325 C CA . ALA B 1 194 ? 11.477 -23.844 -22.75 1 98.75 194 ALA B CA 1
ATOM 3326 C C . ALA B 1 194 ? 12.391 -22.641 -22.562 1 98.75 194 ALA B C 1
ATOM 3328 O O . ALA B 1 194 ? 13.617 -22.781 -22.516 1 98.75 194 ALA B O 1
ATOM 3329 N N . GLU B 1 195 ? 11.789 -21.453 -22.516 1 98.75 195 GLU B N 1
ATOM 3330 C CA . GLU B 1 195 ? 12.562 -20.219 -22.328 1 98.75 195 GLU B CA 1
ATOM 3331 C C . GLU B 1 195 ? 13.32 -20.25 -21 1 98.75 195 GLU B C 1
ATOM 3333 O O . GLU B 1 195 ? 14.484 -19.844 -20.938 1 98.75 195 GLU B O 1
ATOM 3338 N N . LEU B 1 196 ? 12.68 -20.688 -19.938 1 98.75 196 LEU B N 1
ATOM 3339 C CA . LEU B 1 196 ? 13.289 -20.719 -18.609 1 98.75 196 LEU B CA 1
ATOM 3340 C C . LEU B 1 196 ? 14.422 -21.734 -18.562 1 98.75 196 LEU B C 1
ATOM 3342 O O . LEU B 1 196 ? 15.461 -21.484 -17.953 1 98.75 196 LEU B O 1
ATOM 3346 N N . VAL B 1 197 ? 14.195 -22.922 -19.203 1 98.69 197 VAL B N 1
ATOM 3347 C CA . VAL B 1 197 ? 15.234 -23.938 -19.25 1 98.69 197 VAL B CA 1
ATOM 3348 C C . VAL B 1 197 ? 16.438 -23.406 -20.016 1 98.69 197 VAL B C 1
ATOM 3350 O O . VAL B 1 197 ? 17.594 -23.625 -19.609 1 98.69 197 VAL B O 1
ATOM 3353 N N . SER B 1 198 ? 16.172 -22.781 -21.125 1 98.69 198 SER B N 1
ATOM 3354 C CA . SER B 1 198 ? 17.25 -22.219 -21.922 1 98.69 198 SER B CA 1
ATOM 3355 C C . SER B 1 198 ? 18.094 -21.25 -21.109 1 98.69 198 SER B C 1
ATOM 3357 O O . SER B 1 198 ? 19.328 -21.25 -21.219 1 98.69 198 SER B O 1
ATOM 3359 N N . ARG B 1 199 ? 17.5 -20.453 -20.25 1 98.56 199 ARG B N 1
ATOM 3360 C CA . ARG B 1 199 ? 18.203 -19.406 -19.531 1 98.56 199 ARG B CA 1
ATOM 3361 C C . ARG B 1 199 ? 18.766 -19.922 -18.219 1 98.56 199 ARG B C 1
ATOM 3363 O O . ARG B 1 199 ? 19.859 -19.531 -17.812 1 98.56 199 ARG B O 1
ATOM 3370 N N . PHE B 1 200 ? 18.047 -20.828 -17.562 1 98.56 200 PHE B N 1
ATOM 3371 C CA . PHE B 1 200 ? 18.391 -21.125 -16.172 1 98.56 200 PHE B CA 1
ATOM 3372 C C . PHE B 1 200 ? 18.75 -22.609 -16.016 1 98.56 200 PHE B C 1
ATOM 3374 O O . PHE B 1 200 ? 19.047 -23.062 -14.906 1 98.56 200 PHE B O 1
ATOM 3381 N N . GLY B 1 201 ? 18.688 -23.453 -17.062 1 98.19 201 GLY B N 1
ATOM 3382 C CA . GLY B 1 201 ? 19.016 -24.859 -16.984 1 98.19 201 GLY B CA 1
ATOM 3383 C C . GLY B 1 201 ? 18.094 -25.641 -16.047 1 98.19 201 GLY B C 1
ATOM 3384 O O . GLY B 1 201 ? 16.875 -25.578 -16.188 1 98.19 201 GLY B O 1
ATOM 3385 N N . ASP B 1 202 ? 18.688 -26.281 -15.086 1 97.88 202 ASP B N 1
ATOM 3386 C CA . ASP B 1 202 ? 17.922 -27.125 -14.164 1 97.88 202 ASP B CA 1
ATOM 3387 C C . ASP B 1 202 ? 16.969 -26.312 -13.32 1 97.88 202 ASP B C 1
ATOM 3389 O O . ASP B 1 202 ? 15.859 -26.766 -13 1 97.88 202 ASP B O 1
ATOM 3393 N N . GLU B 1 203 ? 17.406 -25.125 -12.93 1 97.94 203 GLU B N 1
ATOM 3394 C CA . GLU B 1 203 ? 16.516 -24.25 -12.188 1 97.94 203 GLU B CA 1
ATOM 3395 C C . GLU B 1 203 ? 15.266 -23.922 -13 1 97.94 203 GLU B C 1
ATOM 3397 O O . GLU B 1 203 ? 14.156 -23.906 -12.469 1 97.94 203 GLU B O 1
ATOM 3402 N N . GLY B 1 204 ? 15.414 -23.672 -14.297 1 98.25 204 GLY B N 1
ATOM 3403 C CA . GLY B 1 204 ? 14.305 -23.359 -15.18 1 98.25 204 GLY B CA 1
ATOM 3404 C C . GLY B 1 204 ? 13.328 -24.516 -15.344 1 98.25 204 GLY B C 1
ATOM 3405 O O . GLY B 1 204 ? 12.125 -24.297 -15.531 1 98.25 204 GLY B O 1
ATOM 3406 N N . ARG B 1 205 ? 13.828 -25.75 -15.234 1 98 205 ARG B N 1
ATOM 3407 C CA . ARG B 1 205 ? 13 -26.953 -15.344 1 98 205 ARG B CA 1
ATOM 3408 C C . ARG B 1 205 ? 12.086 -27.094 -14.125 1 98 205 ARG B C 1
ATOM 3410 O O . ARG B 1 205 ? 11.016 -27.688 -14.211 1 98 205 ARG B O 1
ATOM 3417 N N . LYS B 1 206 ? 12.539 -26.438 -13.055 1 98.12 206 LYS B N 1
ATOM 3418 C CA . LYS B 1 206 ? 11.867 -26.703 -11.781 1 98.12 206 LYS B CA 1
ATOM 3419 C C . LYS B 1 206 ? 11.047 -25.5 -11.336 1 98.12 206 LYS B C 1
ATOM 3421 O O . LYS B 1 206 ? 10.242 -25.594 -10.406 1 98.12 206 LYS B O 1
ATOM 3426 N N . MET B 1 207 ? 11.188 -24.344 -11.977 1 98.62 207 MET B N 1
ATOM 3427 C CA . MET B 1 207 ? 10.414 -23.156 -11.609 1 98.62 207 MET B CA 1
ATOM 3428 C C . MET B 1 207 ? 8.922 -23.406 -11.789 1 98.62 207 MET B C 1
ATOM 3430 O O . MET B 1 207 ? 8.5 -23.938 -12.812 1 98.62 207 MET B O 1
ATOM 3434 N N . ARG B 1 208 ? 8.141 -23.062 -10.836 1 98.81 208 ARG B N 1
ATOM 3435 C CA . ARG B 1 208 ? 6.695 -23.234 -10.945 1 98.81 208 ARG B CA 1
ATOM 3436 C C . ARG B 1 208 ? 6.105 -22.234 -11.938 1 98.81 208 ARG B C 1
ATOM 3438 O O . ARG B 1 208 ? 6.477 -21.062 -11.938 1 98.81 208 ARG B O 1
ATOM 3445 N N . LEU B 1 209 ? 5.27 -22.734 -12.797 1 98.88 209 LEU B N 1
ATOM 3446 C CA . LEU B 1 209 ? 4.473 -21.906 -13.703 1 98.88 209 LEU B CA 1
ATOM 3447 C C . LEU B 1 209 ? 2.998 -21.953 -13.328 1 98.88 209 LEU B C 1
ATOM 3449 O O . LEU B 1 209 ? 2.369 -23.016 -13.367 1 98.88 209 LEU B O 1
ATOM 3453 N N . LEU B 1 210 ? 2.455 -20.766 -12.953 1 98.81 210 LEU B N 1
ATOM 3454 C CA . LEU B 1 210 ? 1.045 -20.672 -12.594 1 98.81 210 LEU B CA 1
ATOM 3455 C C . LEU B 1 210 ? 0.229 -20.109 -13.75 1 98.81 210 LEU B C 1
ATOM 3457 O O . LEU B 1 210 ? 0.739 -19.312 -14.539 1 98.81 210 LEU B O 1
ATOM 3461 N N . TYR B 1 211 ? -0.981 -20.578 -13.781 1 97.56 211 TYR B N 1
ATOM 3462 C CA . TYR B 1 211 ? -1.932 -19.984 -14.719 1 97.56 211 TYR B CA 1
ATOM 3463 C C . TYR B 1 211 ? -2.893 -19.047 -14.008 1 97.56 211 TYR B C 1
ATOM 3465 O O . TYR B 1 211 ? -3.473 -19.391 -12.977 1 97.56 211 TYR B O 1
ATOM 3473 N N . GLY B 1 212 ? -3.027 -17.781 -14.508 1 93.75 212 GLY B N 1
ATOM 3474 C CA . GLY B 1 212 ? -3.828 -16.766 -13.836 1 93.75 212 GLY B CA 1
ATOM 3475 C C . GLY B 1 212 ? -4.938 -16.203 -14.703 1 93.75 212 GLY B C 1
ATOM 3476 O O . GLY B 1 212 ? -5.289 -15.031 -14.586 1 93.75 212 GLY B O 1
ATOM 3477 N N . GLY B 1 213 ? -5.609 -17 -15.547 1 89 213 GLY B N 1
ATOM 3478 C CA . GLY B 1 213 ? -6.707 -16.516 -16.375 1 89 213 GLY B CA 1
ATOM 3479 C C . GLY B 1 213 ? -8.031 -17.188 -16.062 1 89 213 GLY B C 1
ATOM 3480 O O . GLY B 1 213 ? -8.32 -18.266 -16.578 1 89 213 GLY B O 1
ATOM 3481 N N . SER B 1 214 ? -8.883 -16.531 -15.266 1 88.81 214 SER B N 1
ATOM 3482 C CA . SER B 1 214 ? -10.273 -16.922 -15.055 1 88.81 214 SER B CA 1
ATOM 3483 C C . SER B 1 214 ? -10.383 -18.359 -14.562 1 88.81 214 SER B C 1
ATOM 3485 O O . SER B 1 214 ? -11.188 -19.141 -15.078 1 88.81 214 SER B O 1
ATOM 3487 N N . VAL B 1 215 ? -9.578 -18.766 -13.672 1 93.19 215 VAL B N 1
ATOM 3488 C CA . VAL B 1 215 ? -9.688 -20.094 -13.047 1 93.19 215 VAL B CA 1
ATOM 3489 C C . VAL B 1 215 ? -10.859 -20.109 -12.078 1 93.19 215 VAL B C 1
ATOM 3491 O O . VAL B 1 215 ? -10.992 -19.219 -11.227 1 93.19 215 VAL B O 1
ATOM 3494 N N . LYS B 1 216 ? -11.766 -21.016 -12.273 1 93.88 216 LYS B N 1
ATOM 3495 C CA . LYS B 1 216 ? -12.953 -21.25 -11.461 1 93.88 216 LYS B CA 1
ATOM 3496 C C . LYS B 1 216 ? -13.07 -22.719 -11.07 1 93.88 216 LYS B C 1
ATOM 3498 O O . LYS B 1 216 ? -12.398 -23.578 -11.648 1 93.88 216 LYS B O 1
ATOM 3503 N N . PRO B 1 217 ? -13.922 -22.938 -10.031 1 96.12 217 PRO B N 1
ATOM 3504 C CA . PRO B 1 217 ? -14.094 -24.344 -9.633 1 96.12 217 PRO B CA 1
ATOM 3505 C C . PRO B 1 217 ? -14.477 -25.25 -10.805 1 96.12 217 PRO B C 1
ATOM 3507 O O . PRO B 1 217 ? -13.953 -26.359 -10.93 1 96.12 217 PRO B O 1
ATOM 3510 N N . ALA B 1 218 ? -15.195 -24.75 -11.719 1 94.25 218 ALA B N 1
ATOM 3511 C CA . ALA B 1 218 ? -15.773 -25.547 -12.797 1 94.25 218 ALA B CA 1
ATOM 3512 C C . ALA B 1 218 ? -14.711 -25.938 -13.82 1 94.25 218 ALA B C 1
ATOM 3514 O O . ALA B 1 218 ? -14.836 -26.953 -14.492 1 94.25 218 ALA B O 1
ATOM 3515 N N . ASN B 1 219 ? -13.633 -25.156 -13.969 1 93.81 219 ASN B N 1
ATOM 3516 C CA . ASN B 1 219 ? -12.664 -25.453 -15.016 1 93.81 219 ASN B CA 1
ATOM 3517 C C . ASN B 1 219 ? -11.297 -25.797 -14.438 1 93.81 219 ASN B C 1
ATOM 3519 O O . ASN B 1 219 ? -10.359 -26.078 -15.188 1 93.81 219 ASN B O 1
ATOM 3523 N N . ALA B 1 220 ? -11.164 -25.844 -13.102 1 95.88 220 ALA B N 1
ATOM 3524 C CA . ALA B 1 220 ? -9.883 -26.016 -12.422 1 95.88 220 ALA B CA 1
ATOM 3525 C C . ALA B 1 220 ? -9.266 -27.375 -12.766 1 95.88 220 ALA B C 1
ATOM 3527 O O . ALA B 1 220 ? -8.07 -27.469 -13.062 1 95.88 220 ALA B O 1
ATOM 3528 N N . GLY B 1 221 ? -10.055 -28.391 -12.758 1 96 221 GLY B N 1
ATOM 3529 C CA . GLY B 1 221 ? -9.539 -29.719 -13.047 1 96 221 GLY B CA 1
ATOM 3530 C C . GLY B 1 221 ? -8.859 -29.812 -14.398 1 96 221 GLY B C 1
ATOM 3531 O O . GLY B 1 221 ? -7.781 -30.391 -14.523 1 96 221 GLY B O 1
ATOM 3532 N N . GLU B 1 222 ? -9.484 -29.234 -15.359 1 95.38 222 GLU B N 1
ATOM 3533 C CA . GLU B 1 222 ? -8.93 -29.25 -16.703 1 95.38 222 GLU B CA 1
ATOM 3534 C C . GLU B 1 222 ? -7.672 -28.406 -16.812 1 95.38 222 GLU B C 1
ATOM 3536 O O . GLU B 1 222 ? -6.645 -28.859 -17.312 1 95.38 222 GLU B O 1
ATOM 3541 N N . LEU B 1 223 ? -7.707 -27.188 -16.344 1 95.75 223 LEU B N 1
ATOM 3542 C CA . LEU B 1 223 ? -6.613 -26.234 -16.484 1 95.75 223 LEU B CA 1
ATOM 3543 C C . LEU B 1 223 ? -5.387 -26.688 -15.711 1 95.75 223 LEU B C 1
ATOM 3545 O O . LEU B 1 223 ? -4.266 -26.625 -16.219 1 95.75 223 LEU B O 1
ATOM 3549 N N . LEU B 1 224 ? -5.605 -27.203 -14.469 1 97.38 224 LEU B N 1
ATOM 3550 C CA . LEU B 1 224 ? -4.5 -27.531 -13.57 1 97.38 224 LEU B CA 1
ATOM 3551 C C . LEU B 1 224 ? -3.842 -28.844 -13.969 1 97.38 224 LEU B C 1
ATOM 3553 O O . LEU B 1 224 ? -2.748 -29.172 -13.492 1 97.38 224 LEU B O 1
ATOM 3557 N N . GLY B 1 225 ? -4.488 -29.516 -14.898 1 96.69 225 GLY B N 1
ATOM 3558 C CA . GLY B 1 225 ? -3.945 -30.781 -15.375 1 96.69 225 GLY B CA 1
ATOM 3559 C C . GLY B 1 225 ? -3.092 -30.625 -16.625 1 96.69 225 GLY B C 1
ATOM 3560 O O . GLY B 1 225 ? -2.447 -31.578 -17.062 1 96.69 225 GLY B O 1
ATOM 3561 N N . ILE B 1 226 ? -3.059 -29.484 -17.188 1 97.5 226 ILE B N 1
ATOM 3562 C CA . ILE B 1 226 ? -2.332 -29.234 -18.438 1 97.5 226 ILE B CA 1
ATOM 3563 C C . ILE B 1 226 ? -0.83 -29.328 -18.172 1 97.5 226 ILE B C 1
ATOM 3565 O O . ILE B 1 226 ? -0.342 -28.891 -17.141 1 97.5 226 ILE B O 1
ATOM 3569 N N . ALA B 1 227 ? -0.127 -29.828 -19.172 1 97.62 227 ALA B N 1
ATOM 3570 C CA . ALA B 1 227 ? 1.324 -29.969 -19.078 1 97.62 227 ALA B CA 1
ATOM 3571 C C . ALA B 1 227 ? 1.978 -28.609 -18.781 1 97.62 227 ALA B C 1
ATOM 3573 O O . ALA B 1 227 ? 1.624 -27.609 -19.391 1 97.62 227 ALA B O 1
ATOM 3574 N N . ASN B 1 228 ? 2.881 -28.484 -17.812 1 98.38 228 ASN B N 1
ATOM 3575 C CA . ASN B 1 228 ? 3.67 -27.328 -17.391 1 98.38 228 ASN B CA 1
ATOM 3576 C C . ASN B 1 228 ? 2.84 -26.359 -16.578 1 98.38 228 ASN B C 1
ATOM 3578 O O . ASN B 1 228 ? 3.338 -25.297 -16.172 1 98.38 228 ASN B O 1
ATOM 3582 N N . VAL B 1 229 ? 1.605 -26.672 -16.312 1 98.5 229 VAL B N 1
ATOM 3583 C CA . VAL B 1 229 ? 0.82 -25.859 -15.391 1 98.5 229 VAL B CA 1
ATOM 3584 C C . VAL B 1 229 ? 1 -26.359 -13.969 1 98.5 229 VAL B C 1
ATOM 3586 O O . VAL B 1 229 ? 0.53 -27.453 -13.625 1 98.5 229 VAL B O 1
ATOM 3589 N N . ASP B 1 230 ? 1.684 -25.547 -13.164 1 98.69 230 ASP 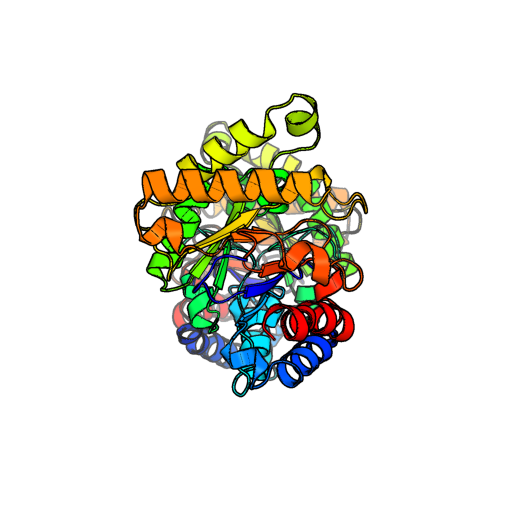B N 1
ATOM 3590 C CA . ASP B 1 230 ? 2.068 -25.969 -11.828 1 98.69 230 ASP B CA 1
ATOM 3591 C C . ASP B 1 230 ? 1.248 -25.25 -10.758 1 98.69 230 ASP B C 1
ATOM 3593 O O . ASP B 1 230 ? 1.761 -24.938 -9.68 1 98.69 230 ASP B O 1
ATOM 3597 N N . GLY B 1 231 ? 0.033 -24.891 -11.062 1 98.62 231 GLY B N 1
ATOM 3598 C CA . GLY B 1 231 ? -0.866 -24.219 -10.133 1 98.62 231 GLY B CA 1
ATOM 3599 C C . GLY B 1 231 ? -1.601 -23.047 -10.75 1 98.62 231 GLY B C 1
ATOM 3600 O O . GLY B 1 231 ? -1.72 -22.953 -11.977 1 98.62 231 GLY B O 1
ATOM 3601 N N . ALA B 1 232 ? -2.191 -22.234 -9.906 1 98.25 232 ALA B N 1
ATOM 3602 C CA . ALA B 1 232 ? -3.031 -21.141 -10.367 1 98.25 232 ALA B CA 1
ATOM 3603 C C . ALA B 1 232 ? -2.826 -19.891 -9.516 1 98.25 232 ALA B C 1
ATOM 3605 O O . ALA B 1 232 ? -2.52 -19.984 -8.32 1 98.25 232 ALA B O 1
ATOM 3606 N N . LEU B 1 233 ? -2.854 -18.766 -10.117 1 98.31 233 LEU B N 1
ATOM 3607 C CA . LEU B 1 233 ? -3.049 -17.484 -9.445 1 98.31 233 LEU B CA 1
ATOM 3608 C C . LEU B 1 233 ? -4.469 -16.969 -9.664 1 98.31 233 LEU B C 1
ATOM 3610 O O . LEU B 1 233 ? -4.801 -16.484 -10.75 1 98.31 233 LEU B O 1
ATOM 3614 N N . ILE B 1 234 ? -5.25 -17.047 -8.586 1 96.88 234 ILE B N 1
ATOM 3615 C CA . ILE B 1 234 ? -6.699 -16.906 -8.664 1 96.88 234 ILE B CA 1
ATOM 3616 C C . ILE B 1 234 ? -7.117 -15.523 -8.164 1 96.88 234 ILE B C 1
ATOM 3618 O O . ILE B 1 234 ? -6.688 -15.086 -7.098 1 96.88 234 ILE B O 1
ATOM 3622 N N . GLY B 1 235 ? -8 -14.867 -8.93 1 95.31 235 GLY B N 1
ATOM 3623 C CA . GLY B 1 235 ? -8.539 -13.586 -8.508 1 95.31 235 GLY B CA 1
ATOM 3624 C C . GLY B 1 235 ? -9.836 -13.711 -7.723 1 95.31 235 GLY B C 1
ATOM 3625 O O . GLY B 1 235 ? -9.836 -14.219 -6.598 1 95.31 235 GLY B O 1
ATOM 3626 N N . GLY B 1 236 ? -10.938 -13.367 -8.367 1 94.25 236 GLY B N 1
ATOM 3627 C CA . GLY B 1 236 ? -12.234 -13.281 -7.715 1 94.25 236 GLY B CA 1
ATOM 3628 C C . GLY B 1 236 ? -12.625 -14.547 -6.984 1 94.25 236 GLY B C 1
ATOM 3629 O O . GLY B 1 236 ? -13.203 -14.492 -5.895 1 94.25 236 GLY B O 1
ATOM 3630 N N . ALA B 1 237 ? -12.344 -15.664 -7.457 1 95.69 237 ALA B N 1
ATOM 3631 C CA . ALA B 1 237 ? -12.727 -16.938 -6.863 1 95.69 237 ALA B CA 1
ATOM 3632 C C . ALA B 1 237 ? -12.008 -17.172 -5.535 1 95.69 237 ALA B C 1
ATOM 3634 O O . ALA B 1 237 ? -12.43 -17.984 -4.723 1 95.69 237 ALA B O 1
ATOM 3635 N N . SER B 1 238 ? -10.922 -16.469 -5.297 1 97.75 238 SER B N 1
ATOM 3636 C CA . SER B 1 238 ? -10.164 -16.672 -4.066 1 97.75 238 SER B CA 1
ATOM 3637 C C . SER B 1 238 ? -10.781 -15.898 -2.904 1 97.75 238 SER B C 1
ATOM 3639 O O . SER B 1 238 ? -10.414 -16.109 -1.746 1 97.75 238 SER B O 1
ATOM 3641 N N . LEU B 1 239 ? -11.781 -15.008 -3.176 1 98.12 239 LEU B N 1
ATOM 3642 C CA . LEU B 1 239 ? -12.414 -14.203 -2.139 1 98.12 239 LEU B CA 1
ATOM 3643 C C . LEU B 1 239 ? -13.375 -15.039 -1.303 1 98.12 239 LEU B C 1
ATOM 3645 O O . LEU B 1 239 ? -13.766 -14.633 -0.209 1 98.12 239 LEU B O 1
ATOM 3649 N N . LYS B 1 240 ? -13.781 -16.172 -1.883 1 98.19 240 LYS B N 1
ATOM 3650 C CA . LYS B 1 240 ? -14.656 -17.125 -1.192 1 98.19 240 LYS B CA 1
ATOM 3651 C C . LYS B 1 240 ? -13.93 -18.422 -0.875 1 98.19 240 LYS B C 1
ATOM 3653 O O . LYS B 1 240 ? -13.43 -19.094 -1.778 1 98.19 240 LYS B O 1
ATOM 3658 N N . ALA B 1 241 ? -13.945 -18.75 0.394 1 98.81 241 ALA B N 1
ATOM 3659 C CA . ALA B 1 241 ? -13.242 -19.953 0.84 1 98.81 241 ALA B CA 1
ATOM 3660 C C . ALA B 1 241 ? -13.695 -21.172 0.058 1 98.81 241 ALA B C 1
ATOM 3662 O O . ALA B 1 241 ? -12.867 -21.984 -0.37 1 98.81 241 ALA B O 1
ATOM 3663 N N . ALA B 1 242 ? -14.977 -21.297 -0.14 1 98.75 242 ALA B N 1
ATOM 3664 C CA . ALA B 1 242 ? -15.531 -22.453 -0.825 1 98.75 242 ALA B CA 1
ATOM 3665 C C . ALA B 1 242 ? -14.969 -22.594 -2.236 1 98.75 242 ALA B C 1
ATOM 3667 O O . ALA B 1 242 ? -14.594 -23.688 -2.664 1 98.75 242 ALA B O 1
ATOM 3668 N N . ASP B 1 243 ? -14.914 -21.5 -2.951 1 98.69 243 ASP B N 1
ATOM 3669 C CA . ASP B 1 243 ? -14.414 -21.516 -4.324 1 98.69 243 ASP B CA 1
ATOM 3670 C C . ASP B 1 243 ? -12.914 -21.797 -4.359 1 98.69 243 ASP B C 1
ATOM 3672 O O . ASP B 1 243 ? -12.445 -22.594 -5.168 1 98.69 243 ASP B O 1
ATOM 3676 N N . PHE B 1 244 ? -12.172 -21.156 -3.5 1 98.81 244 PHE B N 1
ATOM 3677 C CA . PHE B 1 244 ? -10.734 -21.359 -3.445 1 98.81 244 PHE B CA 1
ATOM 3678 C C . PHE B 1 244 ? -10.398 -22.812 -3.133 1 98.81 244 PHE B C 1
ATOM 3680 O O . PHE B 1 244 ? -9.562 -23.406 -3.801 1 98.81 244 PHE B O 1
ATOM 3687 N N . LEU B 1 245 ? -11.086 -23.328 -2.109 1 98.81 245 LEU B N 1
ATOM 3688 C CA . LEU B 1 245 ? -10.805 -24.688 -1.675 1 98.81 245 LEU B CA 1
ATOM 3689 C C . LEU B 1 245 ? -11.227 -25.688 -2.736 1 98.81 245 LEU B C 1
ATOM 3691 O O . LEU B 1 245 ? -10.594 -26.734 -2.9 1 98.81 245 LEU B O 1
ATOM 3695 N N . ALA B 1 246 ? -12.305 -25.344 -3.467 1 98.75 246 ALA B N 1
ATOM 3696 C CA . ALA B 1 246 ? -12.703 -26.219 -4.57 1 98.75 246 ALA B CA 1
ATOM 3697 C C . ALA B 1 246 ? -11.609 -26.297 -5.629 1 98.75 246 ALA B C 1
ATOM 3699 O O . ALA B 1 246 ? -11.32 -27.375 -6.145 1 98.75 246 ALA B O 1
ATOM 3700 N N . ILE B 1 247 ? -10.992 -25.219 -5.949 1 98.62 247 ILE B N 1
ATOM 3701 C CA . ILE B 1 247 ? -9.898 -25.188 -6.914 1 98.62 247 ILE B CA 1
ATOM 3702 C C . ILE B 1 247 ? -8.688 -25.938 -6.352 1 98.62 247 ILE B C 1
ATOM 3704 O O . ILE B 1 247 ? -8.094 -26.766 -7.043 1 98.62 247 ILE B O 1
ATOM 3708 N N . TYR B 1 248 ? -8.391 -25.688 -5.117 1 98.75 248 TYR B N 1
ATOM 3709 C CA . TYR B 1 248 ? -7.289 -26.328 -4.41 1 98.75 248 TYR B CA 1
ATOM 3710 C C . TYR B 1 248 ? -7.457 -27.844 -4.414 1 98.75 248 TYR B C 1
ATOM 3712 O O . TYR B 1 248 ? -6.504 -28.578 -4.695 1 98.75 248 TYR B O 1
ATOM 3720 N N . ARG B 1 249 ? -8.664 -28.297 -4.23 1 98.38 249 ARG B N 1
ATOM 3721 C CA . ARG B 1 249 ? -8.961 -29.719 -4.082 1 98.38 249 ARG B CA 1
ATOM 3722 C C . ARG B 1 249 ? -9.008 -30.406 -5.441 1 98.38 249 ARG B C 1
ATOM 3724 O O . ARG B 1 249 ? -9 -31.641 -5.516 1 98.38 249 ARG B O 1
ATOM 3731 N N . ALA B 1 250 ? -9.047 -29.656 -6.504 1 97.94 250 ALA B N 1
ATOM 3732 C CA . ALA B 1 250 ? -8.938 -30.266 -7.824 1 97.94 250 ALA B CA 1
ATOM 3733 C C . ALA B 1 250 ? -7.691 -31.141 -7.922 1 97.94 250 ALA B C 1
ATOM 3735 O O . ALA B 1 250 ? -7.664 -32.125 -8.68 1 97.94 250 ALA B O 1
ATOM 3736 N N . TYR B 1 251 ? -6.703 -30.812 -7.109 1 97.88 251 TYR B N 1
ATOM 3737 C CA . TYR B 1 251 ? -5.441 -31.547 -7.137 1 97.88 251 TYR B CA 1
ATOM 3738 C C . TYR B 1 251 ? -5.594 -32.938 -6.488 1 97.88 251 TYR B C 1
ATOM 3740 O O . TYR B 1 251 ? -4.738 -33.781 -6.652 1 97.88 251 TYR B O 1
ATOM 3748 N N . GLU B 1 252 ? -6.703 -33.156 -5.711 1 97.19 252 GLU B N 1
ATOM 3749 C CA . GLU B 1 252 ? -6.938 -34.5 -5.168 1 97.19 252 GLU B CA 1
ATOM 3750 C C . GLU B 1 252 ? -7.059 -35.531 -6.277 1 97.19 252 GLU B C 1
ATOM 3752 O O . GLU B 1 252 ? -6.484 -36.625 -6.188 1 97.19 252 GLU B O 1
ATOM 3757 N N . ALA B 1 253 ? -7.742 -35.125 -7.301 1 95.06 253 ALA B N 1
ATOM 3758 C CA . ALA B 1 253 ? -7.922 -36.031 -8.438 1 95.06 253 ALA B CA 1
ATOM 3759 C C . ALA B 1 253 ? -6.676 -36.062 -9.312 1 95.06 253 ALA B C 1
ATOM 3761 O O . ALA B 1 253 ? -6.305 -37.125 -9.836 1 95.06 253 ALA B O 1
ATOM 3762 N N . LEU B 1 254 ? -6.012 -34.938 -9.477 1 95.25 254 LEU B N 1
ATOM 3763 C CA . LEU B 1 254 ? -4.891 -34.812 -10.398 1 95.25 254 LEU B CA 1
ATOM 3764 C C . LEU B 1 254 ? -3.66 -35.531 -9.867 1 95.25 254 LEU B C 1
ATOM 3766 O O . LEU B 1 254 ? -2.814 -36 -10.648 1 95.25 254 LEU B O 1
ATOM 3770 N N . LEU B 1 255 ? -3.615 -35.625 -8.586 1 93.5 255 LEU B N 1
ATOM 3771 C CA . LEU B 1 255 ? -2.43 -36.25 -7.988 1 93.5 255 LEU B CA 1
ATOM 3772 C C . LEU B 1 255 ? -2.734 -37.656 -7.488 1 93.5 255 LEU B C 1
ATOM 3774 O O . LEU B 1 255 ? -1.888 -38.281 -6.855 1 93.5 255 LEU B O 1
ATOM 3778 N N . ALA B 1 256 ? -3.891 -38.188 -7.648 1 86.44 256 ALA B N 1
ATOM 3779 C CA . ALA B 1 256 ? -4.254 -39.531 -7.273 1 86.44 256 ALA B CA 1
ATOM 3780 C C . ALA B 1 256 ? -3.496 -40.562 -8.117 1 86.44 256 ALA B C 1
ATOM 3782 O O . ALA B 1 256 ? -3.141 -40.281 -9.266 1 86.44 256 ALA B O 1
#

Solvent-accessible surface area (backbone atoms only — not comparable to full-atom values): 24842 Å² total; per-residue (Å²): 49,41,87,96,43,71,29,38,38,31,23,45,39,21,23,41,74,49,76,85,43,46,60,32,55,48,49,38,27,72,68,38,41,78,73,58,43,78,57,36,44,42,35,41,16,45,29,57,75,44,34,43,62,50,34,62,69,23,68,92,28,78,36,43,35,21,34,46,48,50,33,55,50,74,60,46,91,37,52,60,46,47,23,27,46,44,41,37,68,38,62,30,48,36,29,32,35,45,42,69,49,35,31,70,76,65,64,49,44,44,62,54,29,16,42,23,42,50,27,19,47,75,42,72,21,27,23,35,41,35,42,57,31,45,54,69,40,45,74,69,69,35,39,68,58,44,42,52,49,41,51,66,48,24,52,54,90,82,60,38,40,84,42,33,34,39,30,42,28,44,51,57,15,47,89,62,80,46,62,75,50,70,66,57,52,34,52,54,33,48,51,50,41,51,54,33,26,74,75,48,42,72,39,21,70,47,35,38,30,23,44,31,40,63,61,37,56,89,50,26,54,64,56,46,56,31,59,40,21,21,28,30,44,24,43,78,44,43,70,37,32,71,42,35,49,45,37,58,50,35,47,58,69,71,68,99,49,41,87,95,44,73,28,36,39,31,24,44,38,21,22,41,73,50,76,86,43,48,62,33,55,48,50,38,26,70,68,38,40,79,73,59,44,79,58,37,45,43,35,42,16,45,29,56,74,43,34,42,62,49,34,62,69,22,68,92,27,75,37,43,36,22,35,44,49,50,35,57,50,75,59,46,92,37,52,59,44,48,23,27,47,44,40,36,66,38,62,29,48,36,30,31,34,46,41,69,48,37,32,69,76,64,65,49,43,44,62,54,29,16,42,22,42,49,27,19,48,74,42,70,21,27,23,35,42,35,42,58,33,47,53,69,40,44,76,69,69,36,39,67,58,44,43,52,50,41,52,66,48,25,54,54,91,83,61,37,39,83,41,30,33,38,31,43,28,44,50,58,16,48,88,62,80,45,62,74,51,70,65,57,52,34,52,53,32,48,49,50,43,50,55,33,26,73,75,49,42,70,39,22,71,48,35,39,29,22,44,32,40,65,62,38,58,89,49,24,55,64,57,46,56,31,58,42,22,22,27,32,44,24,44,78,44,43,69,37,32,69,42,35,49,46,38,57,49,35,49,59,68,72,70,101

Nearest PDB structures (foldseek):
  4nvt-assembly2_B  TM=9.865E-01  e=1.263E-39  Brucella melitensis ATCC 23457
  3ypi-assembly1_B  TM=9.368E-01  e=2.247E-26  Saccharomyces cerevisiae
  3uwz-assembly1_B  TM=9.113E-01  e=3.647E-26  Staphylococcus aureus subsp. aureus MRSA252
  6c2g-assembly1_C-2  TM=9.445E-01  e=2.382E-25  Homo sapiens
  4ff7-assembly1_B  TM=9.267E-01  e=1.224E-25  Saccharomyces cerevisiae S288C

Secondary structure (DSSP, 8-state):
--TTPPPEEEEE--B---GGGHHHHHHHHHH--TTGGGTSEEEEE--HHHHHHHHHHTTTSS-EEEES--BSSSSBS-TT--BHHHHHHTT--EEEES-HHHHHHS---HHHHHHHHHHHHHTTPEEEEEE---HHHHHTT-HHHHHHHHHHHHS-TT--TTTEEEEE--GGGSSSSPPPPHHHHHHHHHHHHHHHHHHHTHHHHHSEEEE-SS--HHHHHHHHTSTT--EEEESGGGGSHHHHHHHHHHHHHHT-/--TTPPPEEEEE--B---GGGHHHHHHHHHH--TTGGGTSEEEEE--HHHHHHHHHHTTTSS-EEEES--BSSSSBS-TT--BHHHHHHTT--EEEES-HHHHHHS---HHHHHHHHHHHHHTTPEEEEEE---HHHHHTT-HHHHHHHHHHHHS-TT--TTTEEEEE--GGGSSSSPPPPHHHHHHHHHHHHHHHHHHHTHHHHHSEEEE-SS--HHHHHHHHTSTT--EEEESGGGGSHHHHHHHHHHHHHHT-

InterPro domains:
  IPR000652 Triosephosphate isomerase [PF00121] (7-250)
  IPR000652 Triosephosphate isomerase [PS51440] (6-250)
  IPR000652 Triosephosphate isomerase [PTHR21139] (6-249)
  IPR000652 Triosephosphate isomerase [TIGR00419] (8-241)
  IPR000652 Triosephosphate isomerase [cd00311] (7-247)
  IPR013785 Aldolase-type TIM barrel [G3DSA:3.20.20.70] (1-253)
  IPR020861 Triosephosphate isomerase, active site [PS00171] (167-177)
  IPR022896 Triosephosphate isomerase, bacterial/eukaryotic [MF_00147_B] (5-250)
  IPR035990 Triosephosphate isomerase superfamily [SSF51351] (5-250)

Sequence (512 aa):
MTPDVRPLVAGNWKMNGTRASLDQIKAIAEGVRPPLADKVEALICPPTTLLYVATALCTDSPLAIGAQDCHQKPSGAHTGDISAEMIADSFGTYVIVGHSERRTDHAETDHLVRAKAEAAFAAELTAIICIGETADERRAGQELDVIKRQLSASVPDAATAENTVIAYEPIWAIGTGVTPTSGDVEKAHAFMRAELVSRFGDEGRKMRLLYGGSVKPANAGELLGIANVDGALIGGASLKAADFLAIYRAYEALLAMTPDVRPLVAGNWKMNGTRASLDQIKAIAEGVRPPLADKVEALICPPTTLLYVATALCTDSPLAIGAQDCHQKPSGAHTGDISAEMIADSFGTYVIVGHSERRTDHAETDHLVRAKAEAAFAAELTAIICIGETADERRAGQELDVIKRQLSASVPDAATAENTVIAYEPIWAIGTGVTPTSGDVEKAHAFMRAELVSRFGDEGRKMRLLYGGSVKPANAGELLGIANVDGALIGGASLKAADFLAIYRAYEALLA

Organism: Rhizobium etli (strain ATCC 51251 / DSM 11541 / JCM 21823 / NBRC 15573 / CFN 42) (NCBI:txid347834)

Radius of gyration: 24.48 Å; Cα contacts (8 Å, |Δi|>4): 1201; chains: 2; bounding box: 37×74×63 Å

pLDDT: mean 96.83, std 4.42, range [68.5, 99.0]

Foldseek 3Di:
DAPPAQFEAEEEADPDDDPVLLVLLLLLQVLCDPDLVVRHAYEYADAPVCLLVSCVSNVVGSYAYAHAFAFLDQDDDDPPGHHLLNSVVSVHAEYEFAPPCCCPVVVDDLQRLQSRLVRNVVNNHAYAYEFEDEPVCVVVVCTLVRLLVSCVRNHDLPDFLRRYAYEYEHVNQAPPVDDDDLVVLLVNLVSQLVSQCVRPNPRSSRRAYAYEGPDWLVCLLVNCLHPNHRYYHYYPLSSGNVTSSSSSCSVVVNVD/DAPPAQFEAEEEADPDDDPVLLVLLLLLQVLCDPDLVVRHAYEYADAPVCLLVSCVSNVVGSYAYAHAFAFLDQDDDDPPGHHLLNSVVSVHAEYEFAPPCCCPVVVDDLQRLQSRLVRNVVNNHAYAYEFEDEPVCVVVVCTLVRLLVSCVRNHDLPDFLRRYAYEYEHVNQAPPVDDDDLVVLLVNLVSQLVSQCVRPNPRSSHRAYAYEGPDWLVCLLVNCLHPNHRYYYYYPLSSGNVTSSSSSCSVVVSVD